Protein 6Z68 (pdb70)

Nearest PDB structures (foldseek):
  6z69-assembly1_A  TM=1.001E+00  e=7.267E-72  Pseudonocardia thermophila
  4j7a-assembly2_C  TM=9.744E-01  e=7.526E-49  uncultured bacterium
  5iq3-assembly1_A  TM=9.756E-01  e=4.734E-48  uncultured bacterium
  5iq0-assembly1_A  TM=9.740E-01  e=5.916E-48  uncultured bacterium
  1jkm-assembly1_B  TM=9.510E-01  e=7.833E-45  Bacillus subtilis

Solvent-accessible surface area: 25251 Å² total; per-residue (Å²): 139,120,26,0,52,24,31,59,82,122,64,11,2,102,82,4,116,36,7,23,98,95,1,8,103,19,0,36,105,66,38,26,17,74,39,25,90,111,23,113,32,23,63,138,17,89,79,144,82,4,40,125,39,0,88,41,13,3,65,64,28,63,42,15,19,48,47,13,16,104,74,34,122,111,18,117,51,33,75,140,85,75,43,76,13,93,14,64,72,80,30,142,1,107,0,27,2,2,35,25,63,69,43,158,37,102,41,20,0,0,0,2,0,0,0,13,8,3,0,3,10,48,1,52,19,64,7,8,32,26,1,3,7,24,1,0,51,36,16,0,1,0,0,0,0,18,4,48,0,0,1,5,98,48,18,68,65,55,18,49,11,4,2,64,0,0,7,45,0,0,58,45,0,42,77,76,4,98,127,1,20,4,35,11,0,0,0,0,0,8,11,0,0,0,0,0,0,0,0,2,0,0,33,0,71,134,87,72,44,45,73,3,1,1,0,0,0,0,2,3,0,6,0,1,7,15,4,58,101,49,94,128,92,28,51,91,86,4,44,0,1,4,5,0,29,3,1,9,17,11,6,55,28,7,10,0,7,8,35,0,3,7,54,64,39,94,66,67,97,35,19,28,0,1,0,24,51,3,45,82,134,18,0,54,57,11,7,22,0,2,0,0,1,0,9,0,0,4,2,7,2,0,0,8,18,0,3,84,62,0,0,50,4,19,3,104,1,66,1,29,4,8,48,7,0,0,9,12,1,2,6,4,2,67,98,33,1,58,84,15,2,113,49,0,5,78,28,0,42,82,14,1,67,74,24,142,87,61,72,141,129,176,134,146,124,24,0,54,23,40,57,82,120,63,11,2,102,83,4,116,33,7,21,97,95,1,7,103,19,1,34,106,63,38,25,16,73,40,27,88,110,22,110,48,24,62,136,20,87,79,123,68,3,41,108,39,0,90,42,13,3,63,65,29,62,42,14,20,46,46,10,18,104,76,37,125,110,13,115,47,19,92,125,148,78,33,78,9,94,14,63,72,83,31,142,1,108,0,28,2,3,53,22,53,68,49,136,53,98,32,21,0,0,0,2,0,0,0,14,8,4,0,3,10,50,2,51,20,65,7,8,49,25,1,2,8,16,0,0,54,35,17,0,1,0,1,0,0,19,3,47,0,0,0,4,97,48,19,67,66,54,20,48,11,4,1,66,0,0,5,43,0,0,54,51,0,50,76,86,11,88,140,13,22,8,39,9,0,0,0,1,0,7,11,0,0,0,0,0,0,0,0,1,0,0,32,0,72,132,88,72,43,43,117,2,6,16,0,0,0,0,2,2,0,6,0,0,7,15,4,59,100,48,95,128,91,29,51,90,85,5,43,0,1,4,6,0,28,3,1,9,17,10,7,56,28,6,9,0,7,8,37,0,3,8,54,65,38,93,66,67,96,36,20,27,0,1,0,24,50,3,45,75,132,21,0,55,57,11,18,31,0,0,0,0,0,0,7,0,1,3,2,5,1,1,0,8,19,0,3,82,60,0,0,52,5,20,3,102,2,40,1,22,4,8,47,6,0,0,8,13,1,3,5,3,2,66,96,37,0,58,87,16,1,79,50,0,1,66,12,0,41,81,9,1,68,84,23,156,171

Secondary structure (DSSP, 8-state):
--SHHHH-TT--GGG-TTS-HHHHHHHGGGTTTSPPPPPSS-TTS-HHHHHHHHHHHHHHHHHHHHHHHTTPPPPTTEEEEEEEEE-TTS-EEEEEEEEETT--S-EEEEEEE--STTTS--TTSHHHHHHHHHHHHTT-EEEEEEPPPSSSTT----TTHHHHHHHHHHHHHHHTHHHHTEEEEEEEEETHHHHHHHHHHHHHHHHT-GGG-SEEEEES------TTS-HHHHHHH-THHHHTTTSSS-HHHHHHHHHHHSTT-TTTT-TTT-GGG--HHHHTTPPPEEEEEETT-TTHHHHHHHHHHHHHTT--EEEEEETTPPTTHHHH-TTT-HHHHHHHHHHHHHHHHH---GGGS--/--SHHHH-TT--TTT-TTS-HHHHHHHGGGTTTSPPPPPSS-TTS-HHHHHHHHHHHHHHHHHHHHHHHTTPPPPTTEEEEEEEEE-TTS-EEEEEEEEETT--S-EEEEEEE--STTTS--TTSHHHHHHHHHHHHTT-EEEEEEPPPSSSTT----TTHHHHHHHHHHHHHHHTHHHHTEEEEEEEEETHHHHHHHHHHHHHHHHT-GGG-SEEEEES------TTS-HHHHHHH-THHHHTTTSSS-HHHHHHHHHHHSTT-TTTT-TTT-GGG--HHHHTTPPPEEEEEETT-TTHHHHHHHHHHHHHTT--EEEEEETTPPTTHHHH-TTT-HHHHHHHHHHHHHHHHH---

Organism: Pseudonocardia thermophila (NCBI:txid1848)

Structure (mmCIF, N/CA/C/O backbone):
data_6Z68
#
_entry.id   6Z68
#
_cell.length_a   58.710
_cell.length_b   77.190
_cell.length_c   162.510
_cell.angle_alpha   90.000
_cell.angle_beta   90.000
_cell.angle_gamma   90.000
#
_symmetry.space_group_name_H-M   'P 21 2 21'
#
loop_
_entity.id
_entity.type
_entity.pdbx_description
1 polymer 'Acetyl esterase/lipase'
2 non-polymer DI(HYDROXYETHYL)ETHER
3 non-polymer 'TETRAETHYLENE GLYCOL'
4 non-polymer 'MAGNESIUM ION'
5 water water
#
loop_
_atom_site.group_PDB
_atom_site.id
_atom_site.type_symbol
_atom_site.label_atom_id
_atom_site.label_alt_id
_atom_site.label_comp_id
_atom_site.label_asym_id
_atom_site.label_entity_id
_atom_site.label_seq_id
_atom_site.pdbx_PDB_ins_code
_atom_site.Cartn_x
_atom_site.Cartn_y
_atom_site.Cartn_z
_atom_site.occupancy
_atom_site.B_iso_or_equiv
_atom_site.auth_seq_id
_atom_site.auth_comp_id
_atom_site.auth_asym_id
_atom_site.auth_atom_id
_atom_site.pdbx_PDB_model_num
ATOM 1 N N . ARG A 1 12 ? 7.228 12.249 -3.327 1.00 64.72 12 ARG A N 1
ATOM 2 C CA . ARG A 1 12 ? 8.113 11.265 -2.665 1.00 64.28 12 ARG A CA 1
ATOM 3 C C . ARG A 1 12 ? 9.052 10.650 -3.714 1.00 40.57 12 ARG A C 1
ATOM 4 O O . ARG A 1 12 ? 8.956 10.914 -4.932 1.00 42.97 12 ARG A O 1
ATOM 6 N N . ARG A 1 13 ? 9.985 9.882 -3.184 1.00 27.72 13 ARG A N 1
ATOM 7 C CA . ARG A 1 13 ? 11.013 9.224 -3.993 1.00 26.18 13 ARG A CA 1
ATOM 8 C C . ARG A 1 13 ? 10.307 8.276 -4.911 1.00 22.60 13 ARG A C 1
ATOM 9 O O . ARG A 1 13 ? 9.255 7.690 -4.680 1.00 23.74 13 ARG A O 1
ATOM 17 N N . PRO A 1 14 ? 10.800 7.978 -6.256 1.00 21.93 14 PRO A N 1
ATOM 18 C CA . PRO A 1 14 ? 10.162 7.109 -7.231 1.00 22.33 14 PRO A CA 1
ATOM 19 C C . PRO A 1 14 ? 10.117 5.630 -6.805 1.00 23.14 14 PRO A C 1
ATOM 20 O O . PRO A 1 14 ? 10.897 5.159 -6.008 1.00 20.59 14 PRO A O 1
ATOM 24 N N . GLY A 1 15 ? 9.204 4.911 -7.443 1.00 20.06 15 GLY A N 1
ATOM 25 C CA . GLY A 1 15 ? 9.166 3.433 -7.321 1.00 19.60 15 GLY A CA 1
ATOM 26 C C . GLY A 1 15 ? 9.030 2.968 -5.892 1.00 20.13 15 GLY A C 1
ATOM 27 O O . GLY A 1 15 ? 8.276 3.578 -5.079 1.00 23.68 15 GLY A O 1
ATOM 28 N N . ARG A 1 16 ? 9.753 1.886 -5.580 1.00 18.70 16 ARG A N 1
ATOM 29 C CA . ARG A 1 16 ? 9.610 1.198 -4.282 1.00 18.80 16 ARG A CA 1
ATOM 30 C C . ARG A 1 16 ? 10.407 1.926 -3.203 1.00 19.54 16 ARG A C 1
ATOM 31 O O . ARG A 1 16 ? 10.254 1.553 -2.019 1.00 21.34 16 ARG A O 1
ATOM 39 N N . LEU A 1 17 ? 11.147 2.980 -3.561 1.00 19.26 17 LEU A N 1
ATOM 40 C CA . LEU A 1 17 ? 11.743 3.857 -2.525 1.00 22.87 17 LEU A CA 1
ATOM 41 C C . LEU A 1 17 ? 10.647 4.700 -1.867 1.00 25.23 17 LEU A C 1
ATOM 42 O O . LEU A 1 17 ? 10.689 4.861 -0.670 1.00 28.48 17 LEU A O 1
ATOM 47 N N . GLY A 1 18 ? 9.678 5.185 -2.637 1.00 22.05 18 GLY A N 1
ATOM 48 C CA . GLY A 1 18 ? 8.643 6.103 -2.129 1.00 25.95 18 GLY A CA 1
ATOM 49 C C . GLY A 1 18 ? 7.473 5.314 -1.574 1.00 25.34 18 GLY A C 1
ATOM 50 O O . GLY A 1 18 ? 6.878 5.751 -0.586 1.00 28.06 18 GLY A O 1
ATOM 51 N N . ASP A 1 19 ? 7.158 4.183 -2.211 1.00 22.00 19 ASP A N 1
ATOM 52 C CA . ASP A 1 19 ? 6.048 3.295 -1.790 1.00 22.02 19 ASP A CA 1
ATOM 53 C C . ASP A 1 19 ? 6.546 1.868 -1.899 1.00 21.83 19 ASP A C 1
ATOM 54 O O . ASP A 1 19 ? 6.708 1.424 -3.028 1.00 20.81 19 ASP A O 1
ATOM 59 N N . PRO A 1 20 ? 6.897 1.177 -0.784 1.00 21.85 20 PRO A N 1
ATOM 60 C CA . PRO A 1 20 ? 7.474 -0.172 -0.870 1.00 25.81 20 PRO A CA 1
ATOM 61 C C . PRO A 1 20 ? 6.618 -1.175 -1.657 1.00 23.45 20 PRO A C 1
ATOM 62 O O . PRO A 1 20 ? 7.183 -2.156 -2.110 1.00 25.00 20 PRO A O 1
ATOM 66 N N . ASP A 1 21 ? 5.309 -0.930 -1.790 1.00 21.36 21 ASP A N 1
ATOM 67 C CA . ASP A 1 21 ? 4.367 -1.864 -2.473 1.00 24.11 21 ASP A CA 1
ATOM 68 C C . ASP A 1 21 ? 4.207 -1.519 -3.954 1.00 21.94 21 ASP A C 1
ATOM 69 O O . ASP A 1 21 ? 3.422 -2.147 -4.636 1.00 23.00 21 ASP A O 1
ATOM 74 N N . ARG A 1 22 ? 4.842 -0.458 -4.440 1.00 19.59 22 ARG A N 1
ATOM 75 C CA . ARG A 1 22 ? 4.707 -0.083 -5.861 1.00 20.33 22 ARG A CA 1
ATOM 76 C C . ARG A 1 22 ? 5.209 -1.244 -6.732 1.00 18.69 22 ARG A C 1
ATOM 77 O O . ARG A 1 22 ? 6.148 -1.962 -6.339 1.00 18.85 22 ARG A O 1
ATOM 85 N N . CYS A 1 23 ? 4.579 -1.390 -7.883 1.00 19.10 23 CYS A N 1
ATOM 86 C CA . CYS A 1 23 ? 4.972 -2.351 -8.926 1.00 17.21 23 CYS A CA 1
ATOM 87 C C . CYS A 1 23 ? 4.924 -1.695 -10.303 1.00 16.17 23 CYS A C 1
ATOM 88 O O . CYS A 1 23 ? 4.530 -0.523 -10.417 1.00 18.91 23 CYS A O 1
ATOM 91 N N . LEU A 1 24 ? 5.299 -2.405 -11.368 1.00 16.88 24 LEU A N 1
ATOM 92 C CA . LEU A 1 24 ? 5.289 -1.787 -12.719 1.00 18.33 24 LEU A CA 1
ATOM 93 C C . LEU A 1 24 ? 3.915 -1.192 -13.004 1.00 16.98 24 LEU A C 1
ATOM 94 O O . LEU A 1 24 ? 3.853 -0.026 -13.531 1.00 18.46 24 LEU A O 1
ATOM 99 N N . ARG A 1 25 ? 2.836 -1.884 -12.657 1.00 17.71 25 ARG A N 1
ATOM 100 C CA . ARG A 1 25 ? 1.477 -1.395 -12.967 1.00 19.76 25 ARG A CA 1
ATOM 101 C C . ARG A 1 25 ? 1.202 -0.065 -12.248 1.00 21.41 25 ARG A C 1
ATOM 102 O O . ARG A 1 25 ? 0.523 0.755 -12.839 1.00 22.76 25 ARG A O 1
ATOM 110 N N . THR A 1 26 ? 1.613 0.076 -10.989 1.00 21.37 26 THR A N 1
ATOM 111 C CA . THR A 1 26 ? 1.225 1.223 -10.131 1.00 21.50 26 THR A CA 1
ATOM 112 C C . THR A 1 26 ? 2.296 2.311 -10.216 1.00 21.64 26 THR A C 1
ATOM 113 O O . THR A 1 26 ? 2.100 3.315 -9.650 1.00 26.98 26 THR A O 1
ATOM 117 N N . ASP A 1 27 ? 3.406 2.076 -10.891 1.00 18.45 27 ASP A N 1
ATOM 118 C CA . ASP A 1 27 ? 4.471 3.090 -11.110 1.00 19.33 27 ASP A CA 1
ATOM 119 C C . ASP A 1 27 ? 4.045 3.940 -12.315 1.00 19.04 27 ASP A C 1
ATOM 120 O O . ASP A 1 27 ? 3.991 3.423 -13.429 1.00 18.59 27 ASP A O 1
ATOM 125 N N . PRO A 1 28 ? 3.735 5.261 -12.174 1.00 19.16 28 PRO A N 1
ATOM 126 C CA . PRO A 1 28 ? 3.259 6.065 -13.309 1.00 23.23 28 PRO A CA 1
ATOM 127 C C . PRO A 1 28 ? 4.292 6.194 -14.429 1.00 22.61 28 PRO A C 1
ATOM 128 O O . PRO A 1 28 ? 3.920 6.573 -15.541 1.00 24.50 28 PRO A O 1
ATOM 132 N N . ARG A 1 29 ? 5.534 5.830 -14.126 1.00 17.11 29 ARG A N 1
ATOM 133 C CA . ARG A 1 29 ? 6.650 5.966 -15.096 1.00 18.07 29 ARG A CA 1
ATOM 134 C C . ARG A 1 29 ? 6.636 4.840 -16.144 1.00 20.96 29 ARG A C 1
ATOM 135 O O . ARG A 1 29 ? 7.210 5.031 -17.251 1.00 22.38 29 ARG A O 1
ATOM 143 N N . THR A 1 30 ? 6.024 3.705 -15.836 1.00 18.95 30 THR A N 1
ATOM 144 C CA . THR A 1 30 ? 6.058 2.559 -16.748 1.00 16.56 30 THR A CA 1
ATOM 145 C C . THR A 1 30 ? 5.256 2.863 -18.013 1.00 19.78 30 THR A C 1
ATOM 146 O O . THR A 1 30 ? 4.135 3.334 -17.922 1.00 19.70 30 THR A O 1
ATOM 150 N N . ASP A 1 31 ? 5.814 2.527 -19.179 1.00 18.61 31 ASP A N 1
ATOM 151 C CA . ASP A 1 31 ? 5.019 2.555 -20.426 1.00 18.40 31 ASP A CA 1
ATOM 152 C C . ASP A 1 31 ? 3.812 1.627 -20.248 1.00 17.46 31 ASP A C 1
ATOM 153 O O . ASP A 1 31 ? 3.995 0.424 -20.092 1.00 18.96 31 ASP A O 1
ATOM 158 N N . PRO A 1 32 ? 2.566 2.129 -20.255 1.00 19.56 32 PRO A N 1
ATOM 159 C CA . PRO A 1 32 ? 1.387 1.305 -20.002 1.00 20.55 32 PRO A CA 1
ATOM 160 C C . PRO A 1 32 ? 1.198 0.153 -20.999 1.00 22.96 32 PRO A C 1
ATOM 161 O O . PRO A 1 32 ? 0.599 -0.838 -20.609 1.00 24.91 32 PRO A O 1
ATOM 165 N N . ARG A 1 33 ? 1.706 0.280 -22.230 1.00 20.61 33 ARG A N 1
ATOM 166 C CA . ARG A 1 33 ? 1.584 -0.814 -23.228 1.00 22.71 33 ARG A CA 1
ATOM 167 C C . ARG A 1 33 ? 2.299 -2.043 -22.650 1.00 18.70 33 ARG A C 1
ATOM 168 O O . ARG A 1 33 ? 1.859 -3.161 -22.892 1.00 20.45 33 ARG A O 1
ATOM 176 N N . THR A 1 34 ? 3.408 -1.841 -21.952 1.00 19.02 34 THR A N 1
ATOM 177 C CA . THR A 1 34 ? 4.258 -2.957 -21.501 1.00 19.61 34 THR A CA 1
ATOM 178 C C . THR A 1 34 ? 3.600 -3.577 -20.279 1.00 17.30 34 THR A C 1
ATOM 179 O O . THR A 1 34 ? 3.757 -4.796 -20.085 1.00 19.06 34 THR A O 1
ATOM 183 N N . VAL A 1 35 ? 2.906 -2.787 -19.472 1.00 17.64 35 VAL A N 1
ATOM 184 C CA . VAL A 1 35 ? 2.155 -3.322 -18.308 1.00 19.53 35 VAL A CA 1
ATOM 185 C C . VAL A 1 35 ? 1.123 -4.328 -18.823 1.00 20.94 35 VAL A C 1
ATOM 186 O O . VAL A 1 35 ? 1.007 -5.435 -18.255 1.00 19.88 35 VAL A O 1
ATOM 190 N N . GLU A 1 36 ? 0.388 -3.944 -19.857 1.00 20.51 36 GLU A N 1
ATOM 191 C CA . GLU A 1 36 ? -0.714 -4.748 -20.393 1.00 23.57 36 GLU A CA 1
ATOM 192 C C . GLU A 1 36 ? -0.078 -5.949 -21.084 1.00 19.29 36 GLU A C 1
ATOM 193 O O . GLU A 1 36 ? -0.651 -7.037 -20.950 1.00 22.69 36 GLU A O 1
ATOM 199 N N . ALA A 1 37 ? 1.100 -5.799 -21.693 1.00 19.44 37 ALA A N 1
ATOM 200 C CA . ALA A 1 37 ? 1.759 -6.952 -22.365 1.00 20.82 37 ALA A CA 1
ATOM 201 C C . ALA A 1 37 ? 2.245 -7.976 -21.339 1.00 21.07 37 ALA A C 1
ATOM 202 O O . ALA A 1 37 ? 2.342 -9.171 -21.715 1.00 21.05 37 ALA A O 1
ATOM 204 N N . LEU A 1 38 ? 2.549 -7.558 -20.116 1.00 19.08 38 LEU A N 1
ATOM 205 C CA . LEU A 1 38 ? 3.074 -8.457 -19.061 1.00 20.03 38 LEU A CA 1
ATOM 206 C C . LEU A 1 38 ? 1.935 -9.072 -18.240 1.00 22.02 38 LEU A C 1
ATOM 207 O O . LEU A 1 38 ? 2.200 -10.085 -17.580 1.00 21.21 38 LEU A O 1
ATOM 212 N N . ALA A 1 39 ? 0.723 -8.540 -18.319 1.00 21.04 39 ALA A N 1
ATOM 213 C CA . ALA A 1 39 ? -0.389 -8.967 -17.452 1.00 23.12 39 ALA A CA 1
ATOM 214 C C . ALA A 1 39 ? -0.700 -10.449 -17.645 1.00 23.30 39 ALA A C 1
ATOM 215 O O . ALA A 1 39 ? -1.016 -11.133 -16.676 1.00 27.18 39 ALA A O 1
ATOM 217 N N . PRO A 1 40 ? -0.689 -11.017 -18.875 1.00 25.41 40 PRO A N 1
ATOM 218 C CA . PRO A 1 40 ? -1.005 -12.441 -19.071 1.00 27.32 40 PRO A CA 1
ATOM 219 C C . PRO A 1 40 ? -0.115 -13.380 -18.231 1.00 25.22 40 PRO A C 1
ATOM 220 O O . PRO A 1 40 ? -0.535 -14.492 -17.961 1.00 25.54 40 PRO A O 1
ATOM 224 N N . PHE A 1 41 ? 1.089 -12.934 -17.858 1.00 24.04 41 PHE A N 1
ATOM 225 C CA . PHE A 1 41 ? 2.147 -13.721 -17.178 1.00 22.50 41 PHE A CA 1
ATOM 226 C C . PHE A 1 41 ? 2.177 -13.395 -15.683 1.00 23.59 41 PHE A C 1
ATOM 227 O O . PHE A 1 41 ? 3.027 -13.959 -14.912 1.00 28.48 41 PHE A O 1
ATOM 235 N N . GLY A 1 42 ? 1.333 -12.441 -15.290 1.00 23.22 42 GLY A N 1
ATOM 236 C CA . GLY A 1 42 ? 1.295 -11.934 -13.917 1.00 22.84 42 GLY A CA 1
ATOM 237 C C . GLY A 1 42 ? 2.447 -10.975 -13.638 1.00 24.27 42 GLY A C 1
ATOM 238 O O . GLY A 1 42 ? 2.701 -10.692 -12.477 1.00 28.05 42 GLY A O 1
ATOM 239 N N . LEU A 1 43 ? 3.176 -10.519 -14.659 1.00 22.73 43 LEU A N 1
ATOM 240 C CA . LEU A 1 43 ? 4.419 -9.729 -14.406 1.00 21.00 43 LEU A CA 1
ATOM 241 C C . LEU A 1 43 ? 4.160 -8.225 -14.524 1.00 20.41 43 LEU A C 1
ATOM 242 O O . LEU A 1 43 ? 5.163 -7.457 -14.539 1.00 21.56 43 LEU A O 1
ATOM 247 N N . ASP A 1 44 ? 2.885 -7.848 -14.587 1.00 21.40 44 ASP A N 1
ATOM 248 C CA . ASP A 1 44 ? 2.437 -6.455 -14.338 1.00 20.22 44 ASP A CA 1
ATOM 249 C C . ASP A 1 44 ? 2.622 -6.100 -12.854 1.00 20.89 44 ASP A C 1
ATOM 250 O O . ASP A 1 44 ? 2.723 -4.893 -12.571 1.00 24.12 44 ASP A O 1
ATOM 255 N N . VAL A 1 45 ? 2.656 -7.100 -11.975 1.00 23.67 45 VAL A N 1
ATOM 256 C CA . VAL A 1 45 ? 2.852 -6.904 -10.516 1.00 24.02 45 VAL A CA 1
ATOM 257 C C . VAL A 1 45 ? 4.201 -7.470 -10.114 1.00 25.24 45 VAL A C 1
ATOM 258 O O . VAL A 1 45 ? 4.851 -8.151 -10.972 1.00 26.78 45 VAL A O 1
ATOM 262 N N . ASN A 1 46 ? 4.603 -7.232 -8.856 1.00 24.77 46 ASN A N 1
ATOM 263 C CA . ASN A 1 46 ? 5.987 -7.578 -8.448 1.00 26.04 46 ASN A CA 1
ATOM 264 C C . ASN A 1 46 ? 6.141 -9.089 -8.549 1.00 26.12 46 ASN A C 1
ATOM 265 O O . ASN A 1 46 ? 5.221 -9.861 -8.183 1.00 27.10 46 ASN A O 1
ATOM 270 N N . ALA A 1 47 ? 7.285 -9.461 -9.105 1.00 26.26 47 ALA A N 1
ATOM 271 C CA . ALA A 1 47 ? 7.615 -10.876 -9.283 1.00 24.58 47 ALA A CA 1
ATOM 272 C C . ALA A 1 47 ? 7.444 -11.596 -7.949 1.00 30.10 47 ALA A C 1
ATOM 273 O O . ALA A 1 47 ? 7.807 -11.079 -6.881 1.00 31.35 47 ALA A O 1
ATOM 275 N N . ALA A 1 48 ? 6.936 -12.830 -7.995 1.00 25.66 48 ALA A N 1
ATOM 276 C CA . ALA A 1 48 ? 6.897 -13.669 -6.773 1.00 29.34 48 ALA A CA 1
ATOM 277 C C . ALA A 1 48 ? 8.335 -13.841 -6.243 1.00 25.12 48 ALA A C 1
ATOM 278 O O . ALA A 1 48 ? 9.305 -13.944 -7.033 1.00 26.81 48 ALA A O 1
ATOM 280 N N . PRO A 1 49 ? 8.531 -13.870 -4.897 1.00 25.96 49 PRO A N 1
ATOM 281 C CA . PRO A 1 49 ? 9.845 -14.099 -4.293 1.00 27.45 49 PRO A CA 1
ATOM 282 C C . PRO A 1 49 ? 10.420 -15.494 -4.603 1.00 25.87 49 PRO A C 1
ATOM 283 O O . PRO A 1 49 ? 9.656 -16.414 -4.911 1.00 31.85 49 PRO A O 1
ATOM 287 N N . ALA A 1 50 ? 11.742 -15.623 -4.523 1.00 25.91 50 ALA A N 1
ATOM 288 C CA . ALA A 1 50 ? 12.445 -16.903 -4.732 1.00 27.91 50 ALA A CA 1
ATOM 289 C C . ALA A 1 50 ? 12.114 -17.842 -3.562 1.00 30.51 50 ALA A C 1
ATOM 290 O O . ALA A 1 50 ? 12.057 -17.406 -2.419 1.00 29.12 50 ALA A O 1
ATOM 292 N N . PRO A 1 51 ? 11.856 -19.147 -3.802 1.00 25.70 51 PRO A N 1
ATOM 293 C CA . PRO A 1 51 ? 11.545 -20.090 -2.692 1.00 32.10 51 PRO A CA 1
ATOM 294 C C . PRO A 1 51 ? 12.795 -20.578 -1.926 1.00 36.06 51 PRO A C 1
ATOM 295 O O . PRO A 1 51 ? 12.675 -21.296 -0.994 1.00 37.54 51 PRO A O 1
ATOM 299 N N . ILE A 1 52 ? 13.987 -20.285 -2.471 1.00 29.62 52 ILE A N 1
ATOM 300 C CA . ILE A 1 52 ? 15.335 -20.596 -1.913 1.00 27.59 52 ILE A CA 1
ATOM 301 C C . ILE A 1 52 ? 16.227 -19.356 -1.997 1.00 24.99 52 ILE A C 1
ATOM 302 O O . ILE A 1 52 ? 15.857 -18.413 -2.797 1.00 32.26 52 ILE A O 1
ATOM 307 N N . GLY A 1 53 ? 17.405 -19.438 -1.334 1.00 22.36 53 GLY A N 1
ATOM 308 C CA . GLY A 1 53 ? 18.465 -18.423 -1.444 1.00 25.58 53 GLY A CA 1
ATOM 309 C C . GLY A 1 53 ? 19.785 -19.086 -1.784 1.00 24.90 53 GLY A C 1
ATOM 310 O O . GLY A 1 53 ? 19.832 -20.294 -2.074 1.00 27.16 53 GLY A O 1
ATOM 311 N N . PRO A 1 54 ? 20.881 -18.287 -1.875 1.00 23.63 54 PRO A N 1
ATOM 312 C CA . PRO A 1 54 ? 22.198 -18.673 -2.365 1.00 27.83 54 PRO A CA 1
ATOM 313 C C . PRO A 1 54 ? 22.956 -19.636 -1.437 1.00 30.05 54 PRO A C 1
ATOM 314 O O . PRO A 1 54 ? 24.063 -20.092 -1.798 1.00 32.14 54 PRO A O 1
ATOM 318 N N . ASP A 1 55 ? 22.293 -19.884 -0.224 1.00 27.64 55 ASP A N 1
ATOM 319 C CA . ASP A 1 55 ? 22.882 -20.906 0.713 1.00 27.30 55 ASP A CA 1
ATOM 320 C C . ASP A 1 55 ? 22.253 -22.294 0.429 1.00 26.67 55 ASP A C 1
ATOM 321 O O . ASP A 1 55 ? 22.702 -23.276 1.072 1.00 35.02 55 ASP A O 1
ATOM 326 N N . ALA A 1 56 ? 21.215 -22.383 -0.424 1.00 22.64 56 ALA A N 1
ATOM 327 C CA . ALA A 1 56 ? 20.610 -23.721 -0.729 1.00 21.95 56 ALA A CA 1
ATOM 328 C C . ALA A 1 56 ? 21.665 -24.591 -1.380 1.00 28.52 56 ALA A C 1
ATOM 329 O O . ALA A 1 56 ? 22.673 -24.157 -1.942 1.00 25.32 56 ALA A O 1
ATOM 331 N N . PRO A 1 57 ? 21.557 -25.915 -1.191 1.00 25.62 57 PRO A N 1
ATOM 332 C CA . PRO A 1 57 ? 22.491 -26.816 -1.825 1.00 25.67 57 PRO A CA 1
ATOM 333 C C . PRO A 1 57 ? 22.496 -26.591 -3.364 1.00 29.46 57 PRO A C 1
ATOM 334 O O . PRO A 1 57 ? 21.434 -26.349 -3.948 1.00 22.11 57 PRO A O 1
ATOM 338 N N . ARG A 1 58 ? 23.661 -26.800 -3.956 1.00 21.15 58 ARG A N 1
ATOM 339 C CA . ARG A 1 58 ? 23.806 -26.542 -5.429 1.00 18.11 58 ARG A CA 1
ATOM 340 C C . ARG A 1 58 ? 22.743 -27.317 -6.224 1.00 18.49 58 ARG A C 1
ATOM 341 O O . ARG A 1 58 ? 22.178 -26.744 -7.232 1.00 19.13 58 ARG A O 1
ATOM 349 N N . GLU A 1 59 ? 22.499 -28.610 -5.897 1.00 18.85 59 GLU A N 1
ATOM 350 C CA . GLU A 1 59 ? 21.492 -29.428 -6.636 1.00 21.11 59 GLU A CA 1
ATOM 351 C C . GLU A 1 59 ? 20.125 -28.662 -6.742 1.00 25.10 59 GLU A C 1
ATOM 352 O O . GLU A 1 59 ? 19.416 -28.765 -7.807 1.00 26.16 59 GLU A O 1
ATOM 358 N N . GLN A 1 60 ? 19.712 -27.976 -5.580 1.00 21.12 60 GLN A N 1
ATOM 359 C CA . GLN A 1 60 ? 18.354 -27.312 -5.531 1.00 25.02 60 GLN A CA 1
ATOM 360 C C . GLN A 1 60 ? 18.396 -25.979 -6.318 1.00 23.30 60 GLN A C 1
ATOM 361 O O . GLN A 1 60 ? 17.382 -25.693 -6.945 1.00 24.13 60 GLN A O 1
ATOM 367 N N . GLN A 1 61 ? 19.575 -25.373 -6.249 1.00 20.49 61 GLN A N 1
ATOM 368 C CA . GLN A 1 61 ? 19.811 -24.099 -7.047 1.00 19.20 61 GLN A CA 1
ATOM 369 C C . GLN A 1 61 ? 19.710 -24.408 -8.538 1.00 21.71 61 GLN A C 1
ATOM 370 O O . GLN A 1 61 ? 19.001 -23.699 -9.270 1.00 17.66 61 GLN A O 1
ATOM 376 N N . LEU A 1 62 ? 20.326 -25.527 -8.957 1.00 20.12 62 LEU A N 1
ATOM 377 C CA . LEU A 1 62 ? 20.246 -25.916 -10.402 1.00 18.12 62 LEU A CA 1
ATOM 378 C C . LEU A 1 62 ? 18.797 -26.276 -10.728 1.00 17.61 62 LEU A C 1
ATOM 379 O O . LEU A 1 62 ? 18.331 -25.919 -11.833 1.00 16.54 62 LEU A O 1
ATOM 384 N N . GLU A 1 63 ? 18.085 -27.013 -9.860 1.00 19.00 63 GLU A N 1
ATOM 385 C CA . GLU A 1 63 ? 16.655 -27.280 -10.178 1.00 21.54 63 GLU A CA 1
ATOM 386 C C . GLU A 1 63 ? 15.877 -25.973 -10.313 1.00 19.05 63 GLU A C 1
ATOM 387 O O . GLU A 1 63 ? 15.022 -25.867 -11.211 1.00 18.31 63 GLU A O 1
ATOM 393 N N . TYR A 1 64 ? 16.093 -25.039 -9.393 1.00 19.06 64 TYR A N 1
ATOM 394 C CA . TYR A 1 64 ? 15.379 -23.733 -9.443 1.00 19.19 64 TYR A CA 1
ATOM 395 C C . TYR A 1 64 ? 15.705 -22.979 -10.747 1.00 21.22 64 TYR A C 1
ATOM 396 O O . TYR A 1 64 ? 14.751 -22.496 -11.433 1.00 21.10 64 TYR A O 1
ATOM 405 N N . ALA A 1 65 ? 16.981 -22.937 -11.122 1.00 18.04 65 ALA A N 1
ATOM 406 C CA . ALA A 1 65 ? 17.384 -22.234 -12.364 1.00 15.82 65 ALA A CA 1
ATOM 407 C C . ALA A 1 65 ? 16.747 -22.912 -13.580 1.00 16.65 65 ALA A C 1
ATOM 408 O O . ALA A 1 65 ? 16.338 -22.240 -14.518 1.00 16.79 65 ALA A O 1
ATOM 410 N N . MET A 1 66 ? 16.675 -24.247 -13.611 1.00 16.83 66 MET A N 1
ATOM 411 C CA . MET A 1 66 ? 16.055 -24.950 -14.740 1.00 16.92 66 MET A CA 1
ATOM 412 C C . MET A 1 66 ? 14.592 -24.543 -14.859 1.00 20.43 66 MET A C 1
ATOM 413 O O . MET A 1 66 ? 14.104 -24.317 -15.985 1.00 18.69 66 MET A O 1
ATOM 418 N N . GLY A 1 67 ? 13.887 -24.445 -13.698 1.00 17.29 67 GLY A N 1
ATOM 419 C CA . GLY A 1 67 ? 12.477 -24.032 -13.754 1.00 19.32 67 GLY A CA 1
ATOM 420 C C . GLY A 1 67 ? 12.343 -22.584 -14.165 1.00 16.70 67 GLY A C 1
ATOM 421 O O . GLY A 1 67 ? 11.376 -22.225 -14.853 1.00 19.19 67 GLY A O 1
ATOM 422 N N . ALA A 1 68 ? 13.239 -21.734 -13.710 1.00 17.32 68 ALA A N 1
ATOM 423 C CA . ALA A 1 68 ? 13.182 -20.291 -14.061 1.00 18.05 68 ALA A CA 1
ATOM 424 C C . ALA A 1 68 ? 13.415 -20.134 -15.569 1.00 18.14 68 ALA A C 1
ATOM 425 O O . ALA A 1 68 ? 12.777 -19.296 -16.224 1.00 16.39 68 ALA A O 1
ATOM 427 N N . GLU A 1 69 ? 14.359 -20.925 -16.114 1.00 16.26 69 GLU A N 1
ATOM 428 C CA . GLU A 1 69 ? 14.642 -20.907 -17.565 1.00 15.65 69 GLU A CA 1
ATOM 429 C C . GLU A 1 69 ? 13.334 -21.214 -18.296 1.00 15.77 69 GLU A C 1
ATOM 430 O O . GLU A 1 69 ? 12.957 -20.539 -19.247 1.00 16.17 69 GLU A O 1
ATOM 436 N N . ALA A 1 70 ? 12.684 -22.316 -17.934 1.00 16.88 70 ALA A N 1
ATOM 437 C CA . ALA A 1 70 ? 11.457 -22.702 -18.643 1.00 18.26 70 ALA A CA 1
ATOM 438 C C . ALA A 1 70 ? 10.403 -21.600 -18.542 1.00 20.24 70 ALA A C 1
ATOM 439 O O . ALA A 1 70 ? 9.624 -21.449 -19.490 1.00 18.98 70 ALA A O 1
ATOM 441 N N . ALA A 1 71 ? 10.254 -21.050 -17.343 1.00 18.77 71 ALA A N 1
ATOM 442 C CA . ALA A 1 71 ? 9.243 -19.991 -17.110 1.00 20.16 71 ALA A CA 1
ATOM 443 C C . ALA A 1 71 ? 9.540 -18.755 -17.978 1.00 17.45 71 ALA A C 1
ATOM 444 O O . ALA A 1 71 ? 8.595 -18.302 -18.662 1.00 19.57 71 ALA A O 1
ATOM 446 N N . PHE A 1 72 ? 10.766 -18.256 -17.972 1.00 16.62 72 PHE A N 1
ATOM 447 C CA . PHE A 1 72 ? 11.109 -17.091 -18.839 1.00 14.81 72 PHE A CA 1
ATOM 448 C C . PHE A 1 72 ? 10.931 -17.467 -20.322 1.00 16.37 72 PHE A C 1
ATOM 449 O O . PHE A 1 72 ? 10.365 -16.685 -21.090 1.00 17.02 72 PHE A O 1
ATOM 457 N N . GLU A 1 73 ? 11.319 -18.697 -20.732 1.00 15.82 73 GLU A N 1
ATOM 458 C CA A GLU A 1 73 ? 11.183 -19.101 -22.156 0.49 18.65 73 GLU A CA 1
ATOM 459 C CA B GLU A 1 73 ? 11.175 -19.077 -22.158 0.51 16.47 73 GLU A CA 1
ATOM 460 C C . GLU A 1 73 ? 9.700 -19.067 -22.556 1.00 17.32 73 GLU A C 1
ATOM 461 O O . GLU A 1 73 ? 9.406 -18.672 -23.693 1.00 19.67 73 GLU A O 1
ATOM 472 N N . GLY A 1 74 ? 8.812 -19.506 -21.665 1.00 18.27 74 GLY A N 1
ATOM 473 C CA . GLY A 1 74 ? 7.360 -19.468 -21.961 1.00 21.09 74 GLY A CA 1
ATOM 474 C C . GLY A 1 74 ? 6.875 -18.045 -22.220 1.00 18.46 74 GLY A C 1
ATOM 475 O O . GLY A 1 74 ? 6.059 -17.835 -23.152 1.00 21.09 74 GLY A O 1
ATOM 476 N N . VAL A 1 75 ? 7.315 -17.112 -21.375 1.00 19.81 75 VAL A N 1
ATOM 477 C CA . VAL A 1 75 ? 6.981 -15.672 -21.527 1.00 19.73 75 VAL A CA 1
ATOM 478 C C . VAL A 1 75 ? 7.476 -15.207 -22.911 1.00 18.01 75 VAL A C 1
ATOM 479 O O . VAL A 1 75 ? 6.658 -14.633 -23.695 1.00 19.36 75 VAL A O 1
ATOM 483 N N . PHE A 1 76 ? 8.749 -15.421 -23.209 1.00 15.76 76 PHE A N 1
ATOM 484 C CA . PHE A 1 76 ? 9.348 -14.946 -24.468 1.00 15.67 76 PHE A CA 1
ATOM 485 C C . PHE A 1 76 ? 8.691 -15.591 -25.675 1.00 16.66 76 PHE A C 1
ATOM 486 O O . PHE A 1 76 ? 8.484 -14.892 -26.688 1.00 17.39 76 PHE A O 1
ATOM 494 N N . ALA A 1 77 ? 8.384 -16.896 -25.605 1.00 16.67 77 ALA A N 1
ATOM 495 C CA . ALA A 1 77 ? 7.738 -17.569 -26.757 1.00 17.70 77 ALA A CA 1
ATOM 496 C C . ALA A 1 77 ? 6.397 -16.885 -27.041 1.00 18.10 77 ALA A C 1
ATOM 497 O O . ALA A 1 77 ? 6.062 -16.653 -28.215 1.00 21.00 77 ALA A O 1
ATOM 499 N N . ALA A 1 78 ? 5.629 -16.560 -25.986 1.00 18.64 78 ALA A N 1
ATOM 500 C CA . ALA A 1 78 ? 4.299 -15.959 -26.161 1.00 18.91 78 ALA A CA 1
ATOM 501 C C . ALA A 1 78 ? 4.486 -14.536 -26.721 1.00 18.38 78 ALA A C 1
ATOM 502 O O . ALA A 1 78 ? 3.690 -14.122 -27.578 1.00 18.24 78 ALA A O 1
ATOM 504 N N . LEU A 1 79 ? 5.486 -13.793 -26.244 1.00 17.48 79 LEU A N 1
ATOM 505 C CA . LEU A 1 79 ? 5.670 -12.395 -26.720 1.00 15.91 79 LEU A CA 1
ATOM 506 C C . LEU A 1 79 ? 6.104 -12.366 -28.179 1.00 16.06 79 LEU A C 1
ATOM 507 O O . LEU A 1 79 ? 5.814 -11.371 -28.889 1.00 19.81 79 LEU A O 1
ATOM 512 N N . MET A 1 80 ? 6.764 -13.414 -28.662 1.00 15.84 80 MET A N 1
ATOM 513 C CA . MET A 1 80 ? 7.278 -13.435 -30.057 1.00 17.47 80 MET A CA 1
ATOM 514 C C . MET A 1 80 ? 6.257 -14.104 -30.978 1.00 19.26 80 MET A C 1
ATOM 515 O O . MET A 1 80 ? 6.339 -13.944 -32.193 1.00 22.70 80 MET A O 1
ATOM 520 N N . ASP A 1 81 ? 5.287 -14.817 -30.410 1.00 19.61 81 ASP A N 1
ATOM 521 C CA . ASP A 1 81 ? 4.347 -15.642 -31.225 1.00 26.99 81 ASP A CA 1
ATOM 522 C C . ASP A 1 81 ? 3.507 -14.717 -32.118 1.00 27.70 81 ASP A C 1
ATOM 523 O O . ASP A 1 81 ? 2.953 -13.737 -31.607 1.00 27.77 81 ASP A O 1
ATOM 528 N N . GLY A 1 82 ? 3.359 -15.070 -33.404 1.00 29.07 82 GLY A N 1
ATOM 529 C CA . GLY A 1 82 ? 2.404 -14.398 -34.304 1.00 31.55 82 GLY A CA 1
ATOM 530 C C . GLY A 1 82 ? 3.005 -13.168 -34.980 1.00 31.16 82 GLY A C 1
ATOM 531 O O . GLY A 1 82 ? 2.324 -12.579 -35.831 1.00 35.21 82 GLY A O 1
ATOM 532 N N . LEU A 1 83 ? 4.242 -12.794 -34.671 1.00 24.19 83 LEU A N 1
ATOM 533 C CA . LEU A 1 83 ? 4.907 -11.667 -35.360 1.00 19.91 83 LEU A CA 1
ATOM 534 C C . LEU A 1 83 ? 5.059 -12.006 -36.835 1.00 21.82 83 LEU A C 1
ATOM 535 O O . LEU A 1 83 ? 5.490 -13.127 -37.143 1.00 22.93 83 LEU A O 1
ATOM 540 N N . ASP A 1 84 ? 4.794 -11.054 -37.725 1.00 22.56 84 ASP A N 1
ATOM 541 C CA . ASP A 1 84 ? 5.152 -11.213 -39.161 1.00 19.54 84 ASP A CA 1
ATOM 542 C C . ASP A 1 84 ? 6.658 -11.391 -39.279 1.00 16.56 84 ASP A C 1
ATOM 543 O O . ASP A 1 84 ? 7.407 -10.634 -38.677 1.00 18.04 84 ASP A O 1
ATOM 548 N N . PRO A 1 85 ? 7.179 -12.381 -40.056 1.00 16.46 85 PRO A N 1
ATOM 549 C CA . PRO A 1 85 ? 8.619 -12.528 -40.266 1.00 15.70 85 PRO A CA 1
ATOM 550 C C . PRO A 1 85 ? 9.278 -11.223 -40.700 1.00 14.55 85 PRO A C 1
ATOM 551 O O . PRO A 1 85 ? 8.666 -10.426 -41.483 1.00 15.83 85 PRO A O 1
ATOM 555 N N . VAL A 1 86 ? 10.511 -11.066 -40.277 1.00 14.24 86 VAL A N 1
ATOM 556 C CA . VAL A 1 86 ? 11.396 -9.999 -40.815 1.00 13.63 86 VAL A CA 1
ATOM 557 C C . VAL A 1 86 ? 11.705 -10.385 -42.252 1.00 14.56 86 VAL A C 1
ATOM 558 O O . VAL A 1 86 ? 12.199 -11.483 -42.499 1.00 14.83 86 VAL A O 1
ATOM 562 N N . PRO A 1 87 ? 11.393 -9.551 -43.269 1.00 14.89 87 PRO A N 1
ATOM 563 C CA . PRO A 1 87 ? 11.615 -9.944 -44.659 1.00 15.33 87 PRO A CA 1
ATOM 564 C C . PRO A 1 87 ? 13.100 -10.029 -45.016 1.00 17.94 87 PRO A C 1
ATOM 565 O O . PRO A 1 87 ? 13.930 -9.263 -44.561 1.00 16.30 87 PRO A O 1
ATOM 569 N N . GLY A 1 88 ? 13.423 -11.030 -45.852 1.00 13.73 88 GLY A N 1
ATOM 570 C CA . GLY A 1 88 ? 14.699 -11.059 -46.553 1.00 14.31 88 GLY A CA 1
ATOM 571 C C . GLY A 1 88 ? 15.940 -11.320 -45.759 1.00 15.02 88 GLY A C 1
ATOM 572 O O . GLY A 1 88 ? 17.020 -10.857 -46.190 1.00 16.06 88 GLY A O 1
ATOM 573 N N . ILE A 1 89 ? 15.839 -12.205 -44.761 1.00 12.63 89 ILE A N 1
ATOM 574 C CA . ILE A 1 89 ? 17.027 -12.533 -43.929 1.00 12.98 89 ILE A CA 1
ATOM 575 C C . ILE A 1 89 ? 17.508 -13.927 -44.286 1.00 12.24 89 ILE A C 1
ATOM 576 O O . ILE A 1 89 ? 16.666 -14.881 -44.331 1.00 14.25 89 ILE A O 1
ATOM 581 N N . GLU A 1 90 ? 18.796 -14.002 -44.568 1.00 12.39 90 GLU A N 1
ATOM 582 C CA . GLU A 1 90 ? 19.470 -15.315 -44.763 1.00 13.84 90 GLU A CA 1
ATOM 583 C C . GLU A 1 90 ? 20.033 -15.731 -43.416 1.00 14.40 90 GLU A C 1
ATOM 584 O O . GLU A 1 90 ? 20.736 -14.957 -42.766 1.00 14.94 90 GLU A O 1
ATOM 590 N N . ARG A 1 91 ? 19.719 -16.945 -42.967 1.00 12.56 91 ARG A N 1
ATOM 591 C CA . ARG A 1 91 ? 20.223 -17.563 -41.718 1.00 13.21 91 ARG A CA 1
ATOM 592 C C . ARG A 1 91 ? 21.090 -18.776 -42.060 1.00 14.73 91 ARG A C 1
ATOM 593 O O . ARG A 1 91 ? 20.751 -19.508 -43.017 1.00 15.66 91 ARG A O 1
ATOM 601 N N . ARG A 1 92 ? 22.162 -18.975 -41.300 1.00 14.20 92 ARG A N 1
ATOM 602 C CA . ARG A 1 92 ? 23.004 -20.211 -41.432 1.00 15.32 92 ARG A CA 1
ATOM 603 C C . ARG A 1 92 ? 23.542 -20.489 -40.045 1.00 14.03 92 ARG A C 1
ATOM 604 O O . ARG A 1 92 ? 23.848 -19.505 -39.310 1.00 15.04 92 ARG A O 1
ATOM 612 N N . THR A 1 93 ? 23.725 -21.734 -39.693 1.00 13.27 93 THR A N 1
ATOM 613 C CA . THR A 1 93 ? 24.400 -22.127 -38.463 1.00 13.41 93 THR A CA 1
ATOM 614 C C . THR A 1 93 ? 25.797 -22.651 -38.805 1.00 14.21 93 THR A C 1
ATOM 615 O O . THR A 1 93 ? 25.947 -23.530 -39.662 1.00 17.73 93 THR A O 1
ATOM 619 N N . GLU A 1 94 ? 26.806 -22.184 -38.104 1.00 12.67 94 GLU A N 1
ATOM 620 C CA . GLU A 1 94 ? 28.183 -22.706 -38.153 1.00 15.21 94 GLU A CA 1
ATOM 621 C C . GLU A 1 94 ? 28.401 -23.423 -36.825 1.00 15.05 94 GLU A C 1
ATOM 622 O O . GLU A 1 94 ? 27.923 -22.972 -35.783 1.00 17.75 94 GLU A O 1
ATOM 628 N N . THR A 1 95 ? 29.213 -24.423 -36.822 1.00 14.93 95 THR A N 1
ATOM 629 C CA . THR A 1 95 ? 29.595 -25.141 -35.603 1.00 13.34 95 THR A CA 1
ATOM 630 C C . THR A 1 95 ? 31.114 -25.124 -35.534 1.00 13.58 95 THR A C 1
ATOM 631 O O . THR A 1 95 ? 31.757 -25.516 -36.543 1.00 17.25 95 THR A O 1
ATOM 635 N N . ILE A 1 96 ? 31.668 -24.614 -34.433 1.00 11.47 96 ILE A N 1
ATOM 636 C CA . ILE A 1 96 ? 33.125 -24.527 -34.231 1.00 12.49 96 ILE A CA 1
ATOM 637 C C . ILE A 1 96 ? 33.536 -25.318 -32.987 1.00 12.16 96 ILE A C 1
ATOM 638 O O . ILE A 1 96 ? 32.635 -25.650 -32.192 1.00 13.98 96 ILE A O 1
ATOM 643 N N . SER A 1 97 ? 34.840 -25.527 -32.875 1.00 15.97 97 SER A N 1
ATOM 644 C CA . SER A 1 97 ? 35.513 -26.214 -31.742 1.00 19.41 97 SER A CA 1
ATOM 645 C C . SER A 1 97 ? 35.813 -25.196 -30.673 1.00 18.83 97 SER A C 1
ATOM 646 O O . SER A 1 97 ? 36.505 -24.248 -30.943 1.00 19.51 97 SER A O 1
ATOM 649 N N . GLY A 1 98 ? 35.259 -25.438 -29.510 1.00 17.43 98 GLY A N 1
ATOM 650 C CA . GLY A 1 98 ? 35.526 -24.685 -28.304 1.00 18.15 98 GLY A CA 1
ATOM 651 C C . GLY A 1 98 ? 36.847 -25.033 -27.660 1.00 20.53 98 GLY A C 1
ATOM 652 O O . GLY A 1 98 ? 37.620 -25.937 -28.071 1.00 25.39 98 GLY A O 1
ATOM 653 N N . PRO A 1 99 ? 37.053 -24.299 -26.546 1.00 23.12 99 PRO A N 1
ATOM 654 C CA . PRO A 1 99 ? 38.309 -24.349 -25.811 1.00 30.56 99 PRO A CA 1
ATOM 655 C C . PRO A 1 99 ? 38.507 -25.667 -25.045 1.00 28.68 99 PRO A C 1
ATOM 656 O O . PRO A 1 99 ? 39.605 -26.040 -24.791 1.00 33.88 99 PRO A O 1
ATOM 660 N N . ALA A 1 100 ? 37.431 -26.403 -24.797 1.00 26.30 100 ALA A N 1
ATOM 661 C CA . ALA A 1 100 ? 37.477 -27.545 -23.871 1.00 28.20 100 ALA A CA 1
ATOM 662 C C . ALA A 1 100 ? 36.874 -28.778 -24.554 1.00 24.57 100 ALA A C 1
ATOM 663 O O . ALA A 1 100 ? 36.257 -29.594 -23.854 1.00 27.40 100 ALA A O 1
ATOM 665 N N . GLY A 1 101 ? 37.044 -28.923 -25.873 1.00 19.42 101 GLY A N 1
ATOM 666 C CA . GLY A 1 101 ? 36.540 -30.093 -26.613 1.00 24.56 101 GLY A CA 1
ATOM 667 C C . GLY A 1 101 ? 35.043 -30.013 -26.917 1.00 19.09 101 GLY A C 1
ATOM 668 O O . GLY A 1 101 ? 34.449 -30.960 -27.424 1.00 26.18 101 GLY A O 1
ATOM 669 N N . ASN A 1 102 ? 34.405 -28.897 -26.638 1.00 15.63 102 ASN A N 1
ATOM 670 C CA . ASN A 1 102 ? 32.955 -28.665 -26.774 1.00 13.42 102 ASN A CA 1
ATOM 671 C C . ASN A 1 102 ? 32.688 -28.023 -28.132 1.00 14.45 102 ASN A C 1
ATOM 672 O O . ASN A 1 102 ? 33.480 -27.171 -28.551 1.00 22.69 102 ASN A O 1
ATOM 677 N N . GLU A 1 103 ? 31.545 -28.315 -28.734 1.00 14.57 103 GLU A N 1
ATOM 678 C CA . GLU A 1 103 ? 31.133 -27.639 -29.970 1.00 14.62 103 GLU A CA 1
ATOM 679 C C . GLU A 1 103 ? 30.353 -26.400 -29.570 1.00 13.20 103 GLU A C 1
ATOM 680 O O . GLU A 1 103 ? 29.532 -26.418 -28.654 1.00 15.00 103 GLU A O 1
ATOM 686 N N . ILE A 1 104 ? 30.560 -25.335 -30.341 1.00 12.36 104 ILE A N 1
ATOM 687 C CA . ILE A 1 104 ? 29.885 -24.028 -30.147 1.00 12.49 104 ILE A CA 1
ATOM 688 C C . ILE A 1 104 ? 29.156 -23.715 -31.443 1.00 10.71 104 ILE A C 1
ATOM 689 O O . ILE A 1 104 ? 29.813 -23.609 -32.509 1.00 13.93 104 ILE A O 1
ATOM 694 N N . LYS A 1 105 ? 27.863 -23.567 -31.360 1.00 11.69 105 LYS A N 1
ATOM 695 C CA . LYS A 1 105 ? 27.031 -23.123 -32.510 1.00 11.98 105 LYS A CA 1
ATOM 696 C C . LYS A 1 105 ? 27.085 -21.586 -32.644 1.00 11.23 105 LYS A C 1
ATOM 697 O O . LYS A 1 105 ? 27.036 -20.853 -31.637 1.00 12.22 105 LYS A O 1
ATOM 703 N N . LEU A 1 106 ? 27.192 -21.125 -33.879 1.00 11.87 106 LEU A N 1
ATOM 704 C CA . LEU A 1 106 ? 27.088 -19.685 -34.228 1.00 10.97 106 LEU A CA 1
ATOM 705 C C . LEU A 1 106 ? 25.923 -19.512 -35.167 1.00 10.60 106 LEU A C 1
ATOM 706 O O . LEU A 1 106 ? 25.903 -20.159 -36.242 1.00 13.72 106 LEU A O 1
ATOM 711 N N . TYR A 1 107 ? 25.000 -18.652 -34.833 1.00 10.98 107 TYR A N 1
ATOM 712 C CA . TYR A 1 107 ? 23.819 -18.383 -35.655 1.00 10.87 107 TYR A CA 1
ATOM 713 C C . TYR A 1 107 ? 24.062 -17.105 -36.447 1.00 10.29 107 TYR A C 1
ATOM 714 O O . TYR A 1 107 ? 24.126 -16.014 -35.862 1.00 10.80 107 TYR A O 1
ATOM 723 N N . VAL A 1 108 ? 24.187 -17.244 -37.745 1.00 10.47 108 VAL A N 1
ATOM 724 C CA . VAL A 1 108 ? 24.528 -16.109 -38.645 1.00 10.39 108 VAL A CA 1
ATOM 725 C C . VAL A 1 108 ? 23.263 -15.606 -39.310 1.00 11.64 108 VAL A C 1
ATOM 726 O O . VAL A 1 108 ? 22.461 -16.371 -39.832 1.00 13.49 108 VAL A O 1
ATOM 730 N N . HIS A 1 109 ? 23.110 -14.274 -39.336 1.00 11.58 109 HIS A N 1
ATOM 731 C CA . HIS A 1 109 ? 21.969 -13.590 -39.976 1.00 11.15 109 HIS A CA 1
ATOM 732 C C . HIS A 1 109 ? 22.516 -12.454 -40.855 1.00 11.34 109 HIS A C 1
ATOM 733 O O . HIS A 1 109 ? 23.385 -11.719 -40.382 1.00 12.14 109 HIS A O 1
ATOM 740 N N . ARG A 1 110 ? 21.990 -12.314 -42.051 1.00 12.09 110 ARG A N 1
ATOM 741 C CA . ARG A 1 110 ? 22.418 -11.243 -42.985 1.00 11.90 110 ARG A CA 1
ATOM 742 C C . ARG A 1 110 ? 21.256 -10.927 -43.893 1.00 13.07 110 ARG A C 1
ATOM 743 O O . ARG A 1 110 ? 20.412 -11.779 -44.140 1.00 15.89 110 ARG A O 1
ATOM 751 N N . PRO A 1 111 ? 21.192 -9.703 -44.454 1.00 15.03 111 PRO A N 1
ATOM 752 C CA . PRO A 1 111 ? 20.201 -9.427 -45.479 1.00 15.02 111 PRO A CA 1
ATOM 753 C C . PRO A 1 111 ? 20.547 -10.267 -46.728 1.00 14.52 111 PRO A C 1
ATOM 754 O O . PRO A 1 111 ? 21.714 -10.256 -47.154 1.00 19.29 111 PRO A O 1
ATOM 758 N N . ALA A 1 112 ? 19.577 -10.991 -47.247 1.00 14.95 112 ALA A N 1
ATOM 759 C CA . ALA A 1 112 ? 19.783 -11.932 -48.391 1.00 18.66 112 ALA A CA 1
ATOM 760 C C . ALA A 1 112 ? 20.332 -11.157 -49.603 1.00 23.42 112 ALA A C 1
ATOM 761 O O . ALA A 1 112 ? 21.229 -11.688 -50.291 1.00 32.54 112 ALA A O 1
ATOM 763 N N . GLY A 1 113 ? 19.868 -9.937 -49.844 1.00 24.68 113 GLY A N 1
ATOM 764 C CA . GLY A 1 113 ? 20.298 -9.176 -51.055 1.00 35.45 113 GLY A CA 1
ATOM 765 C C . GLY A 1 113 ? 21.666 -8.505 -50.931 1.00 43.41 113 GLY A C 1
ATOM 766 O O . GLY A 1 113 ? 22.109 -7.898 -51.910 1.00 57.18 113 GLY A O 1
ATOM 767 N N . ALA A 1 114 ? 22.332 -8.544 -49.781 1.00 36.24 114 ALA A N 1
ATOM 768 C CA . ALA A 1 114 ? 23.466 -7.632 -49.484 1.00 34.83 114 ALA A CA 1
ATOM 769 C C . ALA A 1 114 ? 24.636 -7.883 -50.423 1.00 29.46 114 ALA A C 1
ATOM 770 O O . ALA A 1 114 ? 25.072 -9.012 -50.468 1.00 38.89 114 ALA A O 1
ATOM 772 N N . VAL A 1 115 ? 25.225 -6.850 -51.012 1.00 34.12 115 VAL A N 1
ATOM 773 C CA . VAL A 1 115 ? 26.274 -7.064 -52.047 1.00 43.66 115 VAL A CA 1
ATOM 774 C C . VAL A 1 115 ? 27.654 -7.144 -51.404 1.00 47.70 115 VAL A C 1
ATOM 775 O O . VAL A 1 115 ? 28.380 -8.110 -51.690 1.00 72.45 115 VAL A O 1
ATOM 779 N N . GLY A 1 116 ? 28.013 -6.138 -50.618 1.00 37.78 116 GLY A N 1
ATOM 780 C CA . GLY A 1 116 ? 29.394 -5.989 -50.102 1.00 38.79 116 GLY A CA 1
ATOM 781 C C . GLY A 1 116 ? 29.449 -6.091 -48.600 1.00 23.46 116 GLY A C 1
ATOM 782 O O . GLY A 1 116 ? 28.517 -6.628 -47.985 1.00 26.85 116 GLY A O 1
ATOM 783 N N . PRO A 1 117 ? 30.618 -5.749 -48.033 1.00 22.58 117 PRO A N 1
ATOM 784 C CA . PRO A 1 117 ? 30.812 -5.894 -46.596 1.00 17.52 117 PRO A CA 1
ATOM 785 C C . PRO A 1 117 ? 29.814 -4.977 -45.836 1.00 16.37 117 PRO A C 1
ATOM 786 O O . PRO A 1 117 ? 29.465 -3.908 -46.288 1.00 16.76 117 PRO A O 1
ATOM 790 N N . LEU A 1 118 ? 29.355 -5.448 -44.695 1.00 14.19 118 LEU A N 1
ATOM 791 C CA . LEU A 1 118 ? 28.472 -4.737 -43.745 1.00 12.49 118 LEU A CA 1
ATOM 792 C C . LEU A 1 118 ? 29.065 -4.803 -42.360 1.00 12.14 118 LEU A C 1
ATOM 793 O O . LEU A 1 118 ? 29.825 -5.715 -42.036 1.00 12.99 118 LEU A O 1
ATOM 798 N N . PRO A 1 119 ? 28.741 -3.841 -41.463 1.00 11.69 119 PRO A N 1
ATOM 799 C CA . PRO A 1 119 ? 29.149 -3.965 -40.068 1.00 11.83 119 PRO A CA 1
ATOM 800 C C . PRO A 1 119 ? 28.695 -5.323 -39.483 1.00 11.24 119 PRO A C 1
ATOM 801 O O . PRO A 1 119 ? 27.559 -5.714 -39.674 1.00 11.82 119 PRO A O 1
ATOM 805 N N . GLY A 1 120 ? 29.587 -5.883 -38.711 1.00 10.29 120 GLY A N 1
ATOM 806 C CA . GLY A 1 120 ? 29.319 -7.144 -37.999 1.00 10.28 120 GLY A CA 1
ATOM 807 C C . GLY A 1 120 ? 28.966 -6.892 -36.559 1.00 10.34 120 GLY A C 1
ATOM 808 O O . GLY A 1 120 ? 29.574 -6.038 -35.886 1.00 10.39 120 GLY A O 1
ATOM 809 N N . ILE A 1 121 ? 28.070 -7.706 -36.028 1.00 9.93 121 ILE A N 1
ATOM 810 C CA . ILE A 1 121 ? 27.668 -7.721 -34.604 1.00 9.86 121 ILE A CA 1
ATOM 811 C C . ILE A 1 121 ? 27.801 -9.163 -34.094 1.00 10.29 121 ILE A C 1
ATOM 812 O O . ILE A 1 121 ? 27.106 -10.080 -34.591 1.00 11.27 121 ILE A O 1
ATOM 817 N N . PHE A 1 122 ? 28.712 -9.320 -33.145 1.00 9.42 122 PHE A N 1
ATOM 818 C CA . PHE A 1 122 ? 28.904 -10.549 -32.373 1.00 10.19 122 PHE A CA 1
ATOM 819 C C . PHE A 1 122 ? 27.949 -10.470 -31.191 1.00 9.05 122 PHE A C 1
ATOM 820 O O . PHE A 1 122 ? 28.240 -9.647 -30.269 1.00 10.31 122 PHE A O 1
ATOM 828 N N . HIS A 1 123 ? 26.826 -11.174 -31.190 1.00 9.11 123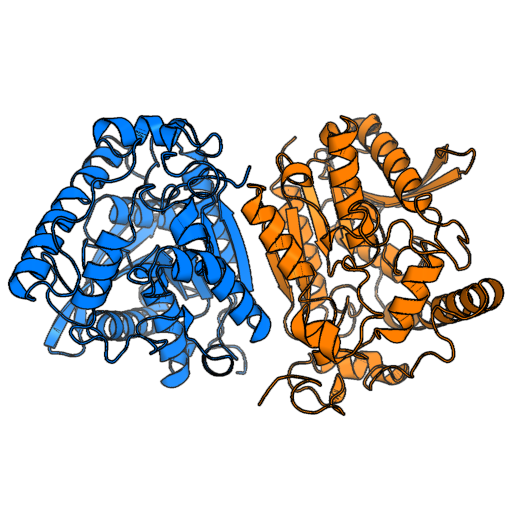 HIS A N 1
ATOM 829 C CA . HIS A 1 123 ? 25.724 -10.984 -30.249 1.00 9.96 123 HIS A CA 1
ATOM 830 C C . HIS A 1 123 ? 25.803 -12.040 -29.173 1.00 9.39 123 HIS A C 1
ATOM 831 O O . HIS A 1 123 ? 25.766 -13.223 -29.456 1.00 10.24 123 HIS A O 1
ATOM 838 N N . ILE A 1 124 ? 25.790 -11.593 -27.935 1.00 9.92 124 ILE A N 1
ATOM 839 C CA . ILE A 1 124 ? 25.856 -12.405 -26.711 1.00 9.04 124 ILE A CA 1
ATOM 840 C C . ILE A 1 124 ? 24.522 -12.268 -25.993 1.00 9.13 124 ILE A C 1
ATOM 841 O O . ILE A 1 124 ? 24.267 -11.202 -25.393 1.00 10.24 124 ILE A O 1
ATOM 846 N N . HIS A 1 125 ? 23.709 -13.312 -25.966 1.00 10.79 125 HIS A N 1
ATOM 847 C CA . HIS A 1 125 ? 22.380 -13.299 -25.339 1.00 11.71 125 HIS A CA 1
ATOM 848 C C . HIS A 1 125 ? 22.485 -13.210 -23.806 1.00 11.40 125 HIS A C 1
ATOM 849 O O . HIS A 1 125 ? 23.522 -13.595 -23.211 1.00 11.06 125 HIS A O 1
ATOM 856 N N . GLY A 1 126 ? 21.387 -12.771 -23.226 1.00 11.73 126 GLY A N 1
ATOM 857 C CA . GLY A 1 126 ? 21.256 -12.666 -21.782 1.00 11.91 126 GLY A CA 1
ATOM 858 C C . GLY A 1 126 ? 20.620 -13.864 -21.111 1.00 13.16 126 GLY A C 1
ATOM 859 O O . GLY A 1 126 ? 20.565 -14.978 -21.685 1.00 13.68 126 GLY A O 1
ATOM 860 N N . GLY A 1 127 ? 20.246 -13.713 -19.858 1.00 14.42 127 GLY A N 1
ATOM 861 C CA . GLY A 1 127 ? 19.905 -14.866 -18.992 1.00 14.41 127 GLY A CA 1
ATOM 862 C C . GLY A 1 127 ? 20.905 -14.990 -17.853 1.00 12.01 127 GLY A C 1
ATOM 863 O O . GLY A 1 127 ? 21.072 -16.075 -17.302 1.00 12.77 127 GLY A O 1
ATOM 864 N N . GLY A 1 128 ? 21.494 -13.913 -17.349 1.00 12.08 128 GLY A N 1
ATOM 865 C CA . GLY A 1 128 ? 22.299 -13.997 -16.126 1.00 12.13 128 GLY A CA 1
ATOM 866 C C . GLY A 1 128 ? 23.532 -14.889 -16.211 1.00 12.04 128 GLY A C 1
ATOM 867 O O . GLY A 1 128 ? 24.084 -15.291 -15.189 1.00 13.07 128 GLY A O 1
ATOM 868 N N . MET A 1 129 ? 23.963 -15.166 -17.423 1.00 10.77 129 MET A N 1
ATOM 869 C CA . MET A 1 129 ? 25.084 -16.083 -17.731 1.00 10.44 129 MET A CA 1
ATOM 870 C C . MET A 1 129 ? 24.730 -17.529 -17.284 1.00 10.95 129 MET A C 1
ATOM 871 O O . MET A 1 129 ? 25.613 -18.417 -17.406 1.00 11.82 129 MET A O 1
ATOM 876 N N . VAL A 1 130 ? 23.471 -17.762 -16.919 1.00 11.10 130 VAL A N 1
ATOM 877 C CA . VAL A 1 130 ? 23.131 -19.091 -16.374 1.00 12.48 130 VAL A CA 1
ATOM 878 C C . VAL A 1 130 ? 21.973 -19.703 -17.131 1.00 11.03 130 VAL A C 1
ATOM 879 O O . VAL A 1 130 ? 21.914 -20.955 -17.055 1.00 12.36 130 VAL A O 1
ATOM 883 N N . ILE A 1 131 ? 21.073 -19.026 -17.794 1.00 11.72 131 ILE A N 1
ATOM 884 C CA . ILE A 1 131 ? 19.879 -19.608 -18.449 1.00 12.74 131 ILE A CA 1
ATOM 885 C C . ILE A 1 131 ? 19.690 -18.991 -19.827 1.00 12.74 131 ILE A C 1
ATOM 886 O O . ILE A 1 131 ? 20.271 -17.892 -20.113 1.00 12.70 131 ILE A O 1
ATOM 891 N N . LEU A 1 132 ? 18.786 -19.604 -20.591 1.00 13.10 132 LEU A N 1
ATOM 892 C CA . LEU A 1 132 ? 18.265 -19.198 -21.917 1.00 12.66 132 LEU A CA 1
ATOM 893 C C . LEU A 1 132 ? 19.253 -19.614 -23.028 1.00 15.53 132 LEU A C 1
ATOM 894 O O . LEU A 1 132 ? 20.465 -19.634 -22.868 1.00 13.93 132 LEU A O 1
ATOM 899 N N . GLN A 1 133 ? 18.610 -19.826 -24.213 1.00 13.79 133 GLN A N 1
ATOM 900 C CA . GLN A 1 133 ? 19.391 -20.183 -25.409 1.00 13.29 133 GLN A CA 1
ATOM 901 C C . GLN A 1 133 ? 19.351 -19.058 -26.450 1.00 11.42 133 GLN A C 1
ATOM 902 O O . GLN A 1 133 ? 18.245 -18.525 -26.689 1.00 12.45 133 GLN A O 1
ATOM 908 N N . ALA A 1 134 ? 20.474 -18.917 -27.124 1.00 12.17 134 ALA A N 1
ATOM 909 C CA . ALA A 1 134 ? 20.518 -18.051 -28.327 1.00 11.14 134 ALA A CA 1
ATOM 910 C C . ALA A 1 134 ? 19.552 -18.562 -29.403 1.00 11.96 134 ALA A C 1
ATOM 911 O O . ALA A 1 134 ? 19.053 -17.816 -30.218 1.00 12.11 134 ALA A O 1
ATOM 913 N N . ALA A 1 135 ? 19.252 -19.866 -29.389 1.00 11.71 135 ALA A N 1
ATOM 914 C CA . ALA A 1 135 ? 18.305 -20.464 -30.345 1.00 12.08 135 ALA A CA 1
ATOM 915 C C . ALA A 1 135 ? 16.862 -20.094 -30.053 1.00 14.14 135 ALA A C 1
ATOM 916 O O . ALA A 1 135 ? 15.977 -20.321 -30.894 1.00 14.41 135 ALA A O 1
ATOM 918 N N . GLY A 1 136 ? 16.595 -19.457 -28.897 1.00 13.05 136 GLY A N 1
ATOM 919 C CA . GLY A 1 136 ? 15.207 -19.139 -28.550 1.00 13.97 136 GLY A CA 1
ATOM 920 C C . GLY A 1 136 ? 14.666 -17.941 -29.352 1.00 12.01 136 GLY A C 1
ATOM 921 O O . GLY A 1 136 ? 15.422 -17.126 -29.881 1.00 12.98 136 GLY A O 1
ATOM 922 N N . PRO A 1 137 ? 13.333 -17.876 -29.430 1.00 12.97 137 PRO A N 1
ATOM 923 C CA . PRO A 1 137 ? 12.620 -16.968 -30.319 1.00 14.46 137 PRO A CA 1
ATOM 924 C C . PRO A 1 137 ? 12.952 -15.500 -30.060 1.00 16.02 137 PRO A C 1
ATOM 925 O O . PRO A 1 137 ? 12.975 -14.761 -31.039 1.00 14.79 137 PRO A O 1
ATOM 929 N N . VAL A 1 138 ? 13.178 -15.078 -28.812 1.00 13.21 138 VAL A N 1
ATOM 930 C CA . VAL A 1 138 ? 13.408 -13.626 -28.575 1.00 13.33 138 VAL A CA 1
ATOM 931 C C . VAL A 1 138 ? 14.747 -13.256 -29.184 1.00 12.12 138 VAL A C 1
ATOM 932 O O . VAL A 1 138 ? 14.895 -12.120 -29.694 1.00 12.18 138 VAL A O 1
ATOM 936 N N . TYR A 1 139 ? 15.752 -14.109 -29.150 1.00 12.10 139 TYR A N 1
ATOM 937 C CA . TYR A 1 139 ? 17.090 -13.847 -29.711 1.00 11.36 139 TYR A CA 1
ATOM 938 C C . TYR A 1 139 ? 17.114 -14.021 -31.239 1.00 11.37 139 TYR A C 1
ATOM 939 O O . TYR A 1 139 ? 17.747 -13.193 -31.930 1.00 12.34 139 TYR A O 1
ATOM 948 N N . VAL A 1 140 ? 16.416 -15.005 -31.753 1.00 11.52 140 VAL A N 1
ATOM 949 C CA . VAL A 1 140 ? 16.297 -15.178 -33.216 1.00 12.53 140 VAL A CA 1
ATOM 950 C C . VAL A 1 140 ? 15.711 -13.866 -33.756 1.00 11.58 140 VAL A C 1
ATOM 951 O O . VAL A 1 140 ? 16.216 -13.369 -34.755 1.00 12.30 140 VAL A O 1
ATOM 955 N N . ARG A 1 141 ? 14.653 -13.415 -33.138 1.00 11.64 141 ARG A N 1
ATOM 956 C CA . ARG A 1 141 ? 13.966 -12.200 -33.610 1.00 11.61 141 ARG A CA 1
ATOM 957 C C . ARG A 1 141 ? 14.927 -11.005 -33.550 1.00 10.88 141 ARG A C 1
ATOM 958 O O . ARG A 1 141 ? 15.010 -10.261 -34.558 1.00 12.25 141 ARG A O 1
ATOM 966 N N . PHE A 1 142 ? 15.635 -10.815 -32.464 1.00 10.18 142 PHE A N 1
ATOM 967 C CA . PHE A 1 142 ? 16.509 -9.628 -32.284 1.00 12.17 142 PHE A CA 1
ATOM 968 C C . PHE A 1 142 ? 17.618 -9.686 -33.334 1.00 11.35 142 PHE A C 1
ATOM 969 O O . PHE A 1 142 ? 17.939 -8.667 -33.960 1.00 11.30 142 PHE A O 1
ATOM 977 N N . ARG A 1 143 ? 18.162 -10.874 -33.622 1.00 11.26 143 ARG A N 1
ATOM 978 C CA . ARG A 1 143 ? 19.256 -10.990 -34.616 1.00 11.04 143 ARG A CA 1
ATOM 979 C C . ARG A 1 143 ? 18.734 -10.770 -36.045 1.00 11.30 143 ARG A C 1
ATOM 980 O O . ARG A 1 143 ? 19.441 -10.079 -36.796 1.00 11.81 143 ARG A O 1
ATOM 988 N N . ASP A 1 144 ? 17.519 -11.207 -36.354 1.00 10.48 144 ASP A N 1
ATOM 989 C CA . ASP A 1 144 ? 16.902 -10.892 -37.660 1.00 12.12 144 ASP A CA 1
ATOM 990 C C . ASP A 1 144 ? 16.695 -9.379 -37.784 1.00 11.84 144 ASP A C 1
ATOM 991 O O . ASP A 1 144 ? 16.989 -8.777 -38.841 1.00 13.07 144 ASP A O 1
ATOM 996 N N . GLU A 1 145 ? 16.242 -8.769 -36.702 1.00 11.52 145 GLU A N 1
ATOM 997 C CA . GLU A 1 145 ? 15.908 -7.337 -36.687 1.00 12.28 145 GLU A CA 1
ATOM 998 C C . GLU A 1 145 ? 17.208 -6.581 -36.921 1.00 10.71 145 GLU A C 1
ATOM 999 O O . GLU A 1 145 ? 17.201 -5.549 -37.656 1.00 12.27 145 GLU A O 1
ATOM 1005 N N . LEU A 1 146 ? 18.273 -6.880 -36.201 1.00 11.51 146 LEU A N 1
ATOM 1006 C CA . LEU A 1 146 ? 19.574 -6.199 -36.408 1.00 12.76 146 LEU A CA 1
ATOM 1007 C C . LEU A 1 146 ? 20.082 -6.426 -37.828 1.00 11.81 146 LEU A C 1
ATOM 1008 O O . LEU A 1 146 ? 20.516 -5.462 -38.484 1.00 12.07 146 LEU A O 1
ATOM 1013 N N . ALA A 1 147 ? 19.988 -7.628 -38.350 1.00 11.38 147 ALA A N 1
ATOM 1014 C CA . ALA A 1 147 ? 20.511 -7.945 -39.681 1.00 10.68 147 ALA A CA 1
ATOM 1015 C C . ALA A 1 147 ? 19.760 -7.096 -40.708 1.00 11.27 147 ALA A C 1
ATOM 1016 O O . ALA A 1 147 ? 20.392 -6.592 -41.670 1.00 13.41 147 ALA A O 1
ATOM 1018 N N . ALA A 1 148 ? 18.453 -6.958 -40.512 1.00 11.65 148 ALA A N 1
ATOM 1019 C CA . ALA A 1 148 ? 17.563 -6.268 -41.469 1.00 12.81 148 ALA A CA 1
ATOM 1020 C C . ALA A 1 148 ? 18.048 -4.841 -41.718 1.00 14.38 148 ALA A C 1
ATOM 1021 O O . ALA A 1 148 ? 17.821 -4.338 -42.834 1.00 15.17 148 ALA A O 1
ATOM 1023 N N . THR A 1 149 ? 18.669 -4.217 -40.720 1.00 12.71 149 THR A N 1
ATOM 1024 C CA . THR A 1 149 ? 19.126 -2.818 -40.880 1.00 13.63 149 THR A CA 1
ATOM 1025 C C . THR A 1 149 ? 20.354 -2.707 -41.786 1.00 14.18 149 THR A C 1
ATOM 1026 O O . THR A 1 149 ? 20.740 -1.575 -42.149 1.00 15.99 149 THR A O 1
ATOM 1030 N N . GLY A 1 150 ? 20.952 -3.844 -42.148 1.00 13.33 150 GLY A N 1
ATOM 1031 C CA . GLY A 1 150 ? 22.205 -3.862 -42.913 1.00 12.60 150 GLY A CA 1
ATOM 1032 C C . GLY A 1 150 ? 23.395 -4.160 -42.071 1.00 12.06 150 GLY A C 1
ATOM 1033 O O . GLY A 1 150 ? 24.413 -3.453 -42.087 1.00 13.62 150 GLY A O 1
ATOM 1034 N N . THR A 1 151 ? 23.314 -5.301 -41.381 1.00 12.00 151 THR A N 1
ATOM 1035 C CA . THR A 1 151 ? 24.431 -5.832 -40.580 1.00 11.11 151 THR A CA 1
ATOM 1036 C C . THR A 1 151 ? 24.520 -7.365 -40.804 1.00 11.10 151 THR A C 1
ATOM 1037 O O . THR A 1 151 ? 23.502 -7.986 -41.177 1.00 12.64 151 THR A O 1
ATOM 1041 N N . VAL A 1 152 ? 25.687 -7.882 -40.481 1.00 10.93 152 VAL A N 1
ATOM 1042 C CA . VAL A 1 152 ? 25.896 -9.344 -40.333 1.00 10.92 152 VAL A CA 1
ATOM 1043 C C . VAL A 1 152 ? 25.931 -9.607 -38.833 1.00 10.91 152 VAL A C 1
ATOM 1044 O O . VAL A 1 152 ? 26.801 -9.079 -38.164 1.00 11.66 152 VAL A O 1
ATOM 1048 N N . VAL A 1 153 ? 25.026 -10.442 -38.371 1.00 9.58 153 VAL A N 1
ATOM 1049 C CA . VAL A 1 153 ? 24.901 -10.740 -36.936 1.00 9.84 153 VAL A CA 1
ATOM 1050 C C . VAL A 1 153 ? 25.300 -12.200 -36.698 1.00 10.54 153 VAL A C 1
ATOM 1051 O O . VAL A 1 153 ? 24.873 -13.066 -37.470 1.00 12.10 153 VAL A O 1
ATOM 1055 N N . VAL A 1 154 ? 26.150 -12.449 -35.726 1.00 10.42 154 VAL A N 1
ATOM 1056 C CA . VAL A 1 154 ? 26.605 -13.807 -35.334 1.00 11.12 154 VAL A CA 1
ATOM 1057 C C . VAL A 1 154 ? 26.221 -13.971 -33.881 1.00 11.94 154 VAL A C 1
ATOM 1058 O O . VAL A 1 154 ? 26.848 -13.320 -33.033 1.00 11.05 154 VAL A O 1
ATOM 1062 N N . GLY A 1 155 ? 25.229 -14.822 -33.616 1.00 10.48 155 GLY A N 1
ATOM 1063 C CA . GLY A 1 155 ? 24.812 -15.112 -32.240 1.00 11.05 155 GLY A CA 1
ATOM 1064 C C . GLY A 1 155 ? 25.532 -16.323 -31.700 1.00 10.63 155 GLY A C 1
ATOM 1065 O O . GLY A 1 155 ? 25.465 -17.426 -32.321 1.00 11.76 155 GLY A O 1
ATOM 1066 N N . VAL A 1 156 ? 26.304 -16.172 -30.637 1.00 10.79 156 VAL A N 1
ATOM 1067 C CA . VAL A 1 156 ? 27.067 -17.288 -30.031 1.00 10.02 156 VAL A CA 1
ATOM 1068 C C . VAL A 1 156 ? 26.217 -18.065 -29.029 1.00 9.57 156 VAL A C 1
ATOM 1069 O O . VAL A 1 156 ? 25.584 -17.548 -28.163 1.00 10.26 156 VAL A O 1
ATOM 1073 N N . GLU A 1 157 ? 26.243 -19.389 -29.197 1.00 10.62 157 GLU A N 1
ATOM 1074 C CA . GLU A 1 157 ? 25.637 -20.353 -28.240 1.00 9.99 157 GLU A CA 1
ATOM 1075 C C . GLU A 1 157 ? 26.753 -20.893 -27.365 1.00 12.08 157 GLU A C 1
ATOM 1076 O O . GLU A 1 157 ? 27.442 -21.830 -27.748 1.00 16.36 157 GLU A O 1
ATOM 1082 N N . TYR A 1 158 ? 26.958 -20.274 -26.240 1.00 10.62 158 TYR A N 1
ATOM 1083 C CA . TYR A 1 158 ? 28.032 -20.590 -25.287 1.00 10.77 158 TYR A CA 1
ATOM 1084 C C . TYR A 1 158 ? 27.451 -21.477 -24.157 1.00 11.65 158 TYR A C 1
ATOM 1085 O O . TYR A 1 158 ? 26.248 -21.560 -23.946 1.00 11.47 158 TYR A O 1
ATOM 1094 N N . ARG A 1 159 ? 28.359 -22.060 -23.403 1.00 10.82 159 ARG A N 1
ATOM 1095 C CA . ARG A 1 159 ? 27.961 -22.872 -22.215 1.00 11.65 159 ARG A CA 1
ATOM 1096 C C . ARG A 1 159 ? 27.382 -21.973 -21.133 1.00 10.47 159 ARG A C 1
ATOM 1097 O O . ARG A 1 159 ? 27.993 -20.886 -20.793 1.00 11.26 159 ARG A O 1
ATOM 1105 N N . ASN A 1 160 ? 26.231 -22.366 -20.604 1.00 12.37 160 ASN A N 1
ATOM 1106 C CA . ASN A 1 160 ? 25.543 -21.647 -19.512 1.00 12.11 160 ASN A CA 1
ATOM 1107 C C . ASN A 1 160 ? 25.947 -22.186 -18.142 1.00 13.01 160 ASN A C 1
ATOM 1108 O O . ASN A 1 160 ? 26.258 -23.350 -17.976 1.00 12.72 160 ASN A O 1
ATOM 1113 N N . GLY A 1 161 ? 25.780 -21.368 -17.118 1.00 13.62 161 GLY A N 1
ATOM 1114 C CA . GLY A 1 161 ? 25.964 -21.790 -15.724 1.00 12.87 161 GLY A CA 1
ATOM 1115 C C . GLY A 1 161 ? 24.958 -22.835 -15.321 1.00 12.78 161 GLY A C 1
ATOM 1116 O O . GLY A 1 161 ? 25.237 -23.552 -14.320 1.00 14.34 161 GLY A O 1
ATOM 1117 N N . ALA A 1 162 ? 23.769 -22.831 -15.910 1.00 12.71 162 ALA A N 1
ATOM 1118 C CA . ALA A 1 162 ? 22.683 -23.764 -15.505 1.00 12.62 162 ALA A CA 1
ATOM 1119 C C . ALA A 1 162 ? 21.742 -24.014 -16.690 1.00 13.10 162 ALA A C 1
ATOM 1120 O O . ALA A 1 162 ? 22.129 -23.758 -17.827 1.00 13.87 162 ALA A O 1
ATOM 1122 N N . GLY A 1 163 ? 20.575 -24.551 -16.416 1.00 13.69 163 GLY A N 1
ATOM 1123 C CA . GLY A 1 163 ? 19.571 -24.884 -17.425 1.00 13.22 163 GLY A CA 1
ATOM 1124 C C . GLY A 1 163 ? 20.057 -25.907 -18.423 1.00 15.64 163 GLY A C 1
ATOM 1125 O O . GLY A 1 163 ? 21.053 -26.621 -18.179 1.00 14.87 163 GLY A O 1
ATOM 1126 N N . VAL A 1 164 ? 19.336 -25.944 -19.516 1.00 13.64 164 VAL A N 1
ATOM 1127 C CA . VAL A 1 164 ? 19.542 -26.990 -20.567 1.00 13.28 164 VAL A CA 1
ATOM 1128 C C . VAL A 1 164 ? 20.967 -26.943 -21.109 1.00 14.33 164 VAL A C 1
ATOM 1129 O O . VAL A 1 164 ? 21.522 -28.025 -21.526 1.00 15.57 164 VAL A O 1
ATOM 1133 N N . LEU A 1 165 ? 21.576 -25.752 -21.277 1.00 13.16 165 LEU A N 1
ATOM 1134 C CA . LEU A 1 165 ? 22.954 -25.645 -21.794 1.00 12.74 165 LEU A CA 1
ATOM 1135 C C . LEU A 1 165 ? 24.004 -25.534 -20.697 1.00 12.68 165 LEU A C 1
ATOM 1136 O O . LEU A 1 165 ? 25.158 -25.246 -20.967 1.00 12.52 165 LEU A O 1
ATOM 1141 N N . GLY A 1 166 ? 23.615 -25.936 -19.458 1.00 12.16 166 GLY A N 1
ATOM 1142 C CA . GLY A 1 166 ? 24.532 -25.956 -18.316 1.00 12.86 166 GLY A CA 1
ATOM 1143 C C . GLY A 1 166 ? 24.544 -27.335 -17.689 1.00 13.25 166 GLY A C 1
ATOM 1144 O O . GLY A 1 166 ? 24.049 -28.289 -18.307 1.00 15.96 166 GLY A O 1
ATOM 1145 N N . PRO A 1 167 ? 25.134 -27.502 -16.509 1.00 13.53 167 PRO A N 1
ATOM 1146 C CA . PRO A 1 167 ? 25.756 -26.442 -15.736 1.00 14.27 167 PRO A CA 1
ATOM 1147 C C . PRO A 1 167 ? 27.268 -26.338 -15.958 1.00 12.38 167 PRO A C 1
ATOM 1148 O O . PRO A 1 167 ? 27.994 -27.332 -15.831 1.00 15.52 167 PRO A O 1
ATOM 1152 N N . HIS A 1 168 ? 27.760 -25.124 -16.271 1.00 12.40 168 HIS A N 1
ATOM 1153 C CA . HIS A 1 168 ? 29.185 -24.887 -16.531 1.00 13.50 168 HIS A CA 1
ATOM 1154 C C . HIS A 1 168 ? 29.526 -23.579 -15.855 1.00 12.76 168 HIS A C 1
ATOM 1155 O O . HIS A 1 168 ? 29.217 -22.504 -16.398 1.00 12.79 168 HIS A O 1
ATOM 1162 N N . PRO A 1 169 ? 30.199 -23.633 -14.705 1.00 13.40 169 PRO A N 1
ATOM 1163 C CA . PRO A 1 169 ? 30.498 -22.407 -13.964 1.00 12.45 169 PRO A CA 1
ATOM 1164 C C . PRO A 1 169 ? 31.448 -21.479 -14.721 1.00 12.38 169 PRO A C 1
ATOM 1165 O O . PRO A 1 169 ? 32.231 -21.885 -15.552 1.00 13.44 169 PRO A O 1
ATOM 1169 N N . PHE A 1 170 ? 31.437 -20.213 -14.287 1.00 11.90 170 PHE A N 1
ATOM 1170 C CA . PHE A 1 170 ? 32.446 -19.217 -14.659 1.00 11.30 170 PHE A CA 1
ATOM 1171 C C . PHE A 1 170 ? 33.814 -19.870 -14.563 1.00 11.65 170 PHE A C 1
ATOM 1172 O O . PHE A 1 170 ? 34.097 -20.530 -13.541 1.00 13.16 170 PHE A O 1
ATOM 1180 N N . PRO A 1 171 ? 34.749 -19.741 -15.524 1.00 12.36 171 PRO A N 1
ATOM 1181 C CA . PRO A 1 171 ? 34.634 -18.883 -16.731 1.00 12.93 171 PRO A CA 1
ATOM 1182 C C . PRO A 1 171 ? 34.266 -19.589 -18.055 1.00 12.85 171 PRO A C 1
ATOM 1183 O O . PRO A 1 171 ? 34.650 -19.151 -19.110 1.00 12.00 171 PRO A O 1
ATOM 1187 N N . ALA A 1 172 ? 33.546 -20.724 -17.964 1.00 11.61 172 ALA A N 1
ATOM 1188 C CA . ALA A 1 172 ? 33.259 -21.486 -19.200 1.00 11.32 172 ALA A CA 1
ATOM 1189 C C . ALA A 1 172 ? 32.608 -20.626 -20.309 1.00 11.23 172 ALA A C 1
ATOM 1190 O O . ALA A 1 172 ? 33.122 -20.660 -21.481 1.00 12.26 172 ALA A O 1
ATOM 1192 N N . GLY A 1 173 ? 31.481 -19.994 -20.021 1.00 10.98 173 GLY A N 1
ATOM 1193 C CA . GLY A 1 173 ? 30.796 -19.190 -21.047 1.00 11.37 173 GLY A CA 1
ATOM 1194 C C . GLY A 1 173 ? 31.700 -18.068 -21.578 1.00 10.50 173 GLY A C 1
ATOM 1195 O O . GLY A 1 173 ? 31.731 -17.807 -22.786 1.00 11.06 173 GLY A O 1
ATOM 1196 N N . LEU A 1 174 ? 32.445 -17.405 -20.707 1.00 10.65 174 LEU A N 1
ATOM 1197 C CA . LEU A 1 174 ? 33.393 -16.337 -21.108 1.00 10.40 174 LEU A CA 1
ATOM 1198 C C . LEU A 1 174 ? 34.464 -16.904 -22.038 1.00 10.99 174 LEU A C 1
ATOM 1199 O O . LEU A 1 174 ? 34.811 -16.259 -23.061 1.00 11.79 174 LEU A O 1
ATOM 1204 N N . HIS A 1 175 ? 35.007 -18.084 -21.740 1.00 11.70 175 HIS A N 1
ATOM 1205 C CA . HIS A 1 175 ? 35.992 -18.743 -22.633 1.00 11.03 175 HIS A CA 1
ATOM 1206 C C . HIS A 1 175 ? 35.358 -19.080 -23.997 1.00 10.23 175 HIS A C 1
ATOM 1207 O O . HIS A 1 175 ? 36.050 -18.860 -25.008 1.00 11.47 175 HIS A O 1
ATOM 1214 N N . ASP A 1 176 ? 34.134 -19.574 -24.002 1.00 9.72 176 ASP A N 1
ATOM 1215 C CA . ASP A 1 176 ? 33.435 -19.881 -25.268 1.00 10.65 176 ASP A CA 1
ATOM 1216 C C . ASP A 1 176 ? 33.254 -18.604 -26.091 1.00 11.33 176 ASP A C 1
ATOM 1217 O O . ASP A 1 176 ? 33.463 -18.602 -27.334 1.00 11.75 176 ASP A O 1
ATOM 1222 N N . CYS A 1 177 ? 32.879 -17.516 -25.424 1.00 9.79 177 CYS A N 1
ATOM 1223 C CA . CYS A 1 177 ? 32.705 -16.244 -26.137 1.00 9.26 177 CYS A CA 1
ATOM 1224 C C . CYS A 1 177 ? 34.044 -15.814 -26.744 1.00 9.77 177 CYS A C 1
ATOM 1225 O O . CYS A 1 177 ? 34.059 -15.248 -27.844 1.00 11.35 177 CYS A O 1
ATOM 1228 N N . ALA A 1 178 ? 35.152 -15.933 -26.023 1.00 10.62 178 ALA A N 1
ATOM 1229 C CA . ALA A 1 178 ? 36.493 -15.575 -26.512 1.00 11.26 178 ALA A CA 1
ATOM 1230 C C . ALA A 1 178 ? 36.838 -16.324 -27.793 1.00 10.89 178 ALA A C 1
ATOM 1231 O O . ALA A 1 178 ? 37.315 -15.721 -28.765 1.00 12.20 178 ALA A O 1
ATOM 1233 N N . VAL A 1 179 ? 36.655 -17.643 -27.778 1.00 11.92 179 VAL A N 1
ATOM 1234 C CA . VAL A 1 179 ? 37.034 -18.507 -28.920 1.00 12.13 179 VAL A CA 1
ATOM 1235 C C . VAL A 1 179 ? 36.126 -18.152 -30.095 1.00 10.82 179 VAL A C 1
ATOM 1236 O O . VAL A 1 179 ? 36.636 -18.096 -31.215 1.00 11.14 179 VAL A O 1
ATOM 1240 N N . ALA A 1 180 ? 34.841 -18.007 -29.873 1.00 10.56 180 ALA A N 1
ATOM 1241 C CA . ALA A 1 180 ? 33.864 -17.655 -30.925 1.00 10.92 180 ALA A CA 1
ATOM 1242 C C . ALA A 1 180 ? 34.190 -16.267 -31.490 1.00 11.13 180 ALA A C 1
ATOM 1243 O O . ALA A 1 180 ? 34.134 -16.126 -32.712 1.00 12.18 180 ALA A O 1
ATOM 1245 N N . LEU A 1 181 ? 34.523 -15.282 -30.640 1.00 9.93 181 LEU A N 1
ATOM 1246 C CA . LEU A 1 181 ? 34.889 -13.962 -31.173 1.00 10.56 181 LEU A CA 1
ATOM 1247 C C . LEU A 1 181 ? 36.122 -14.092 -32.045 1.00 11.14 181 LEU A C 1
ATOM 1248 O O . LEU A 1 181 ? 36.173 -13.496 -33.167 1.00 11.89 181 LEU A O 1
ATOM 1253 N N . ASP A 1 182 ? 37.121 -14.844 -31.612 1.00 11.70 182 ASP A N 1
ATOM 1254 C CA . ASP A 1 182 ? 38.340 -15.014 -32.422 1.00 11.47 182 ASP A CA 1
ATOM 1255 C C . ASP A 1 182 ? 37.988 -15.631 -33.782 1.00 11.80 182 ASP A C 1
ATOM 1256 O O . ASP A 1 182 ? 38.607 -15.256 -34.796 1.00 12.97 182 ASP A O 1
ATOM 1261 N N . TRP A 1 183 ? 37.055 -16.573 -33.774 1.00 10.57 183 TRP A N 1
ATOM 1262 C CA . TRP A 1 183 ? 36.687 -17.257 -35.039 1.00 11.23 183 TRP A CA 1
ATOM 1263 C C . TRP A 1 183 ? 36.014 -16.290 -35.998 1.00 10.90 183 TRP A C 1
ATOM 1264 O O . TRP A 1 183 ? 36.383 -16.234 -37.168 1.00 12.12 183 TRP A O 1
ATOM 1275 N N . VAL A 1 184 ? 35.118 -15.473 -35.474 1.00 10.62 184 VAL A N 1
ATOM 1276 C CA . VAL A 1 184 ? 34.406 -14.500 -36.339 1.00 10.71 184 VAL A CA 1
ATOM 1277 C C . VAL A 1 184 ? 35.398 -13.447 -36.850 1.00 11.51 184 VAL A C 1
ATOM 1278 O O . VAL A 1 184 ? 35.379 -13.109 -38.056 1.00 12.54 184 VAL A O 1
ATOM 1282 N N . HIS A 1 185 ? 36.278 -12.979 -35.978 1.00 11.12 185 HIS A N 1
ATOM 1283 C CA . HIS A 1 185 ? 37.302 -11.969 -36.384 1.00 12.09 185 HIS A CA 1
ATOM 1284 C C . HIS A 1 185 ? 38.221 -12.535 -37.479 1.00 12.53 185 HIS A C 1
ATOM 1285 O O . HIS A 1 185 ? 38.514 -11.835 -38.493 1.00 13.73 185 HIS A O 1
ATOM 1292 N N . ALA A 1 186 ? 38.623 -13.792 -37.359 1.00 12.78 186 ALA A N 1
ATOM 1293 C CA . ALA A 1 186 ? 39.506 -14.432 -38.360 1.00 13.32 186 ALA A CA 1
ATOM 1294 C C . ALA A 1 186 ? 38.766 -14.636 -39.688 1.00 12.11 186 ALA A C 1
ATOM 1295 O O . ALA A 1 186 ? 39.483 -14.764 -40.672 1.00 16.47 186 ALA A O 1
ATOM 1297 N N . ARG A 1 187 ? 37.442 -14.586 -39.701 1.00 12.18 187 ARG A N 1
ATOM 1298 C CA . ARG A 1 187 ? 36.617 -14.855 -40.905 1.00 14.81 187 ARG A CA 1
ATOM 1299 C C . ARG A 1 187 ? 35.818 -13.637 -41.398 1.00 12.97 187 ARG A C 1
ATOM 1300 O O . ARG A 1 187 ? 34.749 -13.788 -42.004 1.00 12.86 187 ARG A O 1
ATOM 1308 N N . ARG A 1 188 ? 36.232 -12.410 -41.035 1.00 12.91 188 ARG A N 1
ATOM 1309 C CA . ARG A 1 188 ? 35.414 -11.230 -41.373 1.00 14.44 188 ARG A CA 1
ATOM 1310 C C . ARG A 1 188 ? 35.100 -11.212 -42.873 1.00 13.38 188 ARG A C 1
ATOM 1311 O O . ARG A 1 188 ? 33.956 -11.071 -43.234 1.00 15.97 188 ARG A O 1
ATOM 1319 N N . ALA A 1 189 ? 36.150 -11.384 -43.694 1.00 14.68 189 ALA A N 1
ATOM 1320 C CA . ALA A 1 189 ? 35.964 -11.305 -45.148 1.00 15.56 189 ALA A CA 1
ATOM 1321 C C . ALA A 1 189 ? 35.024 -12.405 -45.643 1.00 16.12 189 ALA A C 1
ATOM 1322 O O . ALA A 1 189 ? 34.052 -12.124 -46.401 1.00 17.86 189 ALA A O 1
ATOM 1324 N N . GLU A 1 190 ? 35.235 -13.636 -45.165 1.00 14.96 190 GLU A N 1
ATOM 1325 C CA . GLU A 1 190 ? 34.367 -14.770 -45.552 1.00 16.86 190 GLU A CA 1
ATOM 1326 C C . GLU A 1 190 ? 32.921 -14.443 -45.169 1.00 14.94 190 GLU A C 1
ATOM 1327 O O . GLU A 1 190 ? 31.985 -14.763 -45.916 1.00 18.78 190 GLU A O 1
ATOM 1333 N N . LEU A 1 191 ? 32.718 -13.855 -43.975 1.00 13.69 191 LEU A N 1
ATOM 1334 C CA . LEU A 1 191 ? 31.351 -13.599 -43.460 1.00 13.92 191 LEU A CA 1
ATOM 1335 C C . LEU A 1 191 ? 30.760 -12.265 -43.967 1.00 14.74 191 LEU A C 1
ATOM 1336 O O . LEU A 1 191 ? 29.598 -12.016 -43.719 1.00 15.73 191 LEU A O 1
ATOM 1341 N N . GLY A 1 192 ? 31.501 -11.486 -44.753 1.00 15.48 192 GLY A N 1
ATOM 1342 C CA . GLY A 1 192 ? 30.970 -10.230 -45.298 1.00 15.94 192 GLY A CA 1
ATOM 1343 C C . GLY A 1 192 ? 30.884 -9.115 -44.258 1.00 15.99 192 GLY A C 1
ATOM 1344 O O . GLY A 1 192 ? 29.994 -8.252 -44.386 1.00 13.86 192 GLY A O 1
ATOM 1345 N N . ILE A 1 193 ? 31.862 -9.107 -43.345 1.00 13.00 193 I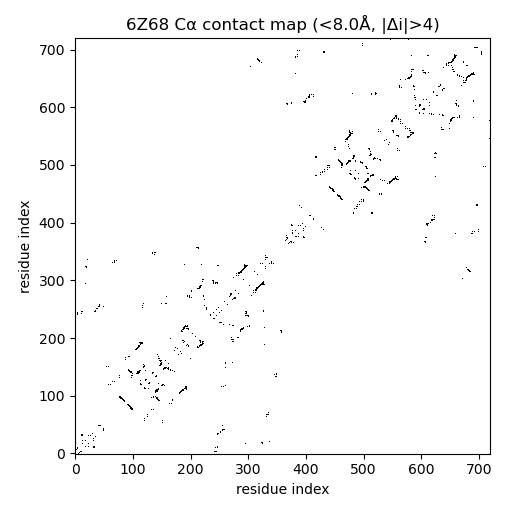LE A N 1
ATOM 1346 C CA . ILE A 1 193 ? 31.900 -8.174 -42.219 1.00 12.15 193 ILE A CA 1
ATOM 1347 C C . ILE A 1 193 ? 33.013 -7.185 -42.486 1.00 12.15 193 ILE A C 1
ATOM 1348 O O . ILE A 1 193 ? 34.148 -7.550 -42.823 1.00 14.23 193 ILE A O 1
ATOM 1353 N N . SER A 1 194 ? 32.683 -5.925 -42.192 1.00 13.66 194 SER A N 1
ATOM 1354 C CA . SER A 1 194 ? 33.657 -4.798 -42.170 1.00 13.14 194 SER A CA 1
ATOM 1355 C C . SER A 1 194 ? 34.192 -4.655 -40.749 1.00 13.80 194 SER A C 1
ATOM 1356 O O . SER A 1 194 ? 35.159 -5.336 -40.378 1.00 14.11 194 SER A O 1
ATOM 1359 N N . THR A 1 195 ? 33.573 -3.794 -39.961 1.00 12.10 195 THR A N 1
ATOM 1360 C CA . THR A 1 195 ? 33.879 -3.622 -38.521 1.00 12.56 195 THR A CA 1
ATOM 1361 C C . THR A 1 195 ? 33.190 -4.719 -37.716 1.00 11.95 195 THR A C 1
ATOM 1362 O O . THR A 1 195 ? 32.207 -5.302 -38.194 1.00 11.35 195 THR A O 1
ATOM 1366 N N . LEU A 1 196 ? 33.647 -4.898 -36.494 1.00 11.27 196 LEU A N 1
ATOM 1367 C CA . LEU A 1 196 ? 33.051 -5.955 -35.644 1.00 10.88 196 LEU A CA 1
ATOM 1368 C C . LEU A 1 196 ? 32.756 -5.361 -34.254 1.00 10.35 196 LEU A C 1
ATOM 1369 O O . LEU A 1 196 ? 33.705 -4.870 -33.585 1.00 10.39 196 LEU A O 1
ATOM 1374 N N . THR A 1 197 ? 31.493 -5.456 -33.853 1.00 10.36 197 THR A N 1
ATOM 1375 C CA . THR A 1 197 ? 31.027 -4.940 -32.553 1.00 10.13 197 THR A CA 1
ATOM 1376 C C . THR A 1 197 ? 30.612 -6.149 -31.699 1.00 11.11 197 THR A C 1
ATOM 1377 O O . THR A 1 197 ? 29.906 -7.014 -32.192 1.00 11.12 197 THR A O 1
ATOM 1381 N N . VAL A 1 198 ? 30.969 -6.157 -30.430 1.00 11.26 198 VAL A N 1
ATOM 1382 C CA . VAL A 1 198 ? 30.421 -7.150 -29.465 1.00 10.52 198 VAL A CA 1
ATOM 1383 C C . VAL A 1 198 ? 29.231 -6.493 -28.800 1.00 9.55 198 VAL A C 1
ATOM 1384 O O . VAL A 1 198 ? 29.374 -5.340 -28.298 1.00 10.00 198 VAL A O 1
ATOM 1388 N N . ALA A 1 199 ? 28.082 -7.123 -28.770 1.00 9.75 199 ALA A N 1
ATOM 1389 C CA . ALA A 1 199 ? 26.865 -6.582 -28.205 1.00 9.52 199 ALA A CA 1
ATOM 1390 C C . ALA A 1 199 ? 26.122 -7.612 -27.417 1.00 8.99 199 ALA A C 1
ATOM 1391 O O . ALA A 1 199 ? 26.082 -8.821 -27.837 1.00 10.70 199 ALA A O 1
ATOM 1393 N N . GLY A 1 200 ? 25.377 -7.194 -26.420 1.00 10.37 200 GLY A N 1
ATOM 1394 C CA . GLY A 1 200 ? 24.479 -8.088 -25.679 1.00 10.54 200 GLY A CA 1
ATOM 1395 C C . GLY A 1 200 ? 23.755 -7.434 -24.580 1.00 9.83 200 GLY A C 1
ATOM 1396 O O . GLY A 1 200 ? 24.192 -6.313 -24.185 1.00 10.74 200 GLY A O 1
ATOM 1397 N N . GLU A 1 201 ? 22.698 -8.041 -24.067 1.00 10.65 201 GLU A N 1
ATOM 1398 C CA . GLU A 1 201 ? 21.883 -7.426 -23.004 1.00 10.36 201 GLU A CA 1
ATOM 1399 C C . GLU A 1 201 ? 22.005 -8.238 -21.717 1.00 9.93 201 GLU A C 1
ATOM 1400 O O . GLU A 1 201 ? 22.034 -9.453 -21.768 1.00 11.42 201 GLU A O 1
ATOM 1406 N N . SER A 1 202 ? 21.942 -7.555 -20.596 1.00 10.78 202 SER A N 1
ATOM 1407 C CA . SER A 1 202 ? 21.779 -8.153 -19.273 1.00 10.24 202 SER A CA 1
ATOM 1408 C C . SER A 1 202 ? 22.989 -9.029 -19.013 1.00 10.76 202 SER A C 1
ATOM 1409 O O . SER A 1 202 ? 24.145 -8.543 -18.999 1.00 11.48 202 SER A O 1
ATOM 1412 N N . GLY A 1 203 ? 22.773 -10.345 -18.804 1.00 10.19 203 GLY A N 1
ATOM 1413 C CA . GLY A 1 203 ? 23.935 -11.233 -18.656 1.00 11.55 203 GLY A CA 1
ATOM 1414 C C . GLY A 1 203 ? 24.810 -11.301 -19.915 1.00 11.14 203 GLY A C 1
ATOM 1415 O O . GLY A 1 203 ? 26.016 -11.515 -19.794 1.00 10.96 203 GLY A O 1
ATOM 1416 N N . GLY A 1 204 ? 24.237 -11.027 -21.091 1.00 10.83 204 GLY A N 1
ATOM 1417 C CA . GLY A 1 204 ? 25.051 -10.889 -22.307 1.00 10.64 204 GLY A CA 1
ATOM 1418 C C . GLY A 1 204 ? 25.783 -9.556 -22.382 1.00 10.98 204 GLY A C 1
ATOM 1419 O O . GLY A 1 204 ? 26.852 -9.494 -22.988 1.00 11.26 204 GLY A O 1
ATOM 1420 N N . GLY A 1 205 ? 25.266 -8.550 -21.682 1.00 10.61 205 GLY A N 1
ATOM 1421 C CA . GLY A 1 205 ? 25.968 -7.262 -21.485 1.00 10.47 205 GLY A CA 1
ATOM 1422 C C . GLY A 1 205 ? 27.176 -7.415 -20.583 1.00 9.81 205 GLY A C 1
ATOM 1423 O O . GLY A 1 205 ? 28.241 -6.929 -20.824 1.00 10.66 205 GLY A O 1
ATOM 1424 N N . ASN A 1 206 ? 27.010 -8.275 -19.557 1.00 10.33 206 ASN A N 1
ATOM 1425 C CA . ASN A 1 206 ? 28.130 -8.667 -18.678 1.00 10.60 206 ASN A CA 1
ATOM 1426 C C . ASN A 1 206 ? 29.226 -9.331 -19.515 1.00 9.58 206 ASN A C 1
ATOM 1427 O O . ASN A 1 206 ? 30.408 -8.951 -19.499 1.00 10.60 206 ASN A O 1
ATOM 1432 N N . LEU A 1 207 ? 28.824 -10.405 -20.240 1.00 10.40 207 LEU A N 1
ATOM 1433 C CA . LEU A 1 207 ? 29.831 -11.161 -21.025 1.00 10.47 207 LEU A CA 1
ATOM 1434 C C . LEU A 1 207 ? 30.468 -10.299 -22.129 1.00 9.77 207 LEU A C 1
ATOM 1435 O O . LEU A 1 207 ? 31.680 -10.440 -22.402 1.00 10.64 207 LEU A O 1
ATOM 1440 N N . THR A 1 208 ? 29.696 -9.346 -22.679 1.00 9.96 208 THR A N 1
ATOM 1441 C CA . THR A 1 208 ? 30.185 -8.374 -23.684 1.00 9.90 208 THR A CA 1
ATOM 1442 C C . THR A 1 208 ? 31.286 -7.488 -23.085 1.00 8.68 208 THR A C 1
ATOM 1443 O O . THR A 1 208 ? 32.395 -7.385 -23.631 1.00 10.59 208 THR A O 1
ATOM 1447 N N . LEU A 1 209 ? 31.019 -6.937 -21.910 1.00 9.89 209 LEU A N 1
ATOM 1448 C CA . LEU A 1 209 ? 31.977 -6.003 -21.278 1.00 10.18 209 LEU A CA 1
ATOM 1449 C C . LEU A 1 209 ? 33.213 -6.763 -20.816 1.00 9.78 209 LEU A C 1
ATOM 1450 O O . LEU A 1 209 ? 34.353 -6.303 -21.024 1.00 10.40 209 LEU A O 1
ATOM 1455 N N . ALA A 1 210 ? 33.011 -7.988 -20.222 1.00 11.22 210 ALA A N 1
ATOM 1456 C CA . ALA A 1 210 ? 34.133 -8.825 -19.762 1.00 11.85 210 ALA A CA 1
ATOM 1457 C C . ALA A 1 210 ? 34.956 -9.322 -20.962 1.00 10.48 210 ALA A C 1
ATOM 1458 O O . ALA A 1 210 ? 36.171 -9.444 -20.850 1.00 11.05 210 ALA A O 1
ATOM 1460 N N . THR A 1 211 ? 34.280 -9.591 -22.079 1.00 10.43 211 THR A N 1
ATOM 1461 C CA . THR A 1 211 ? 34.970 -10.025 -23.329 1.00 10.62 211 THR A CA 1
ATOM 1462 C C . THR A 1 211 ? 35.972 -8.978 -23.802 1.00 9.25 211 THR A C 1
ATOM 1463 O O . THR A 1 211 ? 37.101 -9.293 -24.122 1.00 11.09 211 THR A O 1
ATOM 1467 N N . ALA A 1 212 ? 35.617 -7.691 -23.671 1.00 10.81 212 ALA A N 1
ATOM 1468 C CA . ALA A 1 212 ? 36.513 -6.593 -24.071 1.00 11.81 212 ALA A CA 1
ATOM 1469 C C . ALA A 1 212 ? 37.658 -6.443 -23.065 1.00 12.41 212 ALA A C 1
ATOM 1470 O O . ALA A 1 212 ? 38.804 -6.289 -23.459 1.00 11.41 212 ALA A O 1
ATOM 1472 N N . ILE A 1 213 ? 37.328 -6.511 -21.757 1.00 12.48 213 ILE A N 1
ATOM 1473 C CA . ILE A 1 213 ? 38.403 -6.455 -20.725 1.00 11.91 213 ILE A CA 1
ATOM 1474 C C . ILE A 1 213 ? 39.422 -7.577 -20.970 1.00 11.28 213 ILE A C 1
ATOM 1475 O O . ILE A 1 213 ? 40.642 -7.338 -20.962 1.00 13.16 213 ILE A O 1
ATOM 1480 N N . ARG A 1 214 ? 38.917 -8.803 -21.182 1.00 13.24 214 ARG A N 1
ATOM 1481 C CA . ARG A 1 214 ? 39.814 -9.968 -21.371 1.00 14.90 214 ARG A CA 1
ATOM 1482 C C . ARG A 1 214 ? 40.612 -9.827 -22.668 1.00 12.49 214 ARG A C 1
ATOM 1483 O O . ARG A 1 214 ? 41.830 -10.109 -22.692 1.00 14.10 214 ARG A O 1
ATOM 1491 N N . ALA A 1 215 ? 39.948 -9.295 -23.715 1.00 11.77 215 ALA A N 1
ATOM 1492 C CA . ALA A 1 215 ? 40.669 -9.160 -24.990 1.00 13.64 215 ALA A CA 1
ATOM 1493 C C . ALA A 1 215 ? 41.860 -8.219 -24.846 1.00 13.21 215 ALA A C 1
ATOM 1494 O O . ALA A 1 215 ? 42.962 -8.489 -25.379 1.00 14.94 215 ALA A O 1
ATOM 1496 N N . LYS A 1 216 ? 41.683 -7.141 -24.074 1.00 14.51 216 LYS A N 1
ATOM 1497 C CA . LYS A 1 216 ? 42.849 -6.254 -23.839 1.00 17.19 216 LYS A CA 1
ATOM 1498 C C . LYS A 1 216 ? 43.970 -7.006 -23.124 1.00 17.37 216 LYS A C 1
ATOM 1499 O O . LYS A 1 216 ? 45.133 -6.925 -23.551 1.00 18.45 216 LYS A O 1
ATOM 1505 N N . ARG A 1 217 ? 43.625 -7.746 -22.068 1.00 18.65 217 ARG A N 1
ATOM 1506 C CA . ARG A 1 217 ? 44.641 -8.493 -21.287 1.00 18.30 217 ARG A CA 1
ATOM 1507 C C . ARG A 1 217 ? 45.386 -9.493 -22.163 1.00 17.80 217 ARG A C 1
ATOM 1508 O O . ARG A 1 217 ? 46.567 -9.720 -21.891 1.00 23.76 217 ARG A O 1
ATOM 1516 N N . GLU A 1 218 ? 44.696 -10.076 -23.140 1.00 17.23 218 GLU A N 1
ATOM 1517 C CA . GLU A 1 218 ? 45.250 -11.210 -23.925 1.00 17.87 218 GLU A CA 1
ATOM 1518 C C . GLU A 1 218 ? 45.834 -10.743 -25.267 1.00 18.82 218 GLU A C 1
ATOM 1519 O O . GLU A 1 218 ? 46.246 -11.630 -26.060 1.00 22.30 218 GLU A O 1
ATOM 1525 N N . GLY A 1 219 ? 45.840 -9.434 -25.554 1.00 18.39 219 GLY A N 1
ATOM 1526 C CA . GLY A 1 219 ? 46.399 -8.946 -26.826 1.00 19.20 219 GLY A CA 1
ATOM 1527 C C . GLY A 1 219 ? 45.495 -9.238 -28.013 1.00 16.95 219 GLY A C 1
ATOM 1528 O O . GLY A 1 219 ? 46.013 -9.372 -29.143 1.00 19.14 219 GLY A O 1
ATOM 1529 N N . ARG A 1 220 ? 44.196 -9.280 -27.791 1.00 16.08 220 ARG A N 1
ATOM 1530 C CA . ARG A 1 220 ? 43.188 -9.720 -28.776 1.00 15.81 220 ARG A CA 1
ATOM 1531 C C . ARG A 1 220 ? 42.256 -8.571 -29.189 1.00 14.72 220 ARG A C 1
ATOM 1532 O O . ARG A 1 220 ? 41.203 -8.826 -29.789 1.00 17.05 220 ARG A O 1
ATOM 1540 N N . LEU A 1 221 ? 42.595 -7.337 -28.852 1.00 16.17 221 LEU A N 1
ATOM 1541 C CA . LEU A 1 221 ? 41.688 -6.205 -29.125 1.00 16.30 221 LEU A CA 1
ATOM 1542 C C . LEU A 1 221 ? 41.487 -5.903 -30.615 1.00 16.07 221 LEU A C 1
ATOM 1543 O O . LEU A 1 221 ? 40.481 -5.257 -30.888 1.00 17.19 221 LEU A O 1
ATOM 1548 N N . ASP A 1 222 ? 42.327 -6.405 -31.537 1.00 16.25 222 ASP A N 1
ATOM 1549 C CA . ASP A 1 222 ? 42.062 -6.257 -32.991 1.00 17.42 222 ASP A CA 1
ATOM 1550 C C . ASP A 1 222 ? 40.671 -6.809 -33.315 1.00 12.85 222 ASP A C 1
ATOM 1551 O O . ASP A 1 222 ? 40.148 -6.421 -34.372 1.00 15.84 222 ASP A O 1
ATOM 1556 N N . ALA A 1 223 ? 40.162 -7.784 -32.527 1.00 13.13 223 ALA A N 1
ATOM 1557 C CA . ALA A 1 223 ? 38.859 -8.397 -32.807 1.00 12.69 223 ALA A CA 1
ATOM 1558 C C . ALA A 1 223 ? 37.683 -7.462 -32.537 1.00 12.35 223 ALA A C 1
ATOM 1559 O O . ALA A 1 223 ? 36.555 -7.849 -32.856 1.00 15.21 223 ALA A O 1
ATOM 1561 N N . ILE A 1 224 ? 37.906 -6.331 -31.834 1.00 11.10 224 ILE A N 1
ATOM 1562 C CA . ILE A 1 224 ? 36.774 -5.520 -31.298 1.00 10.48 224 ILE A CA 1
ATOM 1563 C C . ILE A 1 224 ? 36.907 -4.058 -31.751 1.00 11.53 224 ILE A C 1
ATOM 1564 O O . ILE A 1 224 ? 37.802 -3.361 -31.233 1.00 12.40 224 ILE A O 1
ATOM 1569 N N . ASP A 1 225 ? 36.008 -3.670 -32.653 1.00 10.23 225 ASP A N 1
ATOM 1570 C CA . ASP A 1 225 ? 36.005 -2.251 -33.096 1.00 9.52 225 ASP A CA 1
ATOM 1571 C C . ASP A 1 225 ? 35.040 -1.467 -32.229 1.00 9.12 225 ASP A C 1
ATOM 1572 O O . ASP A 1 225 ? 35.138 -0.224 -32.201 1.00 11.25 225 ASP A O 1
ATOM 1577 N N . GLY A 1 226 ? 34.099 -2.121 -31.554 1.00 9.09 226 GLY A N 1
ATOM 1578 C CA . GLY A 1 226 ? 33.103 -1.428 -30.739 1.00 9.71 226 GLY A CA 1
ATOM 1579 C C . GLY A 1 226 ? 32.432 -2.333 -29.767 1.00 9.41 226 GLY A C 1
ATOM 1580 O O . GLY A 1 226 ? 32.444 -3.572 -30.021 1.00 9.88 226 GLY A O 1
ATOM 1581 N N . VAL A 1 227 ? 31.757 -1.814 -28.762 1.00 8.87 227 VAL A N 1
ATOM 1582 C CA . VAL A 1 227 ? 31.098 -2.608 -27.698 1.00 9.63 227 VAL A CA 1
ATOM 1583 C C . VAL A 1 227 ? 29.777 -1.980 -27.396 1.00 9.44 227 VAL A C 1
ATOM 1584 O O . VAL A 1 227 ? 29.786 -0.727 -27.111 1.00 10.98 227 VAL A O 1
ATOM 1588 N N . TYR A 1 228 ? 28.680 -2.655 -27.449 1.00 9.89 228 TYR A N 1
ATOM 1589 C CA . TYR A 1 228 ? 27.337 -2.144 -27.168 1.00 8.97 228 TYR A CA 1
ATOM 1590 C C . TYR A 1 228 ? 26.682 -3.004 -26.110 1.00 9.93 228 TYR A C 1
ATOM 1591 O O . TYR A 1 228 ? 26.305 -4.152 -26.415 1.00 10.55 228 TYR A O 1
ATOM 1600 N N . ALA A 1 229 ? 26.587 -2.500 -24.898 1.00 10.33 229 ALA A N 1
ATOM 1601 C CA . ALA A 1 229 ? 26.055 -3.239 -23.747 1.00 9.94 229 ALA A CA 1
ATOM 1602 C C . ALA A 1 229 ? 24.699 -2.700 -23.373 1.00 10.30 229 ALA A C 1
ATOM 1603 O O . ALA A 1 229 ? 24.604 -1.475 -23.057 1.00 10.15 229 ALA A O 1
ATOM 1605 N N . LEU A 1 230 ? 23.660 -3.473 -23.428 1.00 10.02 230 LEU A N 1
ATOM 1606 C CA . LEU A 1 230 ? 22.294 -3.127 -23.023 1.00 10.57 230 LEU A CA 1
ATOM 1607 C C . LEU A 1 230 ? 21.986 -3.654 -21.652 1.00 9.92 230 LEU A C 1
ATOM 1608 O O . LEU A 1 230 ? 22.316 -4.810 -21.375 1.00 10.67 230 LEU A O 1
ATOM 1613 N N . VAL A 1 231 ? 21.359 -2.859 -20.836 1.00 9.93 231 VAL A N 1
ATOM 1614 C CA . VAL A 1 231 ? 20.898 -3.186 -19.487 1.00 10.68 231 VAL A CA 1
ATOM 1615 C C . VAL A 1 231 ? 21.872 -4.157 -18.802 1.00 9.24 231 VAL A C 1
ATOM 1616 O O . VAL A 1 231 ? 21.438 -5.206 -18.327 1.00 10.70 231 VAL A O 1
ATOM 1620 N N . PRO A 1 232 ? 23.186 -3.861 -18.714 1.00 10.12 232 PRO A N 1
ATOM 1621 C CA . PRO A 1 232 ? 24.178 -4.817 -18.247 1.00 10.83 232 PRO A CA 1
ATOM 1622 C C . PRO A 1 232 ? 23.902 -5.209 -16.803 1.00 10.04 232 PRO A C 1
ATOM 1623 O O . PRO A 1 232 ? 23.592 -4.387 -15.938 1.00 11.34 232 PRO A O 1
ATOM 1627 N N . TYR A 1 233 ? 24.094 -6.531 -16.548 1.00 10.73 233 TYR A N 1
ATOM 1628 C CA . TYR A 1 233 ? 23.940 -7.264 -15.252 1.00 11.32 233 TYR A CA 1
ATOM 1629 C C . TYR A 1 233 ? 25.352 -7.499 -14.754 1.00 11.36 233 TYR A C 1
ATOM 1630 O O . TYR A 1 233 ? 25.928 -8.510 -15.118 1.00 11.29 233 TYR A O 1
ATOM 1639 N N . ILE A 1 234 ? 25.934 -6.581 -13.976 1.00 10.85 234 ILE A N 1
ATOM 1640 C CA . ILE A 1 234 ? 27.405 -6.537 -13.825 1.00 10.85 234 ILE A CA 1
ATOM 1641 C C . ILE A 1 234 ? 27.850 -6.327 -12.353 1.00 10.94 234 ILE A C 1
ATOM 1642 O O . ILE A 1 234 ? 29.066 -6.404 -12.146 1.00 12.48 234 ILE A O 1
ATOM 1647 N N . SER A 1 235 ? 26.959 -5.961 -11.420 1.00 11.95 235 SER A N 1
ATOM 1648 C CA . SER A 1 235 ? 27.407 -5.689 -10.035 1.00 12.80 235 SER A CA 1
ATOM 1649 C C . SER A 1 235 ? 27.626 -6.949 -9.203 1.00 12.96 235 SER A C 1
ATOM 1650 O O . SER A 1 235 ? 28.553 -6.950 -8.370 1.00 14.72 235 SER A O 1
ATOM 1653 N N . GLY A 1 236 ? 26.772 -7.953 -9.414 1.00 12.05 236 GLY A N 1
ATOM 1654 C CA . GLY A 1 236 ? 26.807 -9.121 -8.551 1.00 15.00 236 GLY A CA 1
ATOM 1655 C C . GLY A 1 236 ? 26.302 -8.890 -7.135 1.00 15.75 236 GLY A C 1
ATOM 1656 O O . GLY A 1 236 ? 26.420 -9.796 -6.298 1.00 18.75 236 GLY A O 1
ATOM 1657 N N . MET A 1 237 ? 25.705 -7.708 -6.848 1.00 15.26 237 MET A N 1
ATOM 1658 C CA A MET A 1 237 ? 25.466 -7.307 -5.432 0.56 15.02 237 MET A CA 1
ATOM 1659 C CA B MET A 1 237 ? 25.449 -7.207 -5.464 0.44 18.78 237 MET A CA 1
ATOM 1660 C C . MET A 1 237 ? 24.007 -7.512 -5.022 1.00 17.40 237 MET A C 1
ATOM 1661 O O . MET A 1 237 ? 23.588 -6.939 -4.001 1.00 18.72 237 MET A O 1
ATOM 1670 N N . TYR A 1 238 ? 23.258 -8.356 -5.743 1.00 17.00 238 TYR A N 1
ATOM 1671 C CA . TYR A 1 238 ? 21.784 -8.5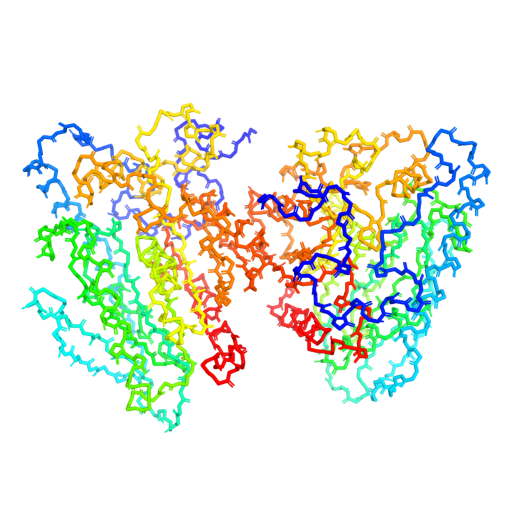19 -5.547 1.00 18.00 238 TYR A CA 1
ATOM 1672 C C . TYR A 1 238 ? 21.481 -9.111 -4.161 1.00 21.12 238 TYR A C 1
ATOM 1673 O O . TYR A 1 238 ? 20.354 -8.887 -3.693 1.00 21.85 238 TYR A O 1
ATOM 1682 N N . GLY A 1 239 ? 22.423 -9.876 -3.619 1.00 21.01 239 GLY A N 1
ATOM 1683 C CA . GLY A 1 239 ? 22.153 -10.507 -2.321 1.00 24.15 239 GLY A CA 1
ATOM 1684 C C . GLY A 1 239 ? 22.444 -9.645 -1.101 1.00 26.18 239 GLY A C 1
ATOM 1685 O O . GLY A 1 239 ? 22.186 -10.093 0.051 1.00 27.51 239 GLY A O 1
ATOM 1686 N N . ARG A 1 240 ? 22.971 -8.436 -1.328 1.00 22.86 240 ARG A N 1
ATOM 1687 C CA . ARG A 1 240 ? 23.209 -7.471 -0.239 1.00 20.90 240 ARG A CA 1
ATOM 1688 C C . ARG A 1 240 ? 21.869 -7.034 0.345 1.00 22.59 240 ARG A C 1
ATOM 1689 O O . ARG A 1 240 ? 20.775 -7.213 -0.231 1.00 22.71 240 ARG A O 1
ATOM 1697 N N . SER A 1 241 ? 22.001 -6.479 1.655 1.00 24.04 241 SER A N 1
ATOM 1698 C CA . SER A 1 241 ? 20.721 -6.068 2.295 1.00 25.70 241 SER A CA 1
ATOM 1699 C C . SER A 1 241 ? 20.075 -4.925 1.512 1.00 22.66 241 SER A C 1
ATOM 1700 O O . SER A 1 241 ? 20.745 -4.192 0.698 1.00 23.77 241 SER A O 1
ATOM 1703 N N . ARG A 1 242 ? 18.777 -4.760 1.788 1.00 19.58 242 ARG A N 1
ATOM 1704 C CA . ARG A 1 242 ? 18.017 -3.616 1.239 1.00 22.39 242 ARG A CA 1
ATOM 1705 C C . ARG A 1 242 ? 18.811 -2.343 1.557 1.00 23.92 242 ARG A C 1
ATOM 1706 O O . ARG A 1 242 ? 18.934 -1.500 0.662 1.00 21.44 242 ARG A O 1
ATOM 1714 N N . GLU A 1 243 ? 19.325 -2.130 2.761 1.00 25.98 243 GLU A N 1
ATOM 1715 C CA . GLU A 1 243 ? 20.030 -0.880 3.111 1.00 27.10 243 GLU A CA 1
ATOM 1716 C C . GLU A 1 243 ? 21.327 -0.719 2.290 1.00 25.40 243 GLU A C 1
ATOM 1717 O O . GLU A 1 243 ? 21.620 0.417 1.831 1.00 24.56 243 GLU A O 1
ATOM 1723 N N . GLU A 1 244 ? 22.107 -1.796 2.162 1.00 22.84 244 GLU A N 1
ATOM 1724 C CA . GLU A 1 244 ? 23.367 -1.833 1.377 1.00 30.87 244 GLU A CA 1
ATOM 1725 C C . GLU A 1 244 ? 23.059 -1.475 -0.093 1.00 21.94 244 GLU A C 1
ATOM 1726 O O . GLU A 1 244 ? 23.792 -0.641 -0.658 1.00 26.83 244 GLU A O 1
ATOM 1732 N N . ARG A 1 245 ? 22.041 -2.136 -0.653 1.00 17.85 245 ARG A N 1
ATOM 1733 C CA . ARG A 1 245 ? 21.657 -1.934 -2.061 1.00 17.84 245 ARG A CA 1
ATOM 1734 C C . ARG A 1 245 ? 21.174 -0.488 -2.220 1.00 17.42 245 ARG A C 1
ATOM 1735 O O . ARG A 1 245 ? 21.600 0.194 -3.171 1.00 17.46 245 ARG A O 1
ATOM 1743 N N . GLU A 1 246 ? 20.415 0.043 -1.270 1.00 18.02 246 GLU A N 1
ATOM 1744 C CA . GLU A 1 246 ? 19.930 1.424 -1.383 1.00 19.47 246 GLU A CA 1
ATOM 1745 C C . GLU A 1 246 ? 21.100 2.432 -1.351 1.00 19.63 246 GLU A C 1
ATOM 1746 O O . GLU A 1 246 ? 21.109 3.435 -2.135 1.00 21.58 246 GLU A O 1
ATOM 1752 N N . ALA A 1 247 ? 22.146 2.161 -0.566 1.00 22.01 247 ALA A N 1
ATOM 1753 C CA . ALA A 1 247 ? 23.279 3.101 -0.380 1.00 24.77 247 ALA A CA 1
ATOM 1754 C C . ALA A 1 247 ? 24.134 3.143 -1.653 1.00 23.18 247 ALA A C 1
ATOM 1755 O O . ALA A 1 247 ? 24.587 4.238 -1.999 1.00 28.61 247 ALA A O 1
ATOM 1757 N N . GLU A 1 248 ? 24.334 1.998 -2.317 1.00 21.38 248 GLU A N 1
ATOM 1758 C CA . GLU A 1 248 ? 25.333 1.850 -3.397 1.00 24.77 248 GLU A CA 1
ATOM 1759 C C . GLU A 1 248 ? 24.640 1.987 -4.764 1.00 16.85 248 GLU A C 1
ATOM 1760 O O . GLU A 1 248 ? 25.208 2.667 -5.624 1.00 17.59 248 GLU A O 1
ATOM 1766 N N . LEU A 1 249 ? 23.486 1.333 -4.970 1.00 15.71 249 LEU A N 1
ATOM 1767 C CA . LEU A 1 249 ? 22.822 1.150 -6.291 1.00 13.54 249 LEU A CA 1
ATOM 1768 C C . LEU A 1 249 ? 21.320 1.225 -6.072 1.00 15.04 249 LEU A C 1
ATOM 1769 O O . LEU A 1 249 ? 20.609 0.243 -6.068 1.00 15.14 249 LEU A O 1
ATOM 1774 N N . PRO A 1 250 ? 20.789 2.431 -5.743 1.00 14.64 250 PRO A N 1
ATOM 1775 C CA . PRO A 1 250 ? 19.408 2.555 -5.291 1.00 16.24 250 PRO A CA 1
ATOM 1776 C C . PRO A 1 250 ? 18.344 1.986 -6.227 1.00 14.56 250 PRO A C 1
ATOM 1777 O O . PRO A 1 250 ? 17.284 1.620 -5.761 1.00 15.70 250 PRO A O 1
ATOM 1781 N N . SER A 1 251 ? 18.628 1.931 -7.527 1.00 11.84 251 SER A N 1
ATOM 1782 C CA . SER A 1 251 ? 17.671 1.306 -8.471 1.00 12.55 251 SER A CA 1
ATOM 1783 C C . SER A 1 251 ? 17.388 -0.155 -8.117 1.00 13.28 251 SER A C 1
ATOM 1784 O O . SER A 1 251 ? 16.260 -0.595 -8.381 1.00 14.07 251 SER A O 1
ATOM 1787 N N . LEU A 1 252 ? 18.334 -0.817 -7.459 1.00 12.97 252 LEU A N 1
ATOM 1788 C CA . LEU A 1 252 ? 18.137 -2.236 -7.051 1.00 13.57 252 LEU A CA 1
ATOM 1789 C C . LEU A 1 252 ? 17.012 -2.364 -6.025 1.00 14.85 252 LEU A C 1
ATOM 1790 O O . LEU A 1 252 ? 16.470 -3.458 -5.837 1.00 19.31 252 LEU A O 1
ATOM 1795 N N . VAL A 1 253 ? 16.709 -1.310 -5.273 1.00 15.83 253 VAL A N 1
ATOM 1796 C CA . VAL A 1 253 ? 15.542 -1.271 -4.358 1.00 16.78 253 VAL A CA 1
ATOM 1797 C C . VAL A 1 253 ? 14.356 -0.652 -5.076 1.00 17.56 253 VAL A C 1
ATOM 1798 O O . VAL A 1 253 ? 13.278 -1.156 -4.964 1.00 16.39 253 VAL A O 1
ATOM 1802 N N . GLU A 1 254 ? 14.587 0.507 -5.729 1.00 15.31 254 GLU A N 1
ATOM 1803 C CA . GLU A 1 254 ? 13.513 1.299 -6.364 1.00 16.77 254 GLU A CA 1
ATOM 1804 C C . GLU A 1 254 ? 12.667 0.431 -7.299 1.00 14.82 254 GLU A C 1
ATOM 1805 O O . GLU A 1 254 ? 11.424 0.579 -7.345 1.00 15.58 254 GLU A O 1
ATOM 1811 N N . CYS A 1 255 ? 13.350 -0.426 -8.066 1.00 14.13 255 CYS A N 1
ATOM 1812 C CA . CYS A 1 255 ? 12.677 -1.239 -9.107 1.00 15.58 255 CYS A CA 1
ATOM 1813 C C . CYS A 1 255 ? 12.843 -2.737 -8.844 1.00 15.69 255 CYS A C 1
ATOM 1814 O O . CYS A 1 255 ? 12.680 -3.541 -9.775 1.00 15.94 255 CYS A O 1
ATOM 1817 N N . ASP A 1 256 ? 13.124 -3.147 -7.618 1.00 15.12 256 ASP A N 1
ATOM 1818 C CA . ASP A 1 256 ? 13.184 -4.592 -7.311 1.00 16.33 256 ASP A CA 1
ATOM 1819 C C . ASP A 1 256 ? 11.826 -5.200 -7.644 1.00 16.40 256 ASP A C 1
ATOM 1820 O O . ASP A 1 256 ? 10.781 -4.629 -7.232 1.00 17.53 256 ASP A O 1
ATOM 1825 N N . GLY A 1 257 ? 11.827 -6.416 -8.242 1.00 15.72 257 GLY A N 1
ATOM 1826 C CA . GLY A 1 257 ? 10.566 -7.108 -8.520 1.00 17.91 257 GLY A CA 1
ATOM 1827 C C . GLY A 1 257 ? 9.897 -6.637 -9.781 1.00 17.00 257 GLY A C 1
ATOM 1828 O O . GLY A 1 257 ? 8.880 -7.207 -10.138 1.00 17.90 257 GLY A O 1
ATOM 1829 N N . TYR A 1 258 ? 10.394 -5.548 -10.405 1.00 16.23 258 TYR A N 1
ATOM 1830 C CA . TYR A 1 258 ? 9.919 -5.066 -11.716 1.00 16.01 258 TYR A CA 1
ATOM 1831 C C . TYR A 1 258 ? 10.539 -5.965 -12.786 1.00 14.98 258 TYR A C 1
ATOM 1832 O O . TYR A 1 258 ? 11.722 -5.812 -13.121 1.00 14.34 258 TYR A O 1
ATOM 1841 N N . PHE A 1 259 ? 9.790 -7.022 -13.102 1.00 16.73 259 PHE A N 1
ATOM 1842 C CA . PHE A 1 259 ? 10.141 -8.092 -14.071 1.00 17.69 259 PHE A CA 1
ATOM 1843 C C . PHE A 1 259 ? 11.166 -9.056 -13.456 1.00 16.33 259 PHE A C 1
ATOM 1844 O O . PHE A 1 259 ? 10.892 -10.287 -13.491 1.00 19.11 259 PHE A O 1
ATOM 1852 N N . ILE A 1 260 ? 12.289 -8.589 -12.929 1.00 15.94 260 ILE A N 1
ATOM 1853 C CA . ILE A 1 260 ? 13.329 -9.396 -12.267 1.00 15.46 260 ILE A CA 1
ATOM 1854 C C . ILE A 1 260 ? 13.475 -8.923 -10.834 1.00 16.31 260 ILE A C 1
ATOM 1855 O O . ILE A 1 260 ? 13.149 -7.730 -10.503 1.00 16.06 260 ILE A O 1
ATOM 1860 N N . SER A 1 261 ? 14.016 -9.767 -9.989 1.00 17.31 261 SER A N 1
ATOM 1861 C CA . SER A 1 261 ? 14.135 -9.489 -8.551 1.00 18.42 261 SER A CA 1
ATOM 1862 C C . SER A 1 261 ? 15.559 -9.801 -8.099 1.00 18.75 261 SER A C 1
ATOM 1863 O O . SER A 1 261 ? 16.192 -10.797 -8.606 1.00 18.70 261 SER A O 1
ATOM 1866 N N . CYS A 1 262 ? 16.008 -9.072 -7.053 1.00 16.79 262 CYS A N 1
ATOM 1867 C CA . CYS A 1 262 ? 17.345 -9.281 -6.411 1.00 18.12 262 CYS A CA 1
ATOM 1868 C C . CYS A 1 262 ? 17.444 -10.714 -5.825 1.00 19.35 262 CYS A C 1
ATOM 1869 O O . CYS A 1 262 ? 18.544 -11.241 -5.911 1.00 19.72 262 CYS A O 1
ATOM 1872 N N . ASP A 1 263 ? 16.359 -11.274 -5.298 1.00 19.52 263 ASP A N 1
ATOM 1873 C CA . ASP A 1 263 ? 16.475 -12.634 -4.685 1.00 22.61 263 ASP A CA 1
ATOM 1874 C C . ASP A 1 263 ? 16.809 -13.716 -5.730 1.00 22.28 263 ASP A C 1
ATOM 1875 O O . ASP A 1 263 ? 17.784 -14.489 -5.507 1.00 21.50 263 ASP A O 1
ATOM 1880 N N . LEU A 1 264 ? 16.096 -13.638 -6.906 1.00 17.65 264 LEU A N 1
ATOM 1881 C CA . LEU A 1 264 ? 16.408 -14.587 -8.005 1.00 16.26 264 LEU A CA 1
ATOM 1882 C C . LEU A 1 264 ? 17.865 -14.342 -8.426 1.00 17.60 264 LEU A C 1
ATOM 1883 O O . LEU A 1 264 ? 18.635 -15.283 -8.691 1.00 17.97 264 LEU A O 1
ATOM 1888 N N . CYS A 1 265 ? 18.220 -13.047 -8.694 1.00 18.28 265 CYS A N 1
ATOM 1889 C CA . CYS A 1 265 ? 19.580 -12.761 -9.159 1.00 16.08 265 CYS A CA 1
ATOM 1890 C C . CYS A 1 265 ? 20.646 -13.207 -8.161 1.00 19.02 265 CYS A C 1
ATOM 1891 O O . CYS A 1 265 ? 21.706 -13.666 -8.598 1.00 17.22 265 CYS A O 1
ATOM 1894 N N . ALA A 1 266 ? 20.391 -13.101 -6.840 1.00 18.24 266 ALA A N 1
ATOM 1895 C CA . ALA A 1 266 ? 21.435 -13.538 -5.873 1.00 17.27 266 ALA A CA 1
ATOM 1896 C C . ALA A 1 266 ? 21.688 -15.120 -5.998 1.00 21.29 266 ALA A C 1
ATOM 1897 O O . ALA A 1 266 ? 22.806 -15.484 -5.838 1.00 18.29 266 ALA A O 1
ATOM 1899 N N . VAL A 1 267 ? 20.600 -15.795 -6.242 1.00 18.04 267 VAL A N 1
ATOM 1900 C CA . VAL A 1 267 ? 20.767 -17.316 -6.474 1.00 17.82 267 VAL A CA 1
ATOM 1901 C C . VAL A 1 267 ? 21.529 -17.501 -7.780 1.00 17.09 267 VAL A C 1
ATOM 1902 O O . VAL A 1 267 ? 22.579 -18.253 -7.777 1.00 18.54 267 VAL A O 1
ATOM 1906 N N . PHE A 1 268 ? 21.239 -16.686 -8.809 1.00 15.80 268 PHE A N 1
ATOM 1907 C CA . PHE A 1 268 ? 21.958 -16.860 -10.093 1.00 14.91 268 PHE A CA 1
ATOM 1908 C C . PHE A 1 268 ? 23.443 -16.544 -9.904 1.00 15.22 268 PHE A C 1
ATOM 1909 O O . PHE A 1 268 ? 24.306 -17.166 -10.603 1.00 15.61 268 PHE A O 1
ATOM 1917 N N . VAL A 1 269 ? 23.788 -15.548 -9.067 1.00 13.90 269 VAL A N 1
ATOM 1918 C CA . VAL A 1 269 ? 25.228 -15.218 -8.834 1.00 13.99 269 VAL A CA 1
ATOM 1919 C C . VAL A 1 269 ? 25.972 -16.470 -8.347 1.00 16.54 269 VAL A C 1
ATOM 1920 O O . VAL A 1 269 ? 27.108 -16.751 -8.810 1.00 17.04 269 VAL A O 1
ATOM 1924 N N . GLU A 1 270 ? 25.404 -17.097 -7.279 1.00 15.82 270 GLU A N 1
ATOM 1925 C CA . GLU A 1 270 ? 26.002 -18.334 -6.706 1.00 16.76 270 GLU A CA 1
ATOM 1926 C C . GLU A 1 270 ? 26.071 -19.504 -7.697 1.00 17.13 270 GLU A C 1
ATOM 1927 O O . GLU A 1 270 ? 27.135 -20.080 -7.792 1.00 16.05 270 GLU A O 1
ATOM 1933 N N . VAL A 1 271 ? 25.010 -19.618 -8.526 1.00 14.87 271 VAL A N 1
ATOM 1934 C CA . VAL A 1 271 ? 24.965 -20.686 -9.547 1.00 13.77 271 VAL A CA 1
ATOM 1935 C C . VAL A 1 271 ? 26.125 -20.473 -10.522 1.00 15.44 271 VAL A C 1
ATOM 1936 O O . VAL A 1 271 ? 26.829 -21.393 -10.910 1.00 15.55 271 VAL A O 1
ATOM 1940 N N . TYR A 1 272 ? 26.324 -19.202 -10.953 1.00 13.33 272 TYR A N 1
ATOM 1941 C CA . TYR A 1 272 ? 27.357 -18.877 -11.978 1.00 13.95 272 TYR A CA 1
ATOM 1942 C C . TYR A 1 272 ? 28.764 -19.134 -11.439 1.00 14.69 272 TYR A C 1
ATOM 1943 O O . TYR A 1 272 ? 29.643 -19.655 -12.145 1.00 13.97 272 TYR A O 1
ATOM 1952 N N . ASP A 1 273 ? 28.984 -18.753 -10.182 1.00 13.78 273 ASP A N 1
ATOM 1953 C CA . ASP A 1 273 ? 30.344 -18.841 -9.640 1.00 13.67 273 ASP A CA 1
ATOM 1954 C C . ASP A 1 273 ? 30.296 -19.422 -8.216 1.00 15.04 273 ASP A C 1
ATOM 1955 O O . ASP A 1 273 ? 30.375 -18.684 -7.252 1.00 16.81 273 ASP A O 1
ATOM 1960 N N . PRO A 1 274 ? 30.010 -20.774 -7.970 1.00 30.00 274 PRO A N 1
ATOM 1961 C CA . PRO A 1 274 ? 29.758 -21.584 -6.543 1.00 30.00 274 PRO A CA 1
ATOM 1962 C C . PRO A 1 274 ? 30.980 -21.146 -5.752 1.00 30.00 274 PRO A C 1
ATOM 1963 O O . PRO A 1 274 ? 32.042 -21.195 -6.174 1.00 30.00 274 PRO A O 1
ATOM 1967 N N . GLY A 1 275 ? 30.690 -20.664 -4.535 1.00 30.00 275 GLY A N 1
ATOM 1968 C CA . GLY A 1 275 ? 31.759 -20.256 -3.611 1.00 30.00 275 GLY A CA 1
ATOM 1969 C C . GLY A 1 275 ? 32.076 -18.767 -3.699 1.00 30.00 275 GLY A C 1
ATOM 1970 O O . GLY A 1 275 ? 32.754 -18.282 -2.867 1.00 30.00 275 GLY A O 1
ATOM 1971 N N . THR A 1 276 ? 31.690 -18.155 -4.819 1.00 18.98 276 THR A N 1
ATOM 1972 C CA . THR A 1 276 ? 31.856 -16.669 -5.166 1.00 18.16 276 THR A CA 1
ATOM 1973 C C . THR A 1 276 ? 33.275 -16.135 -4.881 1.00 25.18 276 THR A C 1
ATOM 1974 O O . THR A 1 276 ? 33.482 -14.965 -4.489 1.00 24.78 276 THR A O 1
ATOM 1978 N N . ALA A 1 277 ? 34.309 -17.040 -5.291 1.00 19.91 277 ALA A N 1
ATOM 1979 C CA . ALA A 1 277 ? 35.722 -16.619 -5.276 1.00 17.57 277 ALA A CA 1
ATOM 1980 C C . ALA A 1 277 ? 35.959 -15.450 -6.258 1.00 15.72 277 ALA A C 1
ATOM 1981 O O . ALA A 1 277 ? 37.023 -14.768 -6.119 1.00 21.38 277 ALA A O 1
ATOM 1983 N N . HIS A 1 278 ? 35.085 -15.364 -7.268 1.00 15.16 278 HIS A N 1
ATOM 1984 C CA . HIS A 1 278 ? 35.241 -14.305 -8.305 1.00 13.88 278 HIS A CA 1
ATOM 1985 C C . HIS A 1 278 ? 34.199 -13.209 -8.141 1.00 13.42 278 HIS A C 1
ATOM 1986 O O . HIS A 1 278 ? 34.018 -12.406 -9.078 1.00 15.81 278 HIS A O 1
ATOM 1993 N N . LEU A 1 279 ? 33.696 -12.998 -6.935 1.00 15.74 279 LEU A N 1
ATOM 1994 C CA . LEU A 1 279 ? 32.642 -11.973 -6.695 1.00 14.99 279 LEU A CA 1
ATOM 1995 C C . LEU A 1 279 ? 33.167 -10.564 -7.025 1.00 14.58 279 LEU A C 1
ATOM 1996 O O . LEU A 1 279 ? 32.322 -9.775 -7.433 1.00 14.78 279 LEU A O 1
ATOM 2001 N N . THR A 1 280 ? 34.472 -10.305 -6.887 1.00 14.29 280 THR A N 1
ATOM 2002 C CA . THR A 1 280 ? 35.036 -8.954 -7.173 1.00 18.33 280 THR A CA 1
ATOM 2003 C C . THR A 1 280 ? 35.993 -9.000 -8.355 1.00 18.03 280 THR A C 1
ATOM 2004 O O . THR A 1 280 ? 36.764 -8.065 -8.589 1.00 16.55 280 THR A O 1
ATOM 2008 N N . ASP A 1 281 ? 35.909 -10.062 -9.136 1.00 14.62 281 ASP A N 1
ATOM 2009 C CA . ASP A 1 281 ? 36.720 -10.234 -10.361 1.00 13.36 281 ASP A CA 1
ATOM 2010 C C . ASP A 1 281 ? 36.004 -9.574 -11.524 1.00 14.54 281 ASP A C 1
ATOM 2011 O O . ASP A 1 281 ? 34.846 -9.879 -11.781 1.00 13.73 281 ASP A O 1
ATOM 2016 N N . PRO A 1 282 ? 36.591 -8.504 -12.153 1.00 14.75 282 PRO A N 1
ATOM 2017 C CA . PRO A 1 282 ? 35.923 -7.802 -13.243 1.00 12.97 282 PRO A CA 1
ATOM 2018 C C . PRO A 1 282 ? 35.552 -8.674 -14.438 1.00 11.69 282 PRO A C 1
ATOM 2019 O O . PRO A 1 282 ? 34.634 -8.335 -15.151 1.00 13.39 282 PRO A O 1
ATOM 2023 N N . LEU A 1 283 ? 36.162 -9.863 -14.566 1.00 12.50 283 LEU A N 1
ATOM 2024 C CA . LEU A 1 283 ? 35.778 -10.773 -15.672 1.00 13.64 283 LEU A CA 1
ATOM 2025 C C . LEU A 1 283 ? 34.467 -11.485 -15.362 1.00 11.06 283 LEU A C 1
ATOM 2026 O O . LEU A 1 283 ? 33.869 -12.008 -16.319 1.00 12.67 283 LEU A O 1
ATOM 2031 N N . ALA A 1 284 ? 34.119 -11.665 -14.083 1.00 11.53 284 ALA A N 1
ATOM 2032 C CA . ALA A 1 284 ? 32.820 -12.214 -13.667 1.00 13.39 284 ALA A CA 1
ATOM 2033 C C . ALA A 1 284 ? 31.788 -11.095 -13.503 1.00 11.71 284 ALA A C 1
ATOM 2034 O O . ALA A 1 284 ? 30.627 -11.291 -13.814 1.00 11.30 284 ALA A O 1
ATOM 2036 N N . TRP A 1 285 ? 32.223 -9.964 -12.916 1.00 11.93 285 TRP A N 1
ATOM 2037 C CA . TRP A 1 285 ? 31.358 -8.836 -12.515 1.00 12.31 285 TRP A CA 1
ATOM 2038 C C . TRP A 1 285 ? 32.015 -7.505 -12.886 1.00 12.19 285 TRP A C 1
ATOM 2039 O O . TRP A 1 285 ? 32.746 -6.939 -12.076 1.00 12.68 285 TRP A O 1
ATOM 2050 N N . PRO A 1 286 ? 31.832 -7.062 -14.156 1.00 12.04 286 PRO A N 1
ATOM 2051 C CA . PRO A 1 286 ? 32.542 -5.874 -14.683 1.00 12.09 286 PRO A CA 1
ATOM 2052 C C . PRO A 1 286 ? 32.388 -4.562 -13.895 1.00 13.36 286 PRO A C 1
ATOM 2053 O O . PRO A 1 286 ? 33.249 -3.704 -14.041 1.00 13.20 286 PRO A O 1
ATOM 2057 N N . TYR A 1 287 ? 31.369 -4.480 -13.045 1.00 12.34 287 TYR A N 1
ATOM 2058 C CA . TYR A 1 287 ? 31.199 -3.331 -12.127 1.00 12.96 287 TYR A CA 1
ATOM 2059 C C . TYR A 1 287 ? 32.516 -3.122 -11.411 1.00 13.60 287 TYR A C 1
ATOM 2060 O O . TYR A 1 287 ? 32.796 -1.971 -11.036 1.00 15.11 287 TYR A O 1
ATOM 2069 N N . HIS A 1 288 ? 33.270 -4.158 -11.084 1.00 13.50 288 HIS A N 1
ATOM 2070 C CA . HIS A 1 288 ? 34.532 -4.052 -10.324 1.00 13.39 288 HIS A CA 1
ATOM 2071 C C . HIS A 1 288 ? 35.745 -3.599 -11.132 1.00 13.54 288 HIS A C 1
ATOM 2072 O O . HIS A 1 288 ? 36.861 -3.551 -10.573 1.00 16.20 288 HIS A O 1
ATOM 2079 N N . ALA A 1 289 ? 35.595 -3.382 -12.434 1.00 12.61 289 ALA A N 1
ATOM 2080 C CA . ALA A 1 289 ? 36.770 -3.031 -13.269 1.00 14.28 289 ALA A CA 1
ATOM 2081 C C . ALA A 1 289 ? 37.518 -1.825 -12.678 1.00 14.27 289 ALA A C 1
ATOM 2082 O O . ALA A 1 289 ? 36.864 -0.782 -12.319 1.00 17.76 289 ALA A O 1
ATOM 2084 N N . ALA A 1 290 ? 38.846 -1.924 -12.654 1.00 16.41 290 ALA A N 1
ATOM 2085 C CA . ALA A 1 290 ? 39.720 -0.788 -12.285 1.00 18.24 290 ALA A CA 1
ATOM 2086 C C . ALA A 1 290 ? 39.915 0.067 -13.528 1.00 15.25 290 ALA A C 1
ATOM 2087 O O . ALA A 1 290 ? 39.702 -0.391 -14.679 1.00 15.28 290 ALA A O 1
ATOM 2089 N N . ARG A 1 291 ? 40.373 1.301 -13.350 1.00 16.36 291 ARG A N 1
ATOM 2090 C CA . ARG A 1 291 ? 40.636 2.184 -14.489 1.00 17.42 291 ARG A CA 1
ATOM 2091 C C . ARG A 1 291 ? 41.585 1.475 -15.467 1.00 17.35 291 ARG A C 1
ATOM 2092 O O . ARG A 1 291 ? 41.340 1.546 -16.703 1.00 17.64 291 ARG A O 1
ATOM 2100 N N . GLU A 1 292 ? 42.628 0.813 -14.973 1.00 18.47 292 GLU A N 1
ATOM 2101 C CA . GLU A 1 292 ? 43.645 0.195 -15.851 1.00 21.25 292 GLU A CA 1
ATOM 2102 C C . GLU A 1 292 ? 42.996 -0.945 -16.681 1.00 18.41 292 GLU A C 1
ATOM 2103 O O . GLU A 1 292 ? 43.548 -1.305 -17.703 1.00 20.36 292 GLU A O 1
ATOM 2109 N N . ASP A 1 293 ? 41.866 -1.501 -16.267 1.00 15.43 293 ASP A N 1
ATOM 2110 C CA . ASP A 1 293 ? 41.179 -2.559 -17.049 1.00 14.27 293 ASP A CA 1
ATOM 2111 C C . ASP A 1 293 ? 40.506 -1.981 -18.296 1.00 13.34 293 ASP A C 1
ATOM 2112 O O . ASP A 1 293 ? 40.200 -2.719 -19.233 1.00 15.06 293 ASP A O 1
ATOM 2117 N N . LEU A 1 294 ? 40.159 -0.700 -18.220 1.00 13.80 294 LEU A N 1
ATOM 2118 C CA . LEU A 1 294 ? 39.330 -0.023 -19.259 1.00 14.48 294 LEU A CA 1
ATOM 2119 C C . LEU A 1 294 ? 40.128 0.928 -20.168 1.00 12.92 294 LEU A C 1
ATOM 2120 O O . LEU A 1 294 ? 39.692 1.139 -21.321 1.00 13.38 294 LEU A O 1
ATOM 2125 N N . VAL A 1 295 ? 41.271 1.416 -19.736 1.00 13.55 295 VAL A N 1
ATOM 2126 C CA . VAL A 1 295 ? 42.090 2.326 -20.563 1.00 14.75 295 VAL A CA 1
ATOM 2127 C C . VAL A 1 295 ? 42.437 1.581 -21.846 1.00 15.20 295 VAL A C 1
ATOM 2128 O O . VAL A 1 295 ? 42.857 0.418 -21.789 1.00 17.84 295 VAL A O 1
ATOM 2132 N N . GLY A 1 296 ? 42.285 2.239 -22.986 1.00 14.76 296 GLY A N 1
ATOM 2133 C CA . GLY A 1 296 ? 42.651 1.660 -24.286 1.00 15.11 296 GLY A CA 1
ATOM 2134 C C . GLY A 1 296 ? 41.540 0.853 -24.905 1.00 13.15 296 GLY A C 1
ATOM 2135 O O . GLY A 1 296 ? 41.768 0.384 -26.038 1.00 15.46 296 GLY A O 1
ATOM 2136 N N . LEU A 1 297 ? 40.386 0.688 -24.284 1.00 13.12 297 LEU A N 1
ATOM 2137 C CA . LEU A 1 297 ? 39.282 -0.083 -24.891 1.00 12.50 297 LEU A CA 1
ATOM 2138 C C . LEU A 1 297 ? 38.674 0.707 -26.043 1.00 11.30 297 LEU A C 1
ATOM 2139 O O . LEU A 1 297 ? 38.717 1.951 -26.091 1.00 12.66 297 LEU A O 1
ATOM 2144 N N . PRO A 1 298 ? 38.069 -0.019 -27.013 1.00 12.46 298 PRO A N 1
ATOM 2145 C CA . PRO A 1 298 ? 37.374 0.618 -28.124 1.00 10.27 298 PRO A CA 1
ATOM 2146 C C . PRO A 1 298 ? 36.071 1.282 -27.725 1.00 11.53 298 PRO A C 1
ATOM 2147 O O . PRO A 1 298 ? 35.622 1.194 -26.564 1.00 10.66 298 PRO A O 1
ATOM 2151 N N . PRO A 1 299 ? 35.434 2.027 -28.649 1.00 11.11 299 PRO A N 1
ATOM 2152 C CA . PRO A 1 299 ? 34.214 2.746 -28.335 1.00 11.16 299 PRO A CA 1
ATOM 2153 C C . PRO A 1 299 ? 33.146 1.882 -27.717 1.00 9.85 299 PRO A C 1
ATOM 2154 O O . PRO A 1 299 ? 33.022 0.711 -28.123 1.00 9.79 299 PRO A O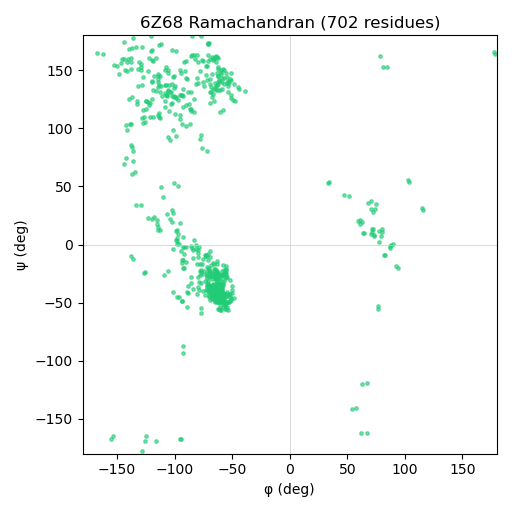 1
ATOM 2158 N N . HIS A 1 300 ? 32.457 2.377 -26.738 1.00 9.36 300 HIS A N 1
ATOM 2159 C CA . HIS A 1 300 ? 31.401 1.693 -26.014 1.00 9.56 300 HIS A CA 1
ATOM 2160 C C . HIS A 1 300 ? 30.112 2.472 -26.065 1.00 9.58 300 HIS A C 1
ATOM 2161 O O . HIS A 1 300 ? 30.174 3.762 -25.894 1.00 10.24 300 HIS A O 1
ATOM 2168 N N . VAL A 1 301 ? 28.978 1.832 -26.037 1.00 8.74 301 VAL A N 1
ATOM 2169 C CA . VAL A 1 301 ? 27.670 2.351 -25.661 1.00 8.97 301 VAL A CA 1
ATOM 2170 C C . VAL A 1 301 ? 27.167 1.568 -24.463 1.00 9.24 301 VAL A C 1
ATOM 2171 O O . VAL A 1 301 ? 27.206 0.325 -24.495 1.00 9.56 301 VAL A O 1
ATOM 2175 N N . ILE A 1 302 ? 26.660 2.284 -23.440 1.00 9.35 302 ILE A N 1
ATOM 2176 C CA . ILE A 1 302 ? 25.916 1.639 -22.325 1.00 9.53 302 ILE A CA 1
ATOM 2177 C C . ILE A 1 302 ? 24.477 2.112 -22.422 1.00 9.46 302 ILE A C 1
ATOM 2178 O O . ILE A 1 302 ? 24.233 3.310 -22.172 1.00 9.60 302 ILE A O 1
ATOM 2183 N N . SER A 1 303 ? 23.517 1.277 -22.715 1.00 9.55 303 SER A N 1
ATOM 2184 C CA . SER A 1 303 ? 22.087 1.592 -22.770 1.00 9.82 303 SER A CA 1
ATOM 2185 C C . SER A 1 303 ? 21.417 1.090 -21.519 1.00 9.31 303 SER A C 1
ATOM 2186 O O . SER A 1 303 ? 21.603 -0.112 -21.200 1.00 11.03 303 SER A O 1
ATOM 2189 N N . VAL A 1 304 ? 20.773 1.954 -20.750 1.00 9.00 304 VAL A N 1
ATOM 2190 C CA . VAL A 1 304 ? 20.054 1.568 -19.514 1.00 9.57 304 VAL A CA 1
ATOM 2191 C C . VAL A 1 304 ? 18.572 1.839 -19.634 1.00 10.24 304 VAL A C 1
ATOM 2192 O O . VAL A 1 304 ? 18.142 2.642 -20.526 1.00 10.80 304 VAL A O 1
ATOM 2196 N N . ASN A 1 305 ? 17.774 1.201 -18.807 1.00 11.40 305 ASN A N 1
ATOM 2197 C CA . ASN A 1 305 ? 16.316 1.289 -18.889 1.00 11.08 305 ASN A CA 1
ATOM 2198 C C . ASN A 1 305 ? 15.767 1.988 -17.630 1.00 12.01 305 ASN A C 1
ATOM 2199 O O . ASN A 1 305 ? 16.250 1.717 -16.527 1.00 12.92 305 ASN A O 1
ATOM 2204 N N . GLU A 1 306 ? 14.773 2.836 -17.814 1.00 11.10 306 GLU A N 1
ATOM 2205 C CA . GLU A 1 306 ? 14.376 3.782 -16.725 1.00 11.85 306 GLU A CA 1
ATOM 2206 C C . GLU A 1 306 ? 13.924 3.026 -15.480 1.00 13.17 306 GLU A C 1
ATOM 2207 O O . GLU A 1 306 ? 14.289 3.451 -14.374 1.00 14.96 306 GLU A O 1
ATOM 2213 N N . VAL A 1 307 ? 13.065 2.033 -15.635 1.00 12.53 307 VAL A N 1
ATOM 2214 C CA . VAL A 1 307 ? 12.468 1.346 -14.459 1.00 13.39 307 VAL A CA 1
ATOM 2215 C C . VAL A 1 307 ? 13.010 -0.090 -14.381 1.00 11.67 307 VAL A C 1
ATOM 2216 O O . VAL A 1 307 ? 12.280 -1.041 -14.047 1.00 14.27 307 VAL A O 1
ATOM 2220 N N . ASP A 1 308 ? 14.321 -0.180 -14.481 1.00 11.88 308 ASP A N 1
ATOM 2221 C CA . ASP A 1 308 ? 15.110 -1.422 -14.373 1.00 11.34 308 ASP A CA 1
ATOM 2222 C C . ASP A 1 308 ? 15.919 -1.357 -13.088 1.00 12.19 308 ASP A C 1
ATOM 2223 O O . ASP A 1 308 ? 16.696 -0.429 -12.859 1.00 12.38 308 ASP A O 1
ATOM 2228 N N . PRO A 1 309 ? 15.850 -2.393 -12.221 1.00 12.16 309 PRO A N 1
ATOM 2229 C CA . PRO A 1 309 ? 16.732 -2.381 -11.063 1.00 13.03 309 PRO A CA 1
ATOM 2230 C C . PRO A 1 309 ? 18.228 -2.279 -11.385 1.00 13.32 309 PRO A C 1
ATOM 2231 O O . PRO A 1 309 ? 19.034 -1.858 -10.547 1.00 13.40 309 PRO A O 1
ATOM 2235 N N . LEU A 1 310 ? 18.612 -2.731 -12.586 1.00 12.15 310 LEU A N 1
ATOM 2236 C CA A LEU A 1 310 ? 20.040 -2.731 -13.005 0.48 11.68 310 LEU A CA 1
ATOM 2237 C CA B LEU A 1 310 ? 20.038 -2.724 -13.005 0.52 11.51 310 LEU A CA 1
ATOM 2238 C C . LEU A 1 310 ? 20.472 -1.360 -13.560 1.00 10.96 310 LEU A C 1
ATOM 2239 O O . LEU A 1 310 ? 21.677 -1.224 -13.870 1.00 11.89 310 LEU A O 1
ATOM 2246 N N . ARG A 1 311 ? 19.567 -0.367 -13.533 1.00 10.94 311 ARG A N 1
ATOM 2247 C CA . ARG A 1 311 ? 19.882 0.949 -14.136 1.00 11.37 311 ARG A CA 1
ATOM 2248 C C . ARG A 1 311 ? 21.170 1.544 -13.540 1.00 10.63 311 ARG A C 1
ATOM 2249 O O . ARG A 1 311 ? 22.071 1.970 -14.294 1.00 11.76 311 ARG A O 1
ATOM 2257 N N . ASP A 1 312 ? 21.258 1.579 -12.203 1.00 11.89 312 ASP A N 1
ATOM 2258 C CA A ASP A 1 312 ? 22.395 2.289 -11.569 0.50 12.69 312 ASP A CA 1
ATOM 2259 C CA B ASP A 1 312 ? 22.391 2.277 -11.552 0.50 12.16 312 ASP A CA 1
ATOM 2260 C C . ASP A 1 312 ? 23.743 1.640 -11.872 1.00 10.84 312 ASP A C 1
ATOM 2261 O O . ASP A 1 312 ? 24.755 2.331 -12.064 1.00 12.09 312 ASP A O 1
ATOM 2270 N N . GLU A 1 313 ? 23.790 0.296 -11.943 1.00 10.98 313 GLU A N 1
ATOM 2271 C CA . GLU A 1 313 ? 25.111 -0.328 -12.176 1.00 11.69 313 GLU A CA 1
ATOM 2272 C C . GLU A 1 313 ? 25.534 -0.050 -13.639 1.00 10.70 313 GLU A C 1
ATOM 2273 O O . GLU A 1 313 ? 26.726 0.034 -13.886 1.00 11.15 313 GLU A O 1
ATOM 2279 N N . GLY A 1 314 ? 24.574 0.014 -14.556 1.00 11.48 314 GLY A N 1
ATOM 2280 C CA . GLY A 1 314 ? 24.893 0.394 -15.951 1.00 10.83 314 GLY A CA 1
ATOM 2281 C C . GLY A 1 314 ? 25.403 1.846 -16.052 1.00 9.85 314 GLY A C 1
ATOM 2282 O O . GLY A 1 314 ? 26.490 2.057 -16.662 1.00 11.23 314 GLY A O 1
ATOM 2283 N N . LEU A 1 315 ? 24.763 2.746 -15.309 1.00 10.34 315 LEU A N 1
ATOM 2284 C CA . LEU A 1 315 ? 25.251 4.157 -15.303 1.00 11.53 315 LEU A CA 1
ATOM 2285 C C . LEU A 1 315 ? 26.644 4.239 -14.687 1.00 11.00 315 LEU A C 1
ATOM 2286 O O . LEU A 1 315 ? 27.494 4.979 -15.163 1.00 13.48 315 LEU A O 1
ATOM 2291 N N . ALA A 1 316 ? 26.894 3.450 -13.630 1.00 11.28 316 ALA A N 1
ATOM 2292 C CA . ALA A 1 316 ? 28.214 3.432 -12.998 1.00 12.16 316 ALA A CA 1
ATOM 2293 C C . ALA A 1 316 ? 29.269 3.013 -14.009 1.00 11.54 316 ALA A C 1
ATOM 2294 O O . ALA A 1 316 ? 30.397 3.528 -13.990 1.00 12.72 316 ALA A O 1
ATOM 2296 N N . TYR A 1 317 ? 28.961 2.006 -14.835 1.00 11.02 317 TYR A N 1
ATOM 2297 C CA . TYR A 1 317 ? 29.977 1.547 -15.805 1.00 11.33 317 TYR A CA 1
ATOM 2298 C C . TYR A 1 317 ? 30.250 2.630 -16.862 1.00 11.16 317 TYR A C 1
ATOM 2299 O O . TYR A 1 317 ? 31.378 2.783 -17.240 1.00 11.39 317 TYR A O 1
ATOM 2308 N N . TYR A 1 318 ? 29.221 3.326 -17.304 1.00 10.92 318 TYR A N 1
ATOM 2309 C CA . TYR A 1 318 ? 29.467 4.483 -18.205 1.00 10.83 318 TYR A CA 1
ATOM 2310 C C . TYR A 1 318 ? 30.425 5.500 -17.575 1.00 10.77 318 TYR A C 1
ATOM 2311 O O . TYR A 1 318 ? 31.443 5.850 -18.168 1.00 11.64 318 TYR A O 1
ATOM 2320 N N . ARG A 1 319 ? 30.231 5.792 -16.277 1.00 11.26 319 ARG A N 1
ATOM 2321 C CA . ARG A 1 319 ? 31.154 6.729 -15.580 1.00 13.28 319 ARG A CA 1
ATOM 2322 C C . ARG A 1 319 ? 32.572 6.189 -15.583 1.00 12.13 319 ARG A C 1
ATOM 2323 O O . ARG A 1 319 ? 33.515 6.911 -15.853 1.00 13.58 319 ARG A O 1
ATOM 2331 N N . LYS A 1 320 ? 32.741 4.889 -15.313 1.00 12.40 320 LYS A N 1
ATOM 2332 C CA . LYS A 1 320 ? 34.086 4.290 -15.282 1.00 13.48 320 LYS A CA 1
ATOM 2333 C C . LYS A 1 320 ? 34.717 4.449 -16.669 1.00 12.99 320 LYS A C 1
ATOM 2334 O O . LYS A 1 320 ? 35.907 4.667 -16.750 1.00 12.81 320 LYS A O 1
ATOM 2340 N N . LEU A 1 321 ? 33.960 4.148 -17.715 1.00 12.06 321 LEU A N 1
ATOM 2341 C CA . LEU A 1 321 ? 34.541 4.249 -19.085 1.00 12.02 321 LEU A CA 1
ATOM 2342 C C . LEU A 1 321 ? 34.962 5.704 -19.390 1.00 12.49 321 LEU A C 1
ATOM 2343 O O . LEU A 1 321 ? 36.064 5.889 -19.914 1.00 13.39 321 LEU A O 1
ATOM 2348 N N . VAL A 1 322 ? 34.122 6.658 -18.997 1.00 11.70 322 VAL A N 1
ATOM 2349 C CA . VAL A 1 322 ? 34.454 8.093 -19.155 1.00 12.09 322 VAL A CA 1
ATOM 2350 C C . VAL A 1 322 ? 35.747 8.423 -18.422 1.00 12.68 322 VAL A C 1
ATOM 2351 O O . VAL A 1 322 ? 36.610 9.104 -18.987 1.00 15.73 322 VAL A O 1
ATOM 2355 N N . GLU A 1 323 ? 35.851 7.947 -17.164 1.00 13.78 323 GLU A N 1
ATOM 2356 C CA . GLU A 1 323 ? 37.055 8.195 -16.343 1.00 16.64 323 GLU A CA 1
ATOM 2357 C C . GLU A 1 323 ? 38.316 7.547 -16.905 1.00 15.45 323 GLU A C 1
ATOM 2358 O O . GLU A 1 323 ? 39.423 7.954 -16.508 1.00 20.20 323 GLU A O 1
ATOM 2364 N N . ALA A 1 324 ? 38.127 6.514 -17.733 1.00 16.32 324 ALA A N 1
ATOM 2365 C CA . ALA A 1 324 ? 39.251 5.788 -18.366 1.00 16.58 324 ALA A CA 1
ATOM 2366 C C . ALA A 1 324 ? 39.519 6.271 -19.790 1.00 17.51 324 ALA A C 1
ATOM 2367 O O . ALA A 1 324 ? 40.445 5.757 -20.410 1.00 22.22 324 ALA A O 1
ATOM 2369 N N . GLY A 1 325 ? 38.837 7.309 -20.253 1.00 17.67 325 GLY A N 1
ATOM 2370 C CA . GLY A 1 325 ? 39.192 7.910 -21.546 1.00 19.88 325 GLY A CA 1
ATOM 2371 C C . GLY A 1 325 ? 38.658 7.147 -22.738 1.00 15.99 325 GLY A C 1
ATOM 2372 O O . GLY A 1 325 ? 39.105 7.373 -23.862 1.00 17.43 325 GLY A O 1
ATOM 2373 N N . VAL A 1 326 ? 37.735 6.226 -22.502 1.00 12.48 326 VAL A N 1
ATOM 2374 C CA . VAL A 1 326 ? 37.133 5.476 -23.625 1.00 13.45 326 VAL A CA 1
ATOM 2375 C C . VAL A 1 326 ? 36.202 6.410 -24.374 1.00 12.03 326 VAL A C 1
ATOM 2376 O O . VAL A 1 326 ? 35.563 7.256 -23.742 1.00 12.12 326 VAL A O 1
ATOM 2380 N N . GLU A 1 327 ? 36.102 6.244 -25.685 1.00 10.95 327 GLU A N 1
ATOM 2381 C CA . GLU A 1 327 ? 35.101 6.937 -26.514 1.00 11.03 327 GLU A CA 1
ATOM 2382 C C . GLU A 1 327 ? 33.732 6.346 -26.228 1.00 11.62 327 GLU A C 1
ATOM 2383 O O . GLU A 1 327 ? 33.292 5.421 -26.924 1.00 12.30 327 GLU A O 1
ATOM 2389 N N . ALA A 1 328 ? 33.113 6.768 -25.158 1.00 11.74 328 ALA A N 1
ATOM 2390 C CA . ALA A 1 328 ? 31.907 6.188 -24.592 1.00 11.09 328 ALA A CA 1
ATOM 2391 C C . ALA A 1 328 ? 30.679 7.045 -24.813 1.00 9.76 328 ALA A C 1
ATOM 2392 O O . ALA A 1 328 ? 30.813 8.306 -24.827 1.00 10.74 328 ALA A O 1
ATOM 2394 N N . ARG A 1 329 ? 29.525 6.453 -24.859 1.00 9.25 329 ARG A N 1
ATOM 2395 C CA . ARG A 1 329 ? 28.192 7.028 -24.982 1.00 11.51 329 ARG A CA 1
ATOM 2396 C C . ARG A 1 329 ? 27.289 6.269 -24.038 1.00 9.51 329 ARG A C 1
ATOM 2397 O O . ARG A 1 329 ? 27.515 5.047 -23.769 1.00 10.15 329 ARG A O 1
ATOM 2405 N N . SER A 1 330 ? 26.209 6.882 -23.639 1.00 10.21 330 SER A N 1
ATOM 2406 C CA . SER A 1 330 ? 25.142 6.254 -22.872 1.00 10.40 330 SER A CA 1
ATOM 2407 C C . SER A 1 330 ? 23.808 6.760 -23.337 1.00 9.76 330 SER A C 1
ATOM 2408 O O . SER A 1 330 ? 23.718 7.975 -23.812 1.00 10.80 330 SER A O 1
ATOM 2411 N N . ARG A 1 331 ? 22.759 6.024 -23.111 1.00 10.18 331 ARG A N 1
ATOM 2412 C CA . ARG A 1 331 ? 21.378 6.405 -23.317 1.00 9.65 331 ARG A CA 1
ATOM 2413 C C . ARG A 1 331 ? 20.516 5.770 -22.265 1.00 9.83 331 ARG A C 1
ATOM 2414 O O . ARG A 1 331 ? 20.911 4.682 -21.735 1.00 10.48 331 ARG A O 1
ATOM 2422 N N . VAL A 1 332 ? 19.354 6.315 -22.054 1.00 10.28 332 VAL A N 1
ATOM 2423 C CA . VAL A 1 332 ? 18.281 5.700 -21.256 1.00 10.31 332 VAL A CA 1
ATOM 2424 C C . VAL A 1 332 ? 17.057 5.502 -22.122 1.00 10.84 332 VAL A C 1
ATOM 2425 O O . VAL A 1 332 ? 16.745 6.381 -22.988 1.00 11.34 332 VAL A O 1
ATOM 2429 N N . VAL A 1 333 ? 16.384 4.377 -21.924 1.00 11.03 333 VAL A N 1
ATOM 2430 C CA . VAL A 1 333 ? 15.081 4.082 -22.556 1.00 11.25 333 VAL A CA 1
ATOM 2431 C C . VAL A 1 333 ? 14.000 4.467 -21.583 1.00 11.97 333 VAL A C 1
ATOM 2432 O O . VAL A 1 333 ? 13.808 3.769 -20.576 1.00 11.96 333 VAL A O 1
ATOM 2436 N N . PRO A 1 334 ? 13.244 5.550 -21.823 1.00 13.27 334 PRO A N 1
ATOM 2437 C CA . PRO A 1 334 ? 12.171 5.924 -20.922 1.00 14.41 334 PRO A CA 1
ATOM 2438 C C . PRO A 1 334 ? 11.083 4.852 -20.845 1.00 14.69 334 PRO A C 1
ATOM 2439 O O . PRO A 1 334 ? 10.753 4.230 -21.861 1.00 16.23 334 PRO A O 1
ATOM 2443 N N . GLY A 1 335 ? 10.527 4.722 -19.650 1.00 16.47 335 GLY A N 1
ATOM 2444 C CA . GLY A 1 335 ? 9.332 3.904 -19.382 1.00 17.21 335 GLY A CA 1
ATOM 2445 C C . GLY A 1 335 ? 9.584 2.415 -19.415 1.00 15.55 335 GLY A C 1
ATOM 2446 O O . GLY A 1 335 ? 8.600 1.702 -19.364 1.00 17.64 335 GLY A O 1
ATOM 2447 N N . ALA A 1 336 ? 10.835 2.025 -19.503 1.00 14.16 336 ALA A N 1
ATOM 2448 C CA . ALA A 1 336 ? 11.178 0.625 -19.850 1.00 12.97 336 ALA A CA 1
ATOM 2449 C C . ALA A 1 336 ? 11.597 -0.157 -18.615 1.00 14.31 336 ALA A C 1
ATOM 2450 O O . ALA A 1 336 ? 12.590 0.198 -17.972 1.00 12.84 336 ALA A O 1
ATOM 2452 N N . CYS A 1 337 ? 10.973 -1.305 -18.409 1.00 13.08 337 CYS A N 1
ATOM 2453 C CA . CYS A 1 337 ? 11.479 -2.321 -17.455 1.00 14.66 337 CYS A CA 1
ATOM 2454 C C . CYS A 1 337 ? 12.738 -2.944 -18.038 1.00 13.40 337 CYS A C 1
ATOM 2455 O O . CYS A 1 337 ? 13.101 -2.707 -19.220 1.00 12.33 337 CYS A O 1
ATOM 2458 N N . HIS A 1 338 ? 13.393 -3.776 -17.257 1.00 12.67 338 HIS A N 1
ATOM 2459 C CA . HIS A 1 338 ? 14.574 -4.537 -17.717 1.00 12.94 338 HIS A CA 1
ATOM 2460 C C . HIS A 1 338 ? 14.261 -5.230 -19.058 1.00 13.39 338 HIS A C 1
ATOM 2461 O O . HIS A 1 338 ? 13.288 -5.979 -19.126 1.00 13.62 338 HIS A O 1
ATOM 2468 N N . ALA A 1 339 ? 15.081 -4.959 -20.057 1.00 12.55 339 ALA A N 1
ATOM 2469 C CA . ALA A 1 339 ? 15.042 -5.567 -21.415 1.00 14.01 339 ALA A CA 1
ATOM 2470 C C . ALA A 1 339 ? 13.704 -5.308 -22.128 1.00 12.46 339 ALA A C 1
ATOM 2471 O O . ALA A 1 339 ? 13.476 -5.938 -23.178 1.00 13.32 339 ALA A O 1
ATOM 2473 N N . ALA A 1 340 ? 12.888 -4.319 -21.774 1.00 12.58 340 ALA A N 1
ATOM 2474 C CA . ALA A 1 340 ? 11.590 -4.082 -22.429 1.00 12.73 340 ALA A CA 1
ATOM 2475 C C . ALA A 1 340 ? 11.804 -3.798 -23.923 1.00 12.56 340 ALA A C 1
ATOM 2476 O O . ALA A 1 340 ? 10.926 -4.181 -24.747 1.00 13.80 340 ALA A O 1
ATOM 2478 N N . ASP A 1 341 ? 12.918 -3.149 -24.242 1.00 12.89 341 ASP A N 1
ATOM 2479 C CA . ASP A 1 341 ? 13.224 -2.718 -25.611 1.00 13.28 341 ASP A CA 1
ATOM 2480 C C . ASP A 1 341 ? 13.565 -3.919 -26.495 1.00 13.77 341 ASP A C 1
ATOM 2481 O O . ASP A 1 341 ? 13.725 -3.716 -27.717 1.00 16.92 341 ASP A O 1
ATOM 2486 N N . MET A 1 342 ? 13.710 -5.108 -25.918 1.00 14.07 342 MET A N 1
ATOM 2487 C CA A MET A 1 342 ? 14.012 -6.357 -26.671 0.55 16.59 342 MET A CA 1
ATOM 2488 C CA B MET A 1 342 ? 13.992 -6.306 -26.752 0.45 14.44 342 MET A CA 1
ATOM 2489 C C . MET A 1 342 ? 12.859 -7.344 -26.593 1.00 15.07 342 MET A C 1
ATOM 2490 O O . MET A 1 342 ? 12.826 -8.272 -27.370 1.00 17.59 342 MET A O 1
ATOM 2499 N N . MET A 1 343 ? 11.888 -7.099 -25.740 1.00 15.97 343 MET A N 1
ATOM 2500 C CA . MET A 1 343 ? 10.767 -8.022 -25.469 1.00 17.10 343 MET A CA 1
ATOM 2501 C C . MET A 1 343 ? 9.491 -7.613 -26.170 1.00 16.67 343 MET A C 1
ATOM 2502 O O . MET A 1 343 ? 8.775 -8.479 -26.680 1.00 16.71 343 MET A O 1
ATOM 2507 N N . PHE A 1 344 ? 9.172 -6.321 -26.202 1.00 14.46 344 PHE A N 1
ATOM 2508 C CA . PHE A 1 344 ? 7.813 -5.890 -26.587 1.00 16.18 344 PHE A CA 1
ATOM 2509 C C . PHE A 1 344 ? 7.784 -5.422 -28.032 1.00 16.62 344 PHE A C 1
ATOM 2510 O O . PHE A 1 344 ? 7.222 -4.334 -28.306 1.00 17.71 344 PHE A O 1
ATOM 2518 N N . ARG A 1 345 ? 8.273 -6.250 -28.938 1.00 15.12 345 ARG A N 1
ATOM 2519 C CA . ARG A 1 345 ? 8.185 -5.958 -30.389 1.00 14.34 345 ARG A CA 1
ATOM 2520 C C . ARG A 1 345 ? 6.722 -5.808 -30.805 1.00 16.79 345 ARG A C 1
ATOM 2521 O O . ARG A 1 345 ? 6.461 -4.955 -31.695 1.00 17.62 345 ARG A O 1
ATOM 2529 N N . LYS A 1 346 ? 5.774 -6.513 -30.175 1.00 16.47 346 LYS A N 1
ATOM 2530 C CA . LYS A 1 346 ? 4.347 -6.327 -30.488 1.00 17.71 346 LYS A CA 1
ATOM 2531 C C . LYS A 1 346 ? 3.809 -5.059 -29.851 1.00 19.25 346 LYS A C 1
ATOM 2532 O O . LYS A 1 346 ? 3.210 -4.292 -30.554 1.00 22.67 346 LYS A O 1
ATOM 2538 N N . ALA A 1 347 ? 3.890 -4.961 -28.541 1.00 19.71 347 ALA A N 1
ATOM 2539 C CA . ALA A 1 347 ? 3.118 -3.988 -27.747 1.00 20.25 347 ALA A CA 1
ATOM 2540 C C . ALA A 1 347 ? 3.773 -2.603 -27.793 1.00 19.58 347 ALA A C 1
ATOM 2541 O O . ALA A 1 347 ? 3.023 -1.596 -27.633 1.00 21.20 347 ALA A O 1
ATOM 2543 N N . ALA A 1 348 ? 5.096 -2.533 -27.971 1.00 17.65 348 ALA A N 1
ATOM 2544 C CA . ALA A 1 348 ? 5.828 -1.232 -27.968 1.00 17.74 348 ALA A CA 1
ATOM 2545 C C . ALA A 1 348 ? 6.859 -1.176 -29.093 1.00 17.40 348 ALA A C 1
ATOM 2546 O O . ALA A 1 348 ? 8.055 -1.145 -28.848 1.00 17.72 348 ALA A O 1
ATOM 2548 N N . PRO A 1 349 ? 6.398 -1.281 -30.371 1.00 17.85 349 PRO A N 1
ATOM 2549 C CA . PRO A 1 349 ? 7.297 -1.433 -31.521 1.00 18.60 349 PRO A CA 1
ATOM 2550 C C . PRO A 1 349 ? 8.256 -0.258 -31.695 1.00 15.64 349 PRO A C 1
ATOM 2551 O O . PRO A 1 349 ? 9.394 -0.409 -32.085 1.00 15.45 349 PRO A O 1
ATOM 2555 N N . ASP A 1 350 ? 7.789 0.918 -31.246 1.00 18.27 350 ASP A N 1
ATOM 2556 C CA . ASP A 1 350 ? 8.642 2.122 -31.374 1.00 18.74 350 ASP A CA 1
ATOM 2557 C C . ASP A 1 350 ? 9.849 2.027 -30.446 1.00 18.91 350 ASP A C 1
ATOM 2558 O O . ASP A 1 350 ? 10.979 2.389 -30.845 1.00 16.52 350 ASP A O 1
ATOM 2563 N N . MET A 1 351 ? 9.630 1.533 -29.233 1.00 18.42 351 MET A N 1
ATOM 2564 C CA . MET A 1 351 ? 10.742 1.348 -28.263 1.00 16.55 351 MET A CA 1
ATOM 2565 C C . MET A 1 351 ? 11.767 0.342 -28.821 1.00 13.34 351 MET A C 1
ATOM 2566 O O . MET A 1 351 ? 13.027 0.543 -28.739 1.00 14.36 351 MET A O 1
ATOM 2571 N N . TYR A 1 352 ? 11.246 -0.769 -29.354 1.00 13.61 352 TYR A N 1
ATOM 2572 C CA . TYR A 1 352 ? 12.092 -1.822 -29.960 1.00 14.79 352 TYR A CA 1
ATOM 2573 C C . TYR A 1 352 ? 12.922 -1.248 -31.114 1.00 12.95 352 TYR A C 1
ATOM 2574 O O . TYR A 1 352 ? 14.158 -1.404 -31.161 1.00 13.75 352 TYR A O 1
ATOM 2583 N N . GLU A 1 353 ? 12.223 -0.522 -32.014 1.00 13.51 353 GLU A N 1
ATOM 2584 C CA . GLU A 1 353 ? 12.875 0.073 -33.204 1.00 15.14 353 GLU A CA 1
ATOM 2585 C C . GLU A 1 353 ? 13.969 1.062 -32.782 1.00 11.28 353 GLU A C 1
ATOM 2586 O O . GLU A 1 353 ? 15.044 1.079 -33.365 1.00 12.10 353 GLU A O 1
ATOM 2592 N N . ALA A 1 354 ? 13.728 1.832 -31.714 1.00 12.86 354 ALA A N 1
ATOM 2593 C CA . ALA A 1 354 ? 14.692 2.869 -31.320 1.00 12.49 354 ALA A CA 1
ATOM 2594 C C . ALA A 1 354 ? 16.003 2.226 -30.867 1.00 11.75 354 ALA A C 1
ATOM 2595 O O . ALA A 1 354 ? 17.126 2.697 -31.177 1.00 11.85 354 ALA A O 1
ATOM 2597 N N . THR A 1 355 ? 15.922 1.071 -30.148 1.00 12.13 355 THR A N 1
ATOM 2598 C CA . THR A 1 355 ? 17.159 0.386 -29.751 1.00 10.90 355 THR A CA 1
ATOM 2599 C C . THR A 1 355 ? 17.874 -0.228 -30.991 1.00 10.61 355 THR A C 1
ATOM 2600 O O . THR A 1 355 ? 19.079 -0.102 -31.120 1.00 11.43 355 THR A O 1
ATOM 2604 N N . VAL A 1 356 ? 17.138 -0.932 -31.846 1.00 11.14 356 VAL A N 1
ATOM 2605 C CA . VAL A 1 356 ? 17.756 -1.545 -33.058 1.00 12.61 356 VAL A CA 1
ATOM 2606 C C . VAL A 1 356 ? 18.448 -0.443 -33.883 1.00 11.98 356 VAL A C 1
ATOM 2607 O O . VAL A 1 356 ? 19.598 -0.585 -34.311 1.00 11.73 356 VAL A O 1
ATOM 2611 N N . GLN A 1 357 ? 17.767 0.706 -34.006 1.00 11.58 357 GLN A N 1
ATOM 2612 C CA . GLN A 1 357 ? 18.302 1.798 -34.838 1.00 12.70 357 GLN A CA 1
ATOM 2613 C C . GLN A 1 357 ? 19.510 2.452 -34.160 1.00 11.58 357 GLN A C 1
ATOM 2614 O O . GLN A 1 357 ? 20.486 2.808 -34.830 1.00 11.22 357 GLN A O 1
ATOM 2620 N N . ASP A 1 358 ? 19.513 2.561 -32.828 1.00 10.67 358 ASP A N 1
ATOM 2621 C CA . ASP A 1 358 ? 20.695 3.099 -32.130 1.00 11.65 358 ASP A CA 1
ATOM 2622 C C . ASP A 1 358 ? 21.901 2.203 -32.323 1.00 9.30 358 ASP A C 1
ATOM 2623 O O . ASP A 1 358 ? 23.039 2.643 -32.501 1.00 10.93 358 ASP A O 1
ATOM 2628 N N . ILE A 1 359 ? 21.659 0.875 -32.264 1.00 9.86 359 ILE A N 1
ATOM 2629 C CA . ILE A 1 359 ? 22.782 -0.074 -32.495 1.00 10.67 359 ILE A CA 1
ATOM 2630 C C . ILE A 1 359 ? 23.262 0.063 -33.943 1.00 10.78 359 ILE A C 1
ATOM 2631 O O . ILE A 1 359 ? 24.480 0.109 -34.155 1.00 10.63 359 ILE A O 1
ATOM 2636 N N . HIS A 1 360 ? 22.329 0.140 -34.890 1.00 10.95 360 HIS A N 1
ATOM 2637 C CA . HIS A 1 360 ? 22.757 0.302 -36.303 1.00 11.91 360 HIS A CA 1
ATOM 2638 C C . HIS A 1 360 ? 23.584 1.584 -36.509 1.00 12.64 360 HIS A C 1
ATOM 2639 O O . HIS A 1 360 ? 24.651 1.574 -37.132 1.00 13.34 360 HIS A O 1
ATOM 2646 N N . ASP A 1 361 ? 23.130 2.643 -35.854 1.00 11.57 361 ASP A N 1
ATOM 2647 C CA . ASP A 1 361 ? 23.839 3.938 -35.995 1.00 11.58 361 ASP A CA 1
ATOM 2648 C C . ASP A 1 361 ? 25.230 3.829 -35.367 1.00 11.37 361 ASP A C 1
ATOM 2649 O O . ASP A 1 361 ? 26.256 4.285 -35.942 1.00 13.12 361 ASP A O 1
ATOM 2654 N N . PHE A 1 362 ? 25.337 3.153 -34.216 1.00 10.71 362 PHE A N 1
ATOM 2655 C CA . PHE A 1 362 ? 26.673 2.989 -33.593 1.00 11.26 362 PHE A CA 1
ATOM 2656 C C . PHE A 1 362 ? 27.598 2.210 -34.518 1.00 9.64 362 PHE A C 1
ATOM 2657 O O . PHE A 1 362 ? 28.746 2.598 -34.757 1.00 11.18 362 PHE A O 1
ATOM 2665 N N . VAL A 1 363 ? 27.188 0.987 -34.943 1.00 10.74 363 VAL A N 1
ATOM 2666 C CA . VAL A 1 363 ? 28.115 0.125 -35.711 1.00 11.59 363 VAL A CA 1
ATOM 2667 C C . VAL A 1 363 ? 28.502 0.766 -37.029 1.00 11.60 363 VAL A C 1
ATOM 2668 O O . VAL A 1 363 ? 29.645 0.612 -37.408 1.00 13.41 363 VAL A O 1
ATOM 2672 N N . THR A 1 364 ? 27.596 1.525 -37.647 1.00 11.32 364 THR A N 1
ATOM 2673 C CA . THR A 1 364 ? 27.906 2.188 -38.917 1.00 13.36 364 THR A CA 1
ATOM 2674 C C . THR A 1 364 ? 28.910 3.320 -38.714 1.00 13.91 364 THR A C 1
ATOM 2675 O O . THR A 1 364 ? 29.645 3.623 -39.650 1.00 18.13 364 THR A O 1
ATOM 2679 N N . SER A 1 365 ? 29.013 3.868 -37.508 1.00 14.90 365 SER A N 1
ATOM 2680 C CA . SER A 1 365 ? 29.928 5.016 -37.190 1.00 14.98 365 SER A CA 1
ATOM 2681 C C . SER A 1 365 ? 31.377 4.546 -37.022 1.00 14.41 365 SER A C 1
ATOM 2682 O O . SER A 1 365 ? 32.300 5.347 -36.981 1.00 16.72 365 SER A O 1
ATOM 2685 N N . LEU A 1 366 ? 31.598 3.225 -36.828 1.00 13.23 366 LEU A N 1
ATOM 2686 C CA . LEU A 1 366 ? 32.913 2.734 -36.365 1.00 13.62 366 LEU A CA 1
ATOM 2687 C C . LEU A 1 366 ? 33.927 2.704 -37.504 1.00 15.88 366 LEU A C 1
ATOM 2688 O O . LEU A 1 366 ? 33.568 2.384 -38.629 1.00 18.58 366 LEU A O 1
ATOM 2693 N N . HIS A 1 367 ? 35.185 2.919 -37.110 1.00 16.43 367 HIS A N 1
ATOM 2694 C CA . HIS A 1 367 ? 36.420 2.709 -37.886 1.00 19.93 367 HIS A CA 1
ATOM 2695 C C . HIS A 1 367 ? 36.981 1.330 -37.552 1.00 17.54 367 HIS A C 1
ATOM 2696 O O . HIS A 1 367 ? 36.793 0.834 -36.433 1.00 20.55 367 HIS A O 1
ATOM 2703 N N . ARG A 1 368 ? 37.663 0.736 -38.502 1.00 18.72 368 ARG A N 1
ATOM 2704 C CA A ARG A 1 368 ? 38.340 -0.571 -38.288 0.51 18.59 368 ARG A CA 1
ATOM 2705 C CA B ARG A 1 368 ? 38.366 -0.560 -38.337 0.49 20.82 368 ARG A CA 1
ATOM 2706 C C . ARG A 1 368 ? 39.685 -0.326 -37.599 1.00 22.21 368 ARG A C 1
ATOM 2707 O O . ARG A 1 368 ? 40.623 0.137 -38.232 1.00 28.73 368 ARG A O 1
ATOM 2722 N N . LEU A 1 369 ? 39.762 -0.672 -36.319 1.00 20.02 369 LEU A N 1
ATOM 2723 C CA . LEU A 1 369 ? 40.935 -0.300 -35.493 1.00 20.23 369 LEU A CA 1
ATOM 2724 C C . LEU A 1 369 ? 42.186 -1.153 -35.748 1.00 20.06 369 LEU A C 1
ATOM 2725 O O . LEU A 1 369 ? 43.271 -0.642 -35.510 1.00 21.88 369 LEU A O 1
ATOM 2730 N N . GLU A 1 370 ? 42.085 -2.406 -36.227 1.00 19.84 370 GLU A N 1
ATOM 2731 C CA . GLU A 1 370 ? 43.298 -3.220 -36.530 1.00 22.26 370 GLU A CA 1
ATOM 2732 C C . GLU A 1 370 ? 44.228 -2.485 -37.523 1.00 29.27 370 GLU A C 1
ATOM 2733 O O . GLU A 1 370 ? 45.480 -2.694 -37.439 1.00 36.12 370 GLU A O 1
ATOM 2739 N N . HIS A 1 371 ? 43.661 -1.611 -38.393 1.00 30.45 371 HIS A N 1
ATOM 2740 C CA . HIS A 1 371 ? 44.432 -0.864 -39.436 1.00 37.06 371 HIS A CA 1
ATOM 2741 C C . HIS A 1 371 ? 44.786 0.553 -38.973 1.00 39.26 371 HIS A C 1
ATOM 2742 O O . HIS A 1 371 ? 45.295 1.332 -39.762 1.00 34.59 371 HIS A O 1
ATOM 2749 N N . HIS A 1 372 ? 44.556 0.890 -37.718 1.00 36.14 372 HIS A N 1
ATOM 2750 C CA . HIS A 1 372 ? 45.029 2.181 -37.139 1.00 40.77 372 HIS A CA 1
ATOM 2751 C C . HIS A 1 372 ? 46.214 1.873 -36.221 1.00 35.22 372 HIS A C 1
ATOM 2752 O O . HIS A 1 372 ? 46.079 0.907 -35.431 1.00 36.14 372 HIS A O 1
ATOM 2759 N N . HIS A 1 373 ? 47.324 2.613 -36.302 1.00 27.05 373 HIS A N 1
ATOM 2760 C CA . HIS A 1 373 ? 48.405 2.619 -35.276 1.00 33.93 373 HIS A CA 1
ATOM 2761 C C . HIS A 1 373 ? 47.765 2.548 -33.873 1.00 40.13 373 HIS A C 1
ATOM 2762 O O . HIS A 1 373 ? 46.804 3.337 -33.677 1.00 46.19 373 HIS A O 1
ATOM 2769 N N . HIS A 1 374 ? 48.238 1.653 -32.975 1.00 52.34 374 HIS A N 1
ATOM 2770 C CA . HIS A 1 374 ? 47.743 1.441 -31.574 1.00 62.89 374 HIS A CA 1
ATOM 2771 C C . HIS A 1 374 ? 48.899 0.986 -30.673 1.00 76.55 374 HIS A C 1
ATOM 2772 O O . HIS A 1 374 ? 49.980 1.673 -30.613 1.00 64.24 374 HIS A O 1
ATOM 2774 N N . ARG B 1 12 ? 49.053 6.590 -8.969 1.00 68.32 12 ARG B N 1
ATOM 2775 C CA . ARG B 1 12 ? 48.138 5.825 -9.857 1.00 51.98 12 ARG B CA 1
ATOM 2776 C C . ARG B 1 12 ? 46.961 6.731 -10.264 1.00 46.18 12 ARG B C 1
ATOM 2777 O O . ARG B 1 12 ? 46.496 6.560 -11.390 1.00 33.57 12 ARG B O 1
ATOM 2779 N N . ARG B 1 13 ? 46.488 7.677 -9.432 1.00 32.55 13 ARG B N 1
ATOM 2780 C CA . ARG B 1 13 ? 45.254 8.443 -9.781 1.00 24.52 13 ARG B CA 1
ATOM 2781 C C . ARG B 1 13 ? 45.597 9.409 -10.910 1.00 17.99 13 ARG B C 1
ATOM 2782 O O . ARG B 1 13 ? 46.720 9.853 -11.015 1.00 21.92 13 ARG B O 1
ATOM 2790 N N . PRO B 1 14 ? 44.686 9.596 -11.874 1.00 18.72 14 PRO B N 1
ATOM 2791 C CA . PRO B 1 14 ? 44.974 10.449 -13.013 1.00 16.73 14 PRO B CA 1
ATOM 2792 C C . PRO B 1 14 ? 45.106 11.932 -12.637 1.00 15.68 14 PRO B C 1
ATOM 2793 O O . PRO B 1 14 ? 44.685 12.384 -11.563 1.00 16.41 14 PRO B O 1
ATOM 2797 N N . GLY B 1 15 ? 45.743 12.655 -13.550 1.00 14.44 15 GLY B N 1
ATOM 2798 C CA . GLY B 1 15 ? 45.879 14.110 -13.451 1.00 15.36 15 GLY B CA 1
ATOM 2799 C C . GLY B 1 15 ? 46.474 14.553 -12.127 1.00 16.35 15 GLY B C 1
ATOM 2800 O O . GLY B 1 15 ? 47.427 13.948 -11.617 1.00 16.71 15 GLY B O 1
ATOM 2801 N N . ARG B 1 16 ? 45.953 15.659 -11.608 1.00 16.19 16 ARG B N 1
ATOM 2802 C CA . ARG B 1 16 ? 46.526 16.314 -10.423 1.00 15.54 16 ARG B CA 1
ATOM 2803 C C . ARG B 1 16 ? 46.067 15.621 -9.129 1.00 17.85 16 ARG B C 1
ATOM 2804 O O . ARG B 1 16 ? 46.556 16.007 -8.044 1.00 20.59 16 ARG B O 1
ATOM 2812 N N . LEU B 1 17 ? 45.254 14.576 -9.203 1.00 17.41 17 LEU B N 1
ATOM 2813 C CA . LEU B 1 17 ? 44.971 13.749 -7.997 1.00 19.23 17 LEU B CA 1
ATOM 2814 C C . LEU B 1 17 ? 46.203 12.873 -7.736 1.00 19.25 17 LEU B C 1
ATOM 2815 O O . LEU B 1 17 ? 46.587 12.691 -6.589 1.00 24.78 17 LEU B O 1
ATOM 2820 N N . GLY B 1 18 ? 46.812 12.337 -8.792 1.00 19.29 18 GLY B N 1
ATOM 2821 C CA . GLY B 1 18 ? 47.975 11.444 -8.655 1.00 24.94 18 GLY B CA 1
ATOM 2822 C C . GLY B 1 18 ? 49.274 12.210 -8.560 1.00 21.46 18 GLY B C 1
ATOM 2823 O O . GLY B 1 18 ? 50.192 11.748 -7.874 1.00 26.33 18 GLY B O 1
ATOM 2824 N N . ASP B 1 19 ? 49.375 13.353 -9.242 1.00 22.86 19 ASP B N 1
ATOM 2825 C CA . ASP B 1 19 ? 50.604 14.187 -9.249 1.00 21.96 19 ASP B CA 1
ATOM 2826 C C . ASP B 1 19 ? 50.142 15.624 -9.249 1.00 21.19 19 ASP B C 1
ATOM 2827 O O . ASP B 1 19 ? 49.704 16.134 -10.286 1.00 18.38 19 ASP B O 1
ATOM 2832 N N . PRO B 1 20 ? 50.201 16.298 -8.097 1.00 22.58 20 PRO B N 1
ATOM 2833 C CA . PRO B 1 20 ? 49.622 17.647 -7.995 1.00 23.72 20 PRO B CA 1
ATOM 2834 C C . PRO B 1 20 ? 50.167 18.674 -9.004 1.00 21.78 20 PRO B C 1
ATOM 2835 O O . PRO B 1 20 ? 49.493 19.681 -9.262 1.00 25.89 20 PRO B O 1
ATOM 2839 N N . ASP B 1 21 ? 51.370 18.429 -9.536 1.00 22.72 21 ASP B N 1
ATOM 2840 C CA . ASP B 1 21 ? 52.045 19.359 -10.484 1.00 24.49 21 ASP B CA 1
ATOM 2841 C C . ASP B 1 21 ? 51.711 19.003 -11.928 1.00 21.59 21 ASP B C 1
ATOM 2842 O O . ASP B 1 21 ? 52.202 19.692 -12.798 1.00 21.71 21 ASP B O 1
ATOM 2847 N N . ARG B 1 22 ? 50.941 17.948 -12.187 1.00 19.64 22 ARG B N 1
ATOM 2848 C CA . ARG B 1 22 ? 50.598 17.561 -13.573 1.00 17.72 22 ARG B CA 1
ATOM 2849 C C . ARG B 1 22 ? 49.852 18.719 -14.251 1.00 16.13 22 ARG B C 1
ATOM 2850 O O . ARG B 1 22 ? 49.091 19.466 -13.586 1.00 17.79 22 ARG B O 1
ATOM 2858 N N . CYS B 1 23 ? 50.002 18.812 -15.560 1.00 16.05 23 CYS B N 1
ATOM 2859 C CA . CYS B 1 23 ? 49.347 19.849 -16.391 1.00 15.18 23 CYS B CA 1
ATOM 2860 C C . CYS B 1 23 ? 48.960 19.231 -17.722 1.00 15.13 23 CYS B C 1
ATOM 2861 O O . CYS B 1 23 ? 49.241 18.015 -17.923 1.00 14.60 23 CYS B O 1
ATOM 2864 N N . LEU B 1 24 ? 48.258 19.951 -18.576 1.00 13.73 24 LEU B N 1
ATOM 2865 C CA . LEU B 1 24 ? 47.812 19.320 -19.843 1.00 13.78 24 LEU B CA 1
ATOM 2866 C C . LEU B 1 24 ? 49.004 18.695 -20.550 1.00 15.16 24 LEU B C 1
ATOM 2867 O O . LEU B 1 24 ? 48.864 17.573 -21.080 1.00 15.85 24 LEU B O 1
ATOM 2872 N N . ARG B 1 25 ? 50.136 19.373 -20.594 1.00 15.84 25 ARG B N 1
ATOM 2873 C CA . ARG B 1 25 ? 51.290 18.886 -21.373 1.00 17.71 25 ARG B CA 1
ATOM 2874 C C . ARG B 1 25 ? 51.799 17.563 -20.791 1.00 18.67 25 ARG B C 1
ATOM 2875 O O . ARG B 1 25 ? 52.146 16.658 -21.584 1.00 18.90 25 ARG B O 1
ATOM 2883 N N . THR B 1 26 ? 51.822 17.421 -19.465 1.00 18.05 26 THR B N 1
ATOM 2884 C CA . THR B 1 26 ? 52.468 16.268 -18.813 1.00 18.36 26 THR B CA 1
ATOM 2885 C C . THR B 1 26 ? 51.416 15.217 -18.470 1.00 16.17 26 THR B C 1
ATOM 2886 O O . THR B 1 26 ? 51.834 14.161 -17.970 1.00 22.62 26 THR B O 1
ATOM 2890 N N . ASP B 1 27 ? 50.146 15.444 -18.775 1.00 14.77 27 ASP B N 1
ATOM 2891 C CA . ASP B 1 27 ? 49.075 14.440 -18.584 1.00 15.49 27 ASP B CA 1
ATOM 2892 C C . ASP B 1 27 ? 49.065 13.571 -19.826 1.00 14.79 27 ASP B C 1
ATOM 2893 O O . ASP B 1 27 ? 48.767 14.091 -20.911 1.00 15.52 27 ASP B O 1
ATOM 2898 N N . PRO B 1 28 ? 49.390 12.253 -19.730 1.00 18.27 28 PRO B N 1
ATOM 2899 C CA . PRO B 1 28 ? 49.472 11.425 -20.935 1.00 17.48 28 PRO B CA 1
ATOM 2900 C C . PRO B 1 28 ? 48.110 11.328 -21.636 1.00 15.17 28 PRO B C 1
ATOM 2901 O O . PRO B 1 28 ? 48.069 10.936 -22.815 1.00 19.25 28 PRO B O 1
ATOM 2905 N N . ARG B 1 29 ? 47.018 11.662 -20.967 1.00 13.96 29 ARG B N 1
ATOM 2906 C CA . ARG B 1 29 ? 45.664 11.587 -21.548 1.00 12.99 29 ARG B CA 1
ATOM 2907 C C . ARG B 1 29 ? 45.367 12.663 -22.595 1.00 13.54 29 ARG B C 1
ATOM 2908 O O . ARG B 1 29 ? 44.487 12.469 -23.434 1.00 14.64 29 ARG B O 1
ATOM 2916 N N . THR B 1 30 ? 46.011 13.826 -22.483 1.00 13.52 30 THR B N 1
ATOM 2917 C CA . THR B 1 30 ? 45.693 14.949 -23.383 1.00 13.38 30 THR B CA 1
ATOM 2918 C C . THR B 1 30 ? 45.997 14.593 -24.832 1.00 13.70 30 THR B C 1
ATOM 2919 O O . THR B 1 30 ? 47.065 14.119 -25.075 1.00 15.13 30 THR B O 1
ATOM 2923 N N . ASP B 1 31 ? 45.109 14.975 -25.751 1.00 12.89 31 ASP B N 1
ATOM 2924 C CA . ASP B 1 31 ? 45.433 14.951 -27.210 1.00 12.49 31 ASP B CA 1
ATOM 2925 C C . ASP B 1 31 ? 46.625 15.892 -27.435 1.00 11.61 31 ASP B C 1
ATOM 2926 O O . ASP B 1 31 ? 46.535 17.114 -27.196 1.00 14.57 31 ASP B O 1
ATOM 2931 N N . PRO B 1 32 ? 47.800 15.398 -27.829 1.00 14.14 32 PRO B N 1
ATOM 2932 C CA . PRO B 1 32 ? 49.014 16.204 -27.918 1.00 16.68 32 PRO B CA 1
ATOM 2933 C C . PRO B 1 32 ? 48.899 17.328 -28.954 1.00 15.46 32 PRO B C 1
ATOM 2934 O O . PRO B 1 32 ? 49.635 18.296 -28.848 1.00 16.75 32 PRO B O 1
ATOM 2938 N N . ARG B 1 33 ? 48.005 17.168 -29.927 1.00 13.35 33 ARG B N 1
ATOM 2939 C CA . ARG B 1 33 ? 47.841 18.229 -30.938 1.00 14.52 33 ARG B CA 1
ATOM 2940 C C . ARG B 1 33 ? 47.257 19.468 -30.227 1.00 14.40 33 ARG B C 1
ATOM 2941 O O . ARG B 1 33 ? 47.582 20.604 -30.623 1.00 15.56 33 ARG B O 1
ATOM 2949 N N . THR B 1 34 ? 46.395 19.266 -29.234 1.00 12.82 34 THR B N 1
ATOM 2950 C CA . THR B 1 34 ? 45.783 20.386 -28.487 1.00 14.06 34 THR B CA 1
ATOM 2951 C C . THR B 1 34 ? 46.819 21.005 -27.551 1.00 15.05 34 THR B C 1
ATOM 2952 O O . THR B 1 34 ? 46.792 22.249 -27.374 1.00 14.60 34 THR B O 1
ATOM 2956 N N . VAL B 1 35 ? 47.768 20.257 -27.034 1.00 14.25 35 VAL B N 1
ATOM 2957 C CA . VAL B 1 35 ? 48.871 20.785 -26.199 1.00 16.49 35 VAL B CA 1
ATOM 2958 C C . VAL B 1 35 ? 49.706 21.775 -27.010 1.00 17.25 35 VAL B C 1
ATOM 2959 O O . VAL B 1 35 ? 49.940 22.907 -26.554 1.00 16.70 35 VAL B O 1
ATOM 2963 N N . GLU B 1 36 ? 50.112 21.385 -28.206 1.00 17.16 36 GLU B N 1
ATOM 2964 C CA . GLU B 1 36 ? 50.936 22.253 -29.062 1.00 18.24 36 GLU B CA 1
ATOM 2965 C C . GLU B 1 36 ? 50.120 23.470 -29.497 1.00 16.83 36 GLU B C 1
ATOM 2966 O O . GLU B 1 36 ? 50.697 24.552 -29.513 1.00 19.24 36 GLU B O 1
ATOM 2972 N N . ALA B 1 37 ? 48.814 23.324 -29.703 1.00 17.75 37 ALA B N 1
ATOM 2973 C CA . ALA B 1 37 ? 47.939 24.436 -30.134 1.00 15.96 37 ALA B CA 1
ATOM 2974 C C . ALA B 1 37 ? 47.814 25.447 -28.993 1.00 15.30 37 ALA B C 1
ATOM 2975 O O . ALA B 1 37 ? 47.645 26.634 -29.271 1.00 17.02 37 ALA B O 1
ATOM 2977 N N . LEU B 1 38 ? 47.934 25.039 -27.740 1.00 16.24 38 LEU B N 1
ATOM 2978 C CA . LEU B 1 38 ? 47.775 25.960 -26.583 1.00 15.67 38 LEU B CA 1
ATOM 2979 C C . LEU B 1 38 ? 49.127 26.533 -26.176 1.00 17.81 38 LEU B C 1
ATOM 2980 O O . LEU B 1 38 ? 49.112 27.559 -25.472 1.00 17.12 38 LEU B O 1
ATOM 2985 N N . ALA B 1 39 ? 50.246 26.001 -26.641 1.00 17.11 39 ALA B N 1
ATOM 2986 C CA . ALA B 1 39 ? 51.592 26.440 -26.210 1.00 18.91 39 ALA B CA 1
ATOM 2987 C C . ALA B 1 39 ? 51.854 27.923 -26.520 1.00 18.60 39 ALA B C 1
ATOM 2988 O O . ALA B 1 39 ? 52.462 28.608 -25.708 1.00 21.77 39 ALA B O 1
ATOM 2990 N N . PRO B 1 40 ? 51.405 28.495 -27.655 1.00 19.67 40 PRO B N 1
ATOM 2991 C CA . PRO B 1 40 ? 51.682 29.907 -27.951 1.00 23.53 40 PRO B CA 1
ATOM 2992 C C . PRO B 1 40 ? 51.129 30.818 -26.853 1.00 22.64 40 PRO B C 1
ATOM 2993 O O . PRO B 1 40 ? 51.606 31.942 -26.712 1.00 29.04 40 PRO B O 1
ATOM 2997 N N . PHE B 1 41 ? 50.076 30.374 -26.159 1.00 19.84 41 PHE B N 1
ATOM 2998 C CA . PHE B 1 41 ? 49.368 31.154 -25.118 1.00 19.93 41 PHE B CA 1
ATOM 2999 C C . PHE B 1 41 ? 49.863 30.811 -23.718 1.00 22.38 41 PHE B C 1
ATOM 3000 O O . PHE B 1 41 ? 49.337 31.400 -22.762 1.00 23.82 41 PHE B O 1
ATOM 3008 N N . GLY B 1 42 ? 50.832 29.910 -23.587 1.00 21.83 42 GLY B N 1
ATOM 3009 C CA . GLY B 1 42 ? 51.247 29.405 -22.258 1.00 22.96 42 GLY B CA 1
ATOM 3010 C C . GLY B 1 42 ? 50.189 28.491 -21.639 1.00 21.67 42 GLY B C 1
ATOM 3011 O O . GLY B 1 42 ? 50.283 28.216 -20.443 1.00 22.83 42 GLY B O 1
ATOM 3012 N N . LEU B 1 43 ? 49.195 28.028 -22.400 1.00 18.07 43 LEU B N 1
ATOM 3013 C CA . LEU B 1 43 ? 48.080 27.236 -21.816 1.00 18.37 43 LEU B CA 1
ATOM 3014 C C . LEU B 1 43 ? 48.288 25.725 -22.000 1.00 16.62 43 LEU B C 1
ATOM 3015 O O . LEU B 1 43 ? 47.366 24.974 -21.655 1.00 17.86 43 LEU B O 1
ATOM 3020 N N . ASP B 1 44 ? 49.487 25.334 -22.393 1.00 16.57 44 ASP B N 1
ATOM 3021 C CA . ASP B 1 44 ? 49.960 23.936 -22.347 1.00 16.45 44 ASP B CA 1
ATOM 3022 C C . ASP B 1 44 ? 50.272 23.559 -20.898 1.00 17.77 44 ASP B C 1
ATOM 3023 O O . ASP B 1 44 ? 50.269 22.343 -20.569 1.00 19.35 44 ASP B O 1
ATOM 3028 N N . VAL B 1 45 ? 50.534 24.547 -20.043 1.00 20.25 45 VAL B N 1
ATOM 3029 C CA . VAL B 1 45 ? 50.865 24.379 -18.608 1.00 20.31 45 VAL B CA 1
ATOM 3030 C C . VAL B 1 45 ? 49.722 24.978 -17.787 1.00 18.55 45 VAL B C 1
ATOM 3031 O O . VAL B 1 45 ? 48.800 25.566 -18.331 1.00 18.21 45 VAL B O 1
ATOM 3035 N N . ASN B 1 46 ? 49.761 24.759 -16.480 1.00 18.01 46 ASN B N 1
ATOM 3036 C CA . ASN B 1 46 ? 48.590 25.097 -15.667 1.00 17.70 46 ASN B CA 1
ATOM 3037 C C . ASN B 1 46 ? 48.416 26.615 -15.734 1.00 20.46 46 ASN B C 1
ATOM 3038 O O . ASN B 1 46 ? 49.437 27.361 -15.615 1.00 26.12 46 ASN B O 1
ATOM 3043 N N . ALA B 1 47 ? 47.156 27.031 -15.857 1.00 21.02 47 ALA B N 1
ATOM 3044 C CA . ALA B 1 47 ? 46.791 28.457 -15.883 1.00 22.78 47 ALA B CA 1
ATOM 3045 C C . ALA B 1 47 ? 47.385 29.142 -14.651 1.00 23.51 47 ALA B C 1
ATOM 3046 O O . ALA B 1 47 ? 47.445 28.566 -13.557 1.00 28.13 47 ALA B O 1
ATOM 3048 N N . ALA B 1 48 ? 47.861 30.337 -14.852 1.00 23.46 48 ALA B N 1
ATOM 3049 C CA . ALA B 1 48 ? 48.326 31.164 -13.731 1.00 24.04 48 ALA B CA 1
ATOM 3050 C C . ALA B 1 48 ? 47.132 31.371 -12.776 1.00 22.58 48 ALA B C 1
ATOM 3051 O O . ALA B 1 48 ? 45.949 31.496 -13.201 1.00 28.58 48 ALA B O 1
ATOM 3053 N N . PRO B 1 49 ? 47.440 31.488 -11.439 1.00 22.02 49 PRO B N 1
ATOM 3054 C CA . PRO B 1 49 ? 46.409 31.685 -10.432 1.00 26.52 49 PRO B CA 1
ATOM 3055 C C . PRO B 1 49 ? 45.813 33.090 -10.535 1.00 26.81 49 PRO B C 1
ATOM 3056 O O . PRO B 1 49 ? 46.408 33.980 -11.116 1.00 34.72 49 PRO B O 1
ATOM 3060 N N . ALA B 1 50 ? 44.615 33.228 -10.009 1.00 26.57 50 ALA B N 1
ATOM 3061 C CA . ALA B 1 50 ? 43.865 34.485 -10.010 1.00 25.41 50 ALA B CA 1
ATOM 3062 C C . ALA B 1 50 ? 44.505 35.401 -8.970 1.00 23.92 50 ALA B C 1
ATOM 3063 O O . ALA B 1 50 ? 44.866 34.985 -7.892 1.00 23.78 50 ALA B O 1
ATOM 3065 N N . PRO B 1 51 ? 44.688 36.677 -9.317 1.00 24.60 51 PRO B N 1
ATOM 3066 C CA . PRO B 1 51 ? 45.296 37.660 -8.419 1.00 24.45 51 PRO B CA 1
ATOM 3067 C C . PRO B 1 51 ? 44.342 38.141 -7.314 1.00 24.63 51 PRO B C 1
ATOM 3068 O O . PRO B 1 51 ? 44.772 38.831 -6.423 1.00 33.41 51 PRO B O 1
ATOM 3072 N N . ILE B 1 52 ? 43.056 37.921 -7.468 1.00 26.36 52 ILE B N 1
ATOM 3073 C CA . ILE B 1 52 ? 42.014 38.242 -6.459 1.00 27.99 52 ILE B CA 1
ATOM 3074 C C . ILE B 1 52 ? 41.143 37.034 -6.202 1.00 23.85 52 ILE B C 1
ATOM 3075 O O . ILE B 1 52 ? 41.167 36.086 -7.031 1.00 20.13 52 ILE B O 1
ATOM 3080 N N . GLY B 1 53 ? 40.321 37.138 -5.171 1.00 22.81 53 GLY B N 1
ATOM 3081 C CA . GLY B 1 53 ? 39.305 36.117 -4.820 1.00 25.38 53 GLY B CA 1
ATOM 3082 C C . GLY B 1 53 ? 37.913 36.685 -4.831 1.00 25.70 53 GLY B C 1
ATOM 3083 O O . GLY B 1 53 ? 37.709 37.923 -5.191 1.00 21.09 53 GLY B O 1
ATOM 3084 N N . PRO B 1 54 ? 36.884 35.880 -4.541 1.00 21.85 54 PRO B N 1
ATOM 3085 C CA . PRO B 1 54 ? 35.473 36.285 -4.622 1.00 22.49 54 PRO B CA 1
ATOM 3086 C C . PRO B 1 54 ? 35.091 37.287 -3.549 1.00 18.19 54 PRO B C 1
ATOM 3087 O O . PRO B 1 54 ? 33.998 37.726 -3.623 1.00 23.30 54 PRO B O 1
ATOM 3091 N N . ASP B 1 55 ? 35.971 37.507 -2.556 1.00 20.57 55 ASP B N 1
ATOM 3092 C CA . ASP B 1 55 ? 35.789 38.523 -1.486 1.00 24.75 55 ASP B CA 1
ATOM 3093 C C . ASP B 1 55 ? 36.248 39.938 -1.939 1.00 22.34 55 ASP B C 1
ATOM 3094 O O . ASP B 1 55 ? 36.066 40.883 -1.189 1.00 23.14 55 ASP B O 1
ATOM 3099 N N . ALA B 1 56 ? 36.944 40.075 -3.070 1.00 21.86 56 ALA B N 1
ATOM 3100 C CA . ALA B 1 56 ? 37.451 41.380 -3.542 1.00 21.79 56 ALA B CA 1
ATOM 3101 C C . ALA B 1 56 ? 36.247 42.280 -3.793 1.00 21.30 56 ALA B C 1
ATOM 3102 O O . ALA B 1 56 ? 35.157 41.825 -4.142 1.00 21.42 56 ALA B O 1
ATOM 3104 N N . PRO B 1 57 ? 36.397 43.619 -3.690 1.00 21.05 57 PRO B N 1
ATOM 3105 C CA . PRO B 1 57 ? 35.314 44.501 -4.085 1.00 20.67 57 PRO B CA 1
ATOM 3106 C C . PRO B 1 57 ? 34.843 44.246 -5.519 1.00 20.62 57 PRO B C 1
ATOM 3107 O O . PRO B 1 57 ? 35.697 43.957 -6.403 1.00 20.30 57 PRO B O 1
ATOM 3111 N N . ARG B 1 58 ? 33.538 44.396 -5.688 1.00 17.72 58 ARG B N 1
ATOM 3112 C CA . ARG B 1 58 ? 32.875 44.234 -6.992 1.00 17.39 58 ARG B CA 1
ATOM 3113 C C . ARG B 1 58 ? 33.604 45.017 -8.084 1.00 16.90 58 ARG B C 1
ATOM 3114 O O . ARG B 1 58 ? 33.823 44.418 -9.214 1.00 17.49 58 ARG B O 1
ATOM 3122 N N . GLU B 1 59 ? 33.976 46.267 -7.852 1.00 19.07 59 GLU B N 1
ATOM 3123 C CA . GLU B 1 59 ? 34.674 47.073 -8.894 1.00 20.17 59 GLU B CA 1
ATOM 3124 C C . GLU B 1 59 ? 35.892 46.246 -9.419 1.00 24.17 59 GLU B C 1
ATOM 3125 O O . GLU B 1 59 ? 36.166 46.218 -10.641 1.00 24.05 59 GLU B O 1
ATOM 3131 N N . GLN B 1 60 ? 36.698 45.710 -8.481 1.00 19.31 60 GLN B N 1
ATOM 3132 C CA . GLN B 1 60 ? 37.976 45.001 -8.841 1.00 18.32 60 GLN B CA 1
ATOM 3133 C C . GLN B 1 60 ? 37.640 43.676 -9.552 1.00 18.38 60 GLN B C 1
ATOM 3134 O O . GLN B 1 60 ? 38.386 43.297 -10.457 1.00 18.28 60 GLN B O 1
ATOM 3140 N N . GLN B 1 61 ? 36.565 43.028 -9.138 1.00 17.77 61 GLN B N 1
ATOM 3141 C CA . GLN B 1 61 ? 36.168 41.740 -9.787 1.00 15.67 61 GLN B CA 1
ATOM 3142 C C . GLN B 1 61 ? 35.765 42.074 -11.243 1.00 16.21 61 GLN B C 1
ATOM 3143 O O . GLN B 1 61 ? 36.148 41.338 -12.146 1.00 16.21 61 GLN B O 1
ATOM 3149 N N . LEU B 1 62 ? 35.097 43.212 -11.500 1.00 17.38 62 LEU B N 1
ATOM 3150 C CA . LEU B 1 62 ? 34.667 43.555 -12.885 1.00 14.64 62 LEU B CA 1
ATOM 3151 C C . LEU B 1 62 ? 35.919 43.892 -13.702 1.00 16.06 62 LEU B C 1
ATOM 3152 O O . LEU B 1 62 ? 35.941 43.512 -14.897 1.00 15.75 62 LEU B O 1
ATOM 3157 N N . GLU B 1 63 ? 36.909 44.599 -13.139 1.00 17.12 63 GLU B N 1
ATOM 3158 C CA . GLU B 1 63 ? 38.186 44.934 -13.845 1.00 20.48 63 GLU B CA 1
ATOM 3159 C C . GLU B 1 63 ? 38.827 43.603 -14.232 1.00 18.93 63 GLU B C 1
ATOM 3160 O O . GLU B 1 63 ? 39.273 43.464 -15.370 1.00 18.69 63 GLU B O 1
ATOM 3166 N N . TYR B 1 64 ? 38.885 42.654 -13.310 1.00 17.09 64 TYR B N 1
ATOM 3167 C CA . TYR B 1 64 ? 39.536 41.343 -13.561 1.00 17.57 64 TYR B CA 1
ATOM 3168 C C . TYR B 1 64 ? 38.782 40.603 -14.677 1.00 16.35 64 TYR B C 1
ATOM 3169 O O . TYR B 1 64 ? 39.446 40.069 -15.591 1.00 16.32 64 TYR B O 1
ATOM 3178 N N . ALA B 1 65 ? 37.461 40.556 -14.607 1.00 14.78 65 ALA B N 1
ATOM 3179 C CA . ALA B 1 65 ? 36.644 39.862 -15.634 1.00 15.10 65 ALA B CA 1
ATOM 3180 C C . ALA B 1 65 ? 36.867 40.511 -16.992 1.00 15.02 65 ALA B C 1
ATOM 3181 O O . ALA B 1 65 ? 36.931 39.802 -18.014 1.00 16.98 65 ALA B O 1
ATOM 3183 N N . MET B 1 66 ? 36.969 41.847 -17.042 1.00 15.98 66 MET B N 1
ATOM 3184 C CA . MET B 1 66 ? 37.176 42.524 -18.336 1.00 16.00 66 MET B CA 1
ATOM 3185 C C . MET B 1 66 ? 38.529 42.112 -18.936 1.00 16.73 66 MET B C 1
ATOM 3186 O O . MET B 1 66 ? 38.595 41.865 -20.150 1.00 17.16 66 MET B O 1
ATOM 3191 N N . GLY B 1 67 ? 39.584 42.035 -18.141 1.00 16.77 67 GLY B N 1
ATOM 3192 C CA . GLY B 1 67 ? 40.921 41.578 -18.612 1.00 15.00 67 GLY B CA 1
ATOM 3193 C C . GLY B 1 67 ? 40.868 40.115 -19.003 1.00 15.51 67 GLY B C 1
ATOM 3194 O O . GLY B 1 67 ? 41.550 39.738 -19.994 1.00 18.42 67 GLY B O 1
ATOM 3195 N N . ALA B 1 68 ? 40.166 39.289 -18.211 1.00 16.59 68 ALA B N 1
ATOM 3196 C CA . ALA B 1 68 ? 40.049 37.851 -18.554 1.00 15.15 68 ALA B CA 1
ATOM 3197 C C . ALA B 1 68 ? 39.316 37.697 -19.899 1.00 15.10 68 ALA B C 1
ATOM 3198 O O . ALA B 1 68 ? 39.707 36.875 -20.746 1.00 15.02 68 ALA B O 1
ATOM 3200 N N . GLU B 1 69 ? 38.265 38.483 -20.118 1.00 14.07 69 GLU B N 1
ATOM 3201 C CA . GLU B 1 69 ? 37.539 38.486 -21.401 1.00 13.94 69 GLU B CA 1
ATOM 3202 C C . GLU B 1 69 ? 38.542 38.758 -22.527 1.00 14.87 69 GLU B C 1
ATOM 3203 O O . GLU B 1 69 ? 38.530 38.081 -23.541 1.00 14.07 69 GLU B O 1
ATOM 3209 N N . ALA B 1 70 ? 39.320 39.839 -22.436 1.00 14.76 70 ALA B N 1
ATOM 3210 C CA . ALA B 1 70 ? 40.210 40.240 -23.551 1.00 16.15 70 ALA B CA 1
ATOM 3211 C C . ALA B 1 70 ? 41.233 39.126 -23.783 1.00 16.68 70 ALA B C 1
ATOM 3212 O O . ALA B 1 70 ? 41.613 38.880 -24.916 1.00 18.00 70 ALA B O 1
ATOM 3214 N N . ALA B 1 71 ? 41.703 38.502 -22.702 1.00 14.26 71 ALA B N 1
ATOM 3215 C CA . ALA B 1 71 ? 42.768 37.492 -22.810 1.00 17.21 71 ALA B CA 1
ATOM 3216 C C . ALA B 1 71 ? 42.189 36.237 -23.486 1.00 16.24 71 ALA B C 1
ATOM 3217 O O . ALA B 1 71 ? 42.834 35.747 -24.450 1.00 19.08 71 ALA B O 1
ATOM 3219 N N . PHE B 1 72 ? 41.001 35.791 -23.107 1.00 14.33 72 PHE B N 1
ATOM 3220 C CA . PHE B 1 72 ? 40.419 34.588 -23.771 1.00 14.32 72 PHE B CA 1
ATOM 3221 C C . PHE B 1 72 ? 40.063 34.944 -25.221 1.00 16.25 72 PHE B C 1
ATOM 3222 O O . PHE B 1 72 ? 40.301 34.150 -26.125 1.00 16.30 72 PHE B O 1
ATOM 3230 N N . GLU B 1 73 ? 39.551 36.163 -25.489 1.00 16.45 73 GLU B N 1
ATOM 3231 C CA A GLU B 1 73 ? 39.219 36.570 -26.868 0.60 16.24 73 GLU B CA 1
ATOM 3232 C CA B GLU B 1 73 ? 39.176 36.545 -26.879 0.40 18.38 73 GLU B CA 1
ATOM 3233 C C . GLU B 1 73 ? 40.461 36.489 -27.741 1.00 16.91 73 GLU B C 1
ATOM 3234 O O . GLU B 1 73 ? 40.346 36.100 -28.896 1.00 19.91 73 GLU B O 1
ATOM 3245 N N . GLY B 1 74 ? 41.611 36.856 -27.202 1.00 18.35 74 GLY B N 1
ATOM 3246 C CA . GLY B 1 74 ? 42.870 36.843 -27.973 1.00 17.97 74 GLY B CA 1
ATOM 3247 C C . GLY B 1 74 ? 43.275 35.433 -28.352 1.00 18.49 74 GLY B C 1
ATOM 3248 O O . GLY B 1 74 ? 43.693 35.165 -29.521 1.00 19.90 74 GLY B O 1
ATOM 3249 N N . VAL B 1 75 ? 43.105 34.518 -27.396 1.00 20.37 75 VAL B N 1
ATOM 3250 C CA . VAL B 1 75 ? 43.365 33.090 -27.695 1.00 17.25 75 VAL B CA 1
ATOM 3251 C C . VAL B 1 75 ? 42.422 32.631 -28.813 1.00 15.18 75 VAL B C 1
ATOM 3252 O O . VAL B 1 75 ? 42.913 31.944 -29.752 1.00 16.64 75 VAL B O 1
ATOM 3256 N N . PHE B 1 76 ? 41.116 32.822 -28.656 1.00 14.70 76 PHE B N 1
ATOM 3257 C CA . PHE B 1 76 ? 40.095 32.351 -29.616 1.00 15.62 76 PHE B CA 1
ATOM 3258 C C . PHE B 1 76 ? 40.327 32.940 -30.997 1.00 16.00 76 PHE B C 1
ATOM 3259 O O . PHE B 1 76 ? 40.239 32.212 -31.998 1.00 16.89 76 PHE B O 1
ATOM 3267 N N . ALA B 1 77 ? 40.670 34.214 -31.086 1.00 15.24 77 ALA B N 1
ATOM 3268 C CA . ALA B 1 77 ? 40.896 34.847 -32.387 1.00 18.17 77 ALA B CA 1
ATOM 3269 C C . ALA B 1 77 ? 42.081 34.154 -33.064 1.00 17.69 77 ALA B C 1
ATOM 3270 O O . ALA B 1 77 ? 42.043 33.951 -34.334 1.00 18.89 77 ALA B O 1
ATOM 3272 N N . ALA B 1 78 ? 43.151 33.912 -32.301 1.00 19.31 78 ALA B N 1
ATOM 3273 C CA . ALA B 1 78 ? 44.361 33.298 -32.906 1.00 17.60 78 ALA B CA 1
ATOM 3274 C C . ALA B 1 78 ? 44.032 31.850 -33.332 1.00 16.21 78 ALA B C 1
ATOM 3275 O O . ALA B 1 78 ? 44.480 31.417 -34.412 1.00 18.85 78 ALA B O 1
ATOM 3277 N N . LEU B 1 79 ? 43.220 31.140 -32.569 1.00 15.74 79 LEU B N 1
ATOM 3278 C CA . LEU B 1 79 ? 42.897 29.728 -32.913 1.00 15.13 79 LEU B CA 1
ATOM 3279 C C . LEU B 1 79 ? 42.010 29.684 -34.163 1.00 14.38 79 LEU B C 1
ATOM 3280 O O . LEU B 1 79 ? 42.069 28.712 -34.896 1.00 16.54 79 LEU B O 1
ATOM 3285 N N . MET B 1 80 ? 41.261 30.747 -34.452 1.00 15.94 80 MET B N 1
ATOM 3286 C CA . MET B 1 80 ? 40.346 30.812 -35.636 1.00 19.62 80 MET B CA 1
ATOM 3287 C C . MET B 1 80 ? 41.020 31.439 -36.853 1.00 23.70 80 MET B C 1
ATOM 3288 O O . MET B 1 80 ? 40.483 31.271 -37.951 1.00 27.73 80 MET B O 1
ATOM 3293 N N . ASP B 1 81 ? 42.160 32.059 -36.640 1.00 22.86 81 ASP B N 1
ATOM 3294 C CA . ASP B 1 81 ? 42.868 32.768 -37.730 1.00 26.66 81 ASP B CA 1
ATOM 3295 C C . ASP B 1 81 ? 43.545 31.736 -38.666 1.00 28.74 81 ASP B C 1
ATOM 3296 O O . ASP B 1 81 ? 44.042 30.689 -38.185 1.00 32.31 81 ASP B O 1
ATOM 3301 N N . GLY B 1 82 ? 43.496 31.969 -39.970 1.00 31.32 82 GLY B N 1
ATOM 3302 C CA . GLY B 1 82 ? 44.154 31.112 -40.978 1.00 32.62 82 GLY B CA 1
ATOM 3303 C C . GLY B 1 82 ? 43.257 29.989 -41.478 1.00 42.60 82 GLY B C 1
ATOM 3304 O O . GLY B 1 82 ? 43.735 29.198 -42.273 1.00 56.00 82 GLY B O 1
ATOM 3305 N N . LEU B 1 83 ? 42.010 29.878 -41.006 1.00 28.03 83 LEU B N 1
ATOM 3306 C CA . LEU B 1 83 ? 41.058 28.861 -41.490 1.00 28.78 83 LEU B CA 1
ATOM 3307 C C . LEU B 1 83 ? 40.427 29.299 -42.815 1.00 31.24 83 LEU B C 1
ATOM 3308 O O . LEU B 1 83 ? 39.977 30.434 -42.896 1.00 35.83 83 LEU B O 1
ATOM 3313 N N . ASP B 1 84 ? 40.257 28.389 -43.764 1.00 35.65 84 ASP B N 1
ATOM 3314 C CA . ASP B 1 84 ? 39.348 28.642 -44.914 1.00 35.90 84 ASP B CA 1
ATOM 3315 C C . ASP B 1 84 ? 37.934 28.828 -44.370 1.00 29.83 84 ASP B C 1
ATOM 3316 O O . ASP B 1 84 ? 37.506 28.022 -43.550 1.00 26.57 84 ASP B O 1
ATOM 3321 N N . PRO B 1 85 ? 37.162 29.857 -44.791 1.00 36.04 85 PRO B N 1
ATOM 3322 C CA . PRO B 1 85 ? 35.772 30.020 -44.373 1.00 31.48 85 PRO B CA 1
ATOM 3323 C C . PRO B 1 85 ? 34.930 28.793 -44.718 1.00 32.22 85 PRO B C 1
ATOM 3324 O O . PRO B 1 85 ? 35.215 28.075 -45.673 1.00 35.63 85 PRO B O 1
ATOM 3328 N N . VAL B 1 86 ? 33.907 28.543 -43.916 1.00 23.92 86 VAL B N 1
ATOM 3329 C CA . VAL B 1 86 ? 32.867 27.558 -44.279 1.00 21.84 86 VAL B CA 1
ATOM 3330 C C . VAL B 1 86 ? 32.138 28.112 -45.498 1.00 25.50 86 VAL B C 1
ATOM 3331 O O . VAL B 1 86 ? 31.586 29.212 -45.414 1.00 24.48 86 VAL B O 1
ATOM 3335 N N . PRO B 1 87 ? 32.077 27.365 -46.611 1.00 24.35 87 PRO B N 1
ATOM 3336 C CA . PRO B 1 87 ? 31.442 27.880 -47.826 1.00 26.61 87 PRO B CA 1
ATOM 3337 C C . PRO B 1 87 ? 29.916 27.765 -47.762 1.00 23.42 87 PRO B C 1
ATOM 3338 O O . PRO B 1 87 ? 29.401 26.933 -47.024 1.00 23.69 87 PRO B O 1
ATOM 3342 N N . GLY B 1 88 ? 29.216 28.581 -48.544 1.00 23.31 88 GLY B N 1
ATOM 3343 C CA . GLY B 1 88 ? 27.790 28.402 -48.807 1.00 25.04 88 GLY B CA 1
ATOM 3344 C C . GLY B 1 88 ? 26.931 28.708 -47.587 1.00 23.58 88 GLY B C 1
ATOM 3345 O O . GLY B 1 88 ? 25.812 28.173 -47.512 1.00 24.38 88 GLY B O 1
ATOM 3346 N N . ILE B 1 89 ? 27.367 29.626 -46.721 1.00 18.94 89 ILE B N 1
ATOM 3347 C CA . ILE B 1 89 ? 26.526 30.047 -45.555 1.00 19.59 89 ILE B CA 1
ATOM 3348 C C . ILE B 1 89 ? 26.005 31.474 -45.783 1.00 22.32 89 ILE B C 1
ATOM 3349 O O . ILE B 1 89 ? 26.825 32.405 -46.039 1.00 27.44 89 ILE B O 1
ATOM 3354 N N . GLU B 1 90 ? 24.700 31.636 -45.596 1.00 17.68 90 GLU B N 1
ATOM 3355 C CA . GLU B 1 90 ? 24.016 32.965 -45.620 1.00 20.55 90 GLU B CA 1
ATOM 3356 C C . GLU B 1 90 ? 23.817 33.438 -44.164 1.00 19.48 90 GLU B C 1
ATOM 3357 O O . GLU B 1 90 ? 23.328 32.628 -43.333 1.00 20.40 90 GLU B O 1
ATOM 3363 N N . ARG B 1 91 ? 24.259 34.644 -43.838 1.00 20.58 91 ARG B N 1
ATOM 3364 C CA A ARG B 1 91 ? 24.214 35.191 -42.465 0.51 18.24 91 ARG B CA 1
ATOM 3365 C CA B ARG B 1 91 ? 24.266 35.207 -42.461 0.49 19.63 91 ARG B CA 1
ATOM 3366 C C . ARG B 1 91 ? 23.340 36.442 -42.439 1.00 19.93 91 ARG B C 1
ATOM 3367 O O . ARG B 1 91 ? 23.372 37.245 -43.411 1.00 23.13 91 ARG B O 1
ATOM 3382 N N . ARG B 1 92 ? 22.523 36.597 -41.424 1.00 17.68 92 ARG B N 1
ATOM 3383 C CA . ARG B 1 92 ? 21.789 37.859 -41.193 1.00 20.71 92 ARG B CA 1
ATOM 3384 C C . ARG B 1 92 ? 21.695 38.126 -39.708 1.00 18.59 92 ARG B C 1
ATOM 3385 O O . ARG B 1 92 ? 21.722 37.184 -38.910 1.00 21.84 92 ARG B O 1
ATOM 3393 N N . THR B 1 93 ? 21.642 39.410 -39.343 1.00 20.08 93 THR B N 1
ATOM 3394 C CA . THR B 1 93 ? 21.459 39.827 -37.934 1.00 20.22 93 THR B CA 1
ATOM 3395 C C . THR B 1 93 ? 20.046 40.356 -37.747 1.00 21.22 93 THR B C 1
ATOM 3396 O O . THR B 1 93 ? 19.710 41.297 -38.463 1.00 23.38 93 THR B O 1
ATOM 3400 N N . GLU B 1 94 ? 19.326 39.860 -36.748 1.00 17.37 94 GLU B N 1
ATOM 3401 C CA . GLU B 1 94 ? 18.009 40.350 -36.323 1.00 19.39 94 GLU B CA 1
ATOM 3402 C C . GLU B 1 94 ? 18.237 41.112 -35.014 1.00 19.32 94 GLU B C 1
ATOM 3403 O O . GLU B 1 94 ? 19.121 40.752 -34.211 1.00 19.83 94 GLU B O 1
ATOM 3409 N N . THR B 1 95 ? 17.448 42.137 -34.789 1.00 17.15 95 THR B N 1
ATOM 3410 C CA . THR B 1 95 ? 17.494 42.865 -33.519 1.00 15.31 95 THR B CA 1
ATOM 3411 C C . THR B 1 95 ? 16.093 42.874 -32.934 1.00 18.19 95 THR B C 1
ATOM 3412 O O . THR B 1 95 ? 15.125 43.252 -33.626 1.00 18.57 95 THR B O 1
ATOM 3416 N N . ILE B 1 96 ? 15.969 42.360 -31.707 1.00 16.62 96 ILE B N 1
ATOM 3417 C CA . ILE B 1 96 ? 14.632 42.217 -31.072 1.00 16.44 96 ILE B CA 1
ATOM 3418 C C . ILE B 1 96 ? 14.589 43.051 -29.773 1.00 18.67 96 ILE B C 1
ATOM 3419 O O . ILE B 1 96 ? 15.665 43.375 -29.237 1.00 19.57 96 ILE B O 1
ATOM 3424 N N . SER B 1 97 ? 13.360 43.194 -29.277 1.00 20.02 97 SER B N 1
ATOM 3425 C CA . SER B 1 97 ? 13.053 43.836 -27.960 1.00 22.59 97 SER B CA 1
ATOM 3426 C C . SER B 1 97 ? 13.230 42.805 -26.891 1.00 18.93 97 SER B C 1
ATOM 3427 O O . SER B 1 97 ? 12.497 41.838 -26.930 1.00 25.80 97 SER B O 1
ATOM 3430 N N . GLY B 1 98 ? 14.055 43.153 -25.929 1.00 18.79 98 GLY B N 1
ATOM 3431 C CA . GLY B 1 98 ? 14.304 42.363 -24.735 1.00 20.42 98 GLY B CA 1
ATOM 3432 C C . GLY B 1 98 ? 13.279 42.626 -23.653 1.00 19.65 98 GLY B C 1
ATOM 3433 O O . GLY B 1 98 ? 12.324 43.393 -23.777 1.00 27.59 98 GLY B O 1
ATOM 3434 N N . PRO B 1 99 ? 13.463 41.906 -22.520 1.00 24.19 99 PRO B N 1
ATOM 3435 C CA . PRO B 1 99 ? 12.475 41.928 -21.446 1.00 28.86 99 PRO B CA 1
ATOM 3436 C C . PRO B 1 99 ? 12.422 43.281 -20.703 1.00 27.75 99 PRO B C 1
ATOM 3437 O O . PRO B 1 99 ? 11.419 43.580 -20.080 1.00 36.84 99 PRO B O 1
ATOM 3441 N N . ALA B 1 100 ? 13.487 44.067 -20.816 1.00 31.33 100 ALA B N 1
ATOM 3442 C CA . ALA B 1 100 ? 13.785 45.196 -19.893 1.00 26.72 100 ALA B CA 1
ATOM 3443 C C . ALA B 1 100 ? 14.177 46.435 -20.704 1.00 24.23 100 ALA B C 1
ATOM 3444 O O . ALA B 1 100 ? 15.033 47.184 -20.223 1.00 24.68 100 ALA B O 1
ATOM 3446 N N . GLY B 1 101 ? 13.584 46.627 -21.885 1.00 21.91 101 GLY B N 1
ATOM 3447 C CA . GLY B 1 101 ? 13.884 47.765 -22.778 1.00 25.77 101 GLY B CA 1
ATOM 3448 C C . GLY B 1 101 ? 15.183 47.635 -23.564 1.00 20.34 101 GLY B C 1
ATOM 3449 O O . GLY B 1 101 ? 15.539 48.582 -24.281 1.00 25.16 101 GLY B O 1
ATOM 3450 N N . ASN B 1 102 ? 15.916 46.542 -23.447 1.00 18.79 102 ASN B N 1
ATOM 3451 C CA . ASN B 1 102 ? 17.255 46.333 -24.042 1.00 17.45 102 ASN B CA 1
ATOM 3452 C C . ASN B 1 102 ? 17.039 45.698 -25.419 1.00 21.10 102 ASN B C 1
ATOM 3453 O O . ASN B 1 102 ? 16.138 44.850 -25.567 1.00 26.48 102 ASN B O 1
ATOM 3458 N N . GLU B 1 103 ? 17.923 45.957 -26.364 1.00 18.90 103 GLU B N 1
ATOM 3459 C CA . GLU B 1 103 ? 17.885 45.282 -27.685 1.00 17.31 103 GLU B CA 1
ATOM 3460 C C . GLU B 1 103 ? 18.749 44.037 -27.532 1.00 15.97 103 GLU B C 1
ATOM 3461 O O . GLU B 1 103 ? 19.820 44.091 -26.932 1.00 18.25 103 GLU B O 1
ATOM 3467 N N . ILE B 1 104 ? 18.301 42.987 -28.196 1.00 15.72 104 ILE B N 1
ATOM 3468 C CA . ILE B 1 104 ? 19.048 41.698 -28.252 1.00 15.53 104 ILE B CA 1
ATOM 3469 C C . ILE B 1 104 ? 19.327 41.375 -29.722 1.00 14.43 104 ILE B C 1
ATOM 3470 O O . ILE B 1 104 ? 18.344 41.300 -30.474 1.00 15.96 104 ILE B O 1
ATOM 3475 N N . LYS B 1 105 ? 20.586 41.226 -30.074 1.00 16.03 105 LYS B N 1
ATOM 3476 C CA . LYS B 1 105 ? 20.954 40.767 -31.437 1.00 15.21 105 LYS B CA 1
ATOM 3477 C C . LYS B 1 105 ? 20.825 39.228 -31.529 1.00 12.91 105 LYS B C 1
ATOM 3478 O O . LYS B 1 105 ? 21.176 38.499 -30.594 1.00 12.89 105 LYS B O 1
ATOM 3484 N N . LEU B 1 106 ? 20.373 38.784 -32.691 1.00 13.95 106 LEU B N 1
ATOM 3485 C CA . LEU B 1 106 ? 20.329 37.360 -33.066 1.00 13.86 106 LEU B CA 1
ATOM 3486 C C . LEU B 1 106 ? 21.121 37.150 -34.350 1.00 13.31 106 LEU B C 1
ATOM 3487 O O . LEU B 1 106 ? 20.837 37.827 -35.345 1.00 16.82 106 LEU B O 1
ATOM 3492 N N . TYR B 1 107 ? 22.126 36.279 -34.321 1.00 15.00 107 TYR B N 1
ATOM 3493 C CA . TYR B 1 107 ? 22.994 35.970 -35.461 1.00 13.65 107 TYR B CA 1
ATOM 3494 C C . TYR B 1 107 ? 22.434 34.732 -36.142 1.00 12.80 107 TYR B C 1
ATOM 3495 O O . TYR B 1 107 ? 22.524 33.644 -35.550 1.00 12.76 107 TYR B O 1
ATOM 3504 N N . VAL B 1 108 ? 21.912 34.895 -37.359 1.00 13.71 108 VAL B N 1
ATOM 3505 C CA . VAL B 1 108 ? 21.243 33.796 -38.075 1.00 14.87 108 VAL B CA 1
ATOM 3506 C C . VAL B 1 108 ? 22.197 33.272 -39.145 1.00 13.31 108 VAL B C 1
ATOM 3507 O O . VAL B 1 108 ? 22.767 34.061 -39.925 1.00 16.66 108 VAL B O 1
ATOM 3511 N N . HIS B 1 109 ? 22.347 31.945 -39.183 1.00 13.85 109 HIS B N 1
ATOM 3512 C CA . HIS B 1 109 ? 23.170 31.214 -40.182 1.00 14.60 109 HIS B CA 1
ATOM 3513 C C . HIS B 1 109 ? 22.324 30.107 -40.807 1.00 14.76 109 HIS B C 1
ATOM 3514 O O . HIS B 1 109 ? 21.622 29.386 -40.070 1.00 14.07 109 HIS B O 1
ATOM 3521 N N . ARG B 1 110 ? 22.430 29.964 -42.134 1.00 14.14 110 ARG B N 1
ATOM 3522 C CA . ARG B 1 110 ? 21.710 28.908 -42.883 1.00 14.97 110 ARG B CA 1
ATOM 3523 C C . ARG B 1 110 ? 22.541 28.532 -44.097 1.00 16.00 110 ARG B C 1
ATOM 3524 O O . ARG B 1 110 ? 23.309 29.351 -44.614 1.00 18.86 110 ARG B O 1
ATOM 3532 N N . PRO B 1 111 ? 22.408 27.291 -44.614 1.00 17.27 111 PRO B N 1
ATOM 3533 C CA . PRO B 1 111 ? 23.052 26.936 -45.864 1.00 20.32 111 PRO B CA 1
ATOM 3534 C C . PRO B 1 111 ? 22.360 27.684 -47.020 1.00 23.89 111 PRO B C 1
ATOM 3535 O O . PRO B 1 111 ? 21.151 27.734 -47.016 1.00 26.39 111 PRO B O 1
ATOM 3539 N N . ALA B 1 112 ? 23.167 28.314 -47.878 1.00 26.20 112 ALA B N 1
ATOM 3540 C CA . ALA B 1 112 ? 22.742 28.891 -49.181 1.00 36.12 112 ALA B CA 1
ATOM 3541 C C . ALA B 1 112 ? 21.976 27.800 -49.956 1.00 40.13 112 ALA B C 1
ATOM 3542 O O . ALA B 1 112 ? 22.451 26.601 -50.006 1.00 42.46 112 ALA B O 1
ATOM 3544 N N . GLY B 1 113 ? 20.764 28.114 -50.395 1.00 36.60 113 GLY B N 1
ATOM 3545 C CA . GLY B 1 113 ? 20.067 27.244 -51.358 1.00 46.55 113 GLY B CA 1
ATOM 3546 C C . GLY B 1 113 ? 19.582 25.951 -50.734 1.00 49.00 113 GLY B C 1
ATOM 3547 O O . GLY B 1 113 ? 19.205 25.041 -51.512 1.00 47.07 113 GLY B O 1
ATOM 3548 N N . ALA B 1 114 ? 19.563 25.837 -49.412 1.00 56.38 114 ALA B N 1
ATOM 3549 C CA . ALA B 1 114 ? 18.643 24.889 -48.759 1.00 51.70 114 ALA B CA 1
ATOM 3550 C C . ALA B 1 114 ? 17.280 25.155 -49.395 1.00 43.52 114 ALA B C 1
ATOM 3551 O O . ALA B 1 114 ? 16.883 26.377 -49.673 1.00 67.94 114 ALA B O 1
ATOM 3553 N N . VAL B 1 115 ? 16.584 24.058 -49.672 1.00 44.01 115 VAL B N 1
ATOM 3554 C CA . VAL B 1 115 ? 15.135 24.064 -50.013 1.00 54.29 115 VAL B CA 1
ATOM 3555 C C . VAL B 1 115 ? 14.469 23.545 -48.747 1.00 54.67 115 VAL B C 1
ATOM 3556 O O . VAL B 1 115 ? 15.077 22.699 -48.081 1.00 61.44 115 VAL B O 1
ATOM 3560 N N . GLY B 1 116 ? 13.369 24.157 -48.348 1.00 49.88 116 GLY B N 1
ATOM 3561 C CA . GLY B 1 116 ? 12.505 23.582 -47.322 1.00 37.26 116 GLY B CA 1
ATOM 3562 C C . GLY B 1 116 ? 13.067 23.801 -45.926 1.00 27.48 116 GLY B C 1
ATOM 3563 O O . GLY B 1 116 ? 14.249 24.128 -45.701 1.00 28.12 116 GLY B O 1
ATOM 3564 N N . PRO B 1 117 ? 12.181 23.648 -44.948 1.00 23.25 117 PRO B N 1
ATOM 3565 C CA . PRO B 1 117 ? 12.578 23.830 -43.555 1.00 20.19 117 PRO B CA 1
ATOM 3566 C C . PRO B 1 117 ? 13.721 22.896 -43.131 1.00 17.74 117 PRO B C 1
ATOM 3567 O O . PRO B 1 117 ? 13.830 21.781 -43.655 1.00 19.11 117 PRO B O 1
ATOM 3571 N N . LEU B 1 118 ? 14.524 23.325 -42.179 1.00 16.33 118 LEU B N 1
ATOM 3572 C CA . LEU B 1 118 ? 15.630 22.574 -41.578 1.00 16.43 118 LEU B CA 1
ATOM 3573 C C . LEU B 1 118 ? 15.516 22.648 -40.069 1.00 15.50 118 LEU B C 1
ATOM 3574 O O . LEU B 1 118 ? 14.922 23.584 -39.492 1.00 15.85 118 LEU B O 1
ATOM 3579 N N . PRO B 1 119 ? 16.117 21.672 -39.370 1.00 14.88 119 PRO B N 1
ATOM 3580 C CA . PRO B 1 119 ? 16.210 21.760 -37.925 1.00 14.91 119 PRO B CA 1
ATOM 3581 C C . PRO B 1 119 ? 16.876 23.084 -37.547 1.00 12.25 119 PRO B C 1
ATOM 3582 O O . PRO B 1 119 ? 17.903 23.459 -38.093 1.00 14.32 119 PRO B O 1
ATOM 3586 N N . GLY B 1 120 ? 16.308 23.661 -36.505 1.00 12.60 120 GLY B N 1
ATOM 3587 C CA . GLY B 1 120 ? 16.825 24.903 -35.923 1.00 12.06 120 GLY B CA 1
ATOM 3588 C C . GLY B 1 120 ? 17.626 24.665 -34.665 1.00 10.99 120 GLY B C 1
ATOM 3589 O O . GLY B 1 120 ? 17.252 23.795 -33.820 1.00 12.17 120 GLY B O 1
ATOM 3590 N N . ILE B 1 121 ? 18.681 25.460 -34.469 1.00 11.35 121 ILE B N 1
ATOM 3591 C CA . ILE B 1 121 ? 19.515 25.462 -33.259 1.00 10.16 121 ILE B CA 1
ATOM 3592 C C . ILE B 1 121 ? 19.564 26.862 -32.690 1.00 11.21 121 ILE B C 1
ATOM 3593 O O . ILE B 1 121 ? 20.038 27.759 -33.377 1.00 13.11 121 ILE B O 1
ATOM 3598 N N . PHE B 1 122 ? 19.035 27.027 -31.493 1.00 10.80 122 PHE B N 1
ATOM 3599 C CA . PHE B 1 122 ? 19.092 28.279 -30.702 1.00 9.94 122 PHE B CA 1
ATOM 3600 C C . PHE B 1 122 ? 20.347 28.159 -29.887 1.00 10.37 122 PHE B C 1
ATOM 3601 O O . PHE B 1 122 ? 20.361 27.322 -28.922 1.00 11.31 122 PHE B O 1
ATOM 3609 N N . HIS B 1 123 ? 21.426 28.822 -30.267 1.00 10.03 123 HIS B N 1
ATOM 3610 C CA . HIS B 1 123 ? 22.772 28.617 -29.730 1.00 10.82 123 HIS B CA 1
ATOM 3611 C C . HIS B 1 123 ? 23.087 29.701 -28.699 1.00 10.31 123 HIS B C 1
ATOM 3612 O O . HIS B 1 123 ? 23.044 30.886 -28.993 1.00 11.51 123 HIS B O 1
ATOM 3619 N N . ILE B 1 124 ? 23.515 29.258 -27.527 1.00 10.53 124 ILE B N 1
ATOM 3620 C CA . ILE B 1 124 ? 23.863 30.060 -26.351 1.00 9.60 124 ILE B CA 1
ATOM 3621 C C . ILE B 1 124 ? 25.344 29.892 -26.114 1.00 10.28 124 ILE B C 1
ATOM 3622 O O . ILE B 1 124 ? 25.789 28.801 -25.630 1.00 10.96 124 ILE B O 1
ATOM 3627 N N . HIS B 1 125 ? 26.133 30.933 -26.318 1.00 11.64 125 HIS B N 1
ATOM 3628 C CA . HIS B 1 125 ? 27.592 30.885 -26.186 1.00 11.58 125 HIS B CA 1
ATOM 3629 C C . HIS B 1 125 ? 28.004 30.756 -24.728 1.00 11.05 125 HIS B C 1
ATOM 3630 O O . HIS B 1 125 ? 27.261 31.188 -23.826 1.00 11.14 125 HIS B O 1
ATOM 3637 N N . GLY B 1 126 ? 29.251 30.359 -24.531 1.00 10.59 126 GLY B N 1
ATOM 3638 C CA . GLY B 1 126 ? 29.835 30.240 -23.187 1.00 11.60 126 GLY B CA 1
ATOM 3639 C C . GLY B 1 126 ? 30.635 31.465 -22.740 1.00 11.67 126 GLY B C 1
ATOM 3640 O O . GLY B 1 126 ? 30.524 32.559 -23.368 1.00 12.83 126 GLY B O 1
ATOM 3641 N N . GLY B 1 127 ? 31.390 31.289 -21.664 1.00 13.04 127 GLY B N 1
ATOM 3642 C CA . GLY B 1 127 ? 32.024 32.420 -20.984 1.00 13.34 127 GLY B CA 1
ATOM 3643 C C . GLY B 1 127 ? 31.478 32.584 -19.569 1.00 11.97 127 GLY B C 1
ATOM 3644 O O . GLY B 1 127 ? 31.501 33.703 -19.032 1.00 12.86 127 GLY B O 1
ATOM 3645 N N . GLY B 1 128 ? 31.049 31.505 -18.891 1.00 11.83 128 GLY B N 1
ATOM 3646 C CA . GLY B 1 128 ? 30.667 31.566 -17.461 1.00 12.42 128 GLY B CA 1
ATOM 3647 C C . GLY B 1 128 ? 29.510 32.496 -17.181 1.00 12.13 128 GLY B C 1
ATOM 3648 O O . GLY B 1 128 ? 29.332 32.906 -16.015 1.00 12.60 128 GLY B O 1
ATOM 3649 N N . MET B 1 129 ? 28.709 32.800 -18.192 1.00 10.56 129 MET B N 1
ATOM 3650 C CA . MET B 1 129 ? 27.563 33.735 -18.133 1.00 11.55 129 MET B CA 1
ATOM 3651 C C . MET B 1 129 ? 28.044 35.181 -17.843 1.00 11.49 129 MET B C 1
ATOM 3652 O O . MET B 1 129 ? 27.169 36.039 -17.645 1.00 12.25 129 MET B O 1
ATOM 3657 N N . VAL B 1 130 ? 29.346 35.405 -17.889 1.00 11.24 130 VAL B N 1
ATOM 3658 C CA . VAL B 1 130 ? 29.890 36.715 -17.473 1.00 11.69 130 VAL B CA 1
ATOM 3659 C C . VAL B 1 130 ? 30.756 37.308 -18.561 1.00 12.93 130 VAL B C 1
ATOM 3660 O O . VAL B 1 130 ? 30.835 38.545 -18.533 1.00 12.05 130 VAL B O 1
ATOM 3664 N N . ILE B 1 131 ? 31.348 36.584 -19.488 1.00 12.84 131 ILE B N 1
ATOM 3665 C CA . ILE B 1 131 ? 32.242 37.187 -20.502 1.00 13.07 131 ILE B CA 1
ATOM 3666 C C . ILE B 1 131 ? 31.999 36.547 -21.861 1.00 12.46 131 ILE B C 1
ATOM 3667 O O . ILE B 1 131 ? 31.355 35.481 -21.944 1.00 12.49 131 ILE B O 1
ATOM 3672 N N . LEU B 1 132 ? 32.571 37.185 -22.880 1.00 13.09 132 LEU B N 1
ATOM 3673 C CA . LEU B 1 132 ? 32.659 36.779 -24.299 1.00 11.79 132 LEU B CA 1
ATOM 3674 C C . LEU B 1 132 ? 31.395 37.180 -25.056 1.00 11.90 132 LEU B C 1
ATOM 3675 O O . LEU B 1 132 ? 30.265 37.165 -24.523 1.00 12.89 132 LEU B O 1
ATOM 3680 N N . GLN B 1 133 ? 31.579 37.385 -26.357 1.00 13.28 133 GLN B N 1
ATOM 3681 C CA . GLN B 1 133 ? 30.445 37.759 -27.229 1.00 12.75 133 GLN B CA 1
ATOM 3682 C C . GLN B 1 133 ? 30.146 36.649 -28.247 1.00 10.52 133 GLN B C 1
ATOM 3683 O O . GLN B 1 133 ? 31.104 36.085 -28.790 1.00 13.12 133 GLN B O 1
ATOM 3689 N N . ALA B 1 134 ? 28.873 36.485 -28.556 1.00 11.80 134 ALA B N 1
ATOM 3690 C CA . ALA B 1 134 ? 28.433 35.595 -29.651 1.00 12.41 134 ALA B CA 1
ATOM 3691 C C . ALA B 1 134 ? 28.996 36.134 -30.967 1.00 12.79 134 ALA B C 1
ATOM 3692 O O . ALA B 1 134 ? 29.154 35.357 -31.930 1.00 14.29 134 ALA B O 1
ATOM 3694 N N . ALA B 1 135 ? 29.295 37.440 -31.052 1.00 12.96 135 ALA B N 1
ATOM 3695 C CA . ALA B 1 135 ? 29.862 38.022 -32.283 1.00 12.67 135 ALA B CA 1
ATOM 3696 C C . ALA B 1 135 ? 31.307 37.625 -32.487 1.00 15.88 135 ALA B C 1
ATOM 3697 O O . ALA B 1 135 ? 31.864 37.844 -33.607 1.00 17.25 135 ALA B O 1
ATOM 3699 N N . GLY B 1 136 ? 31.948 36.998 -31.497 1.00 14.11 136 GLY B N 1
ATOM 3700 C CA . GLY B 1 136 ? 33.375 36.658 -31.592 1.00 14.35 136 GLY B CA 1
ATOM 3701 C C . GLY B 1 136 ? 33.612 35.443 -32.520 1.00 13.27 136 GLY B C 1
ATOM 3702 O O . GLY B 1 136 ? 32.703 34.638 -32.786 1.00 14.17 136 GLY B O 1
ATOM 3703 N N . PRO B 1 137 ? 34.842 35.331 -33.038 1.00 14.84 137 PRO B N 1
ATOM 3704 C CA . PRO B 1 137 ? 35.136 34.444 -34.153 1.00 16.37 137 PRO B CA 1
ATOM 3705 C C . PRO B 1 137 ? 34.941 32.953 -33.811 1.00 15.72 137 PRO B C 1
ATOM 3706 O O . PRO B 1 137 ? 34.597 32.172 -34.705 1.00 16.39 137 PRO B O 1
ATOM 3710 N N . VAL B 1 138 ? 35.143 32.572 -32.560 1.00 14.52 138 VAL B N 1
ATOM 3711 C CA . VAL B 1 138 ? 34.991 31.130 -32.224 1.00 13.06 138 VAL B CA 1
ATOM 3712 C C . VAL B 1 138 ? 33.516 30.754 -32.351 1.00 12.36 138 VAL B C 1
ATOM 3713 O O . VAL B 1 138 ? 33.210 29.620 -32.808 1.00 12.50 138 VAL B O 1
ATOM 3717 N N . TYR B 1 139 ? 32.583 31.623 -32.013 1.00 12.52 139 TYR B N 1
ATOM 3718 C CA . TYR B 1 139 ? 31.139 31.364 -32.099 1.00 11.52 139 TYR B CA 1
ATOM 3719 C C . TYR B 1 139 ? 30.657 31.553 -33.539 1.00 12.25 139 TYR B C 1
ATOM 3720 O O . TYR B 1 139 ? 29.783 30.766 -33.957 1.00 12.78 139 TYR B O 1
ATOM 3729 N N . VAL B 1 140 ? 31.114 32.589 -34.243 1.00 12.78 140 VAL B N 1
ATOM 3730 C CA . VAL B 1 140 ? 30.768 32.684 -35.676 1.00 14.04 140 VAL B CA 1
ATOM 3731 C C . VAL B 1 140 ? 31.166 31.362 -36.350 1.00 12.84 140 VAL B C 1
ATOM 3732 O O . VAL B 1 140 ? 30.344 30.843 -37.151 1.00 13.59 140 VAL B O 1
ATOM 3736 N N . ARG B 1 141 ? 32.385 30.884 -36.128 1.00 11.77 141 ARG B N 1
ATOM 3737 C CA . ARG B 1 141 ? 32.822 29.617 -36.782 1.00 12.11 141 ARG B CA 1
ATOM 3738 C C . ARG B 1 141 ? 31.906 28.456 -36.417 1.00 13.03 141 ARG B C 1
ATOM 3739 O O . ARG B 1 141 ? 31.465 27.719 -37.312 1.00 13.03 141 ARG B O 1
ATOM 3747 N N . PHE B 1 142 ? 31.618 28.280 -35.144 1.00 12.13 142 PHE B N 1
ATOM 3748 C CA . PHE B 1 142 ? 30.814 27.114 -34.701 1.00 11.34 142 PHE B CA 1
ATOM 3749 C C . PHE B 1 142 ? 29.409 27.171 -35.299 1.00 11.47 142 PHE B C 1
ATOM 3750 O O . PHE B 1 142 ? 28.885 26.204 -35.784 1.00 12.44 142 PHE B O 1
ATOM 3758 N N . ARG B 1 143 ? 28.802 28.377 -35.349 1.00 11.57 143 ARG B N 1
ATOM 3759 C CA . ARG B 1 143 ? 27.453 28.496 -35.942 1.00 11.89 143 ARG B CA 1
ATOM 3760 C C . ARG B 1 143 ? 27.508 28.225 -37.459 1.00 12.00 143 ARG B C 1
ATOM 3761 O O . ARG B 1 143 ? 26.585 27.540 -37.958 1.00 12.65 143 ARG B O 1
ATOM 3769 N N . ASP B 1 144 ? 28.544 28.704 -38.161 1.00 12.29 144 ASP B N 1
ATOM 3770 C CA . ASP B 1 144 ? 28.722 28.382 -39.605 1.00 13.83 144 ASP B CA 1
ATOM 3771 C C . ASP B 1 144 ? 28.842 26.851 -39.726 1.00 14.27 144 ASP B C 1
ATOM 3772 O O . ASP B 1 144 ? 28.249 26.283 -40.673 1.00 13.38 144 ASP B O 1
ATOM 3777 N N . GLU B 1 145 ? 29.683 26.245 -38.889 1.00 12.92 145 GLU B N 1
ATOM 3778 C CA . GLU B 1 145 ? 29.929 24.797 -39.008 1.00 12.16 145 GLU B CA 1
ATOM 3779 C C . GLU B 1 145 ? 28.619 24.028 -38.822 1.00 10.76 145 GLU B C 1
ATOM 3780 O O . GLU B 1 145 ? 28.394 23.025 -39.571 1.00 13.34 145 GLU B O 1
ATOM 3786 N N . LEU B 1 146 ? 27.817 24.345 -37.827 1.00 11.59 146 LEU B N 1
ATOM 3787 C CA . LEU B 1 146 ? 26.524 23.701 -37.602 1.00 11.50 146 LEU B CA 1
ATOM 3788 C C . LEU B 1 146 ? 25.601 23.948 -38.788 1.00 12.46 146 LEU B C 1
ATOM 3789 O O . LEU B 1 146 ? 24.969 22.988 -39.255 1.00 13.25 146 LEU B O 1
ATOM 3794 N N . ALA B 1 147 ? 25.520 25.181 -39.293 1.00 12.21 147 ALA B N 1
ATOM 3795 C CA . ALA B 1 147 ? 24.619 25.519 -40.409 1.00 13.75 147 ALA B CA 1
ATOM 3796 C C . ALA B 1 147 ? 24.971 24.636 -41.636 1.00 13.55 147 ALA B C 1
ATOM 3797 O O . ALA B 1 147 ? 24.042 24.186 -42.321 1.00 14.69 147 ALA B O 1
ATOM 3799 N N . ALA B 1 148 ? 26.244 24.424 -41.865 1.00 13.57 148 ALA B N 1
ATOM 3800 C CA . ALA B 1 148 ? 26.768 23.741 -43.074 1.00 14.35 148 ALA B CA 1
ATOM 3801 C C . ALA B 1 148 ? 26.263 22.296 -43.132 1.00 14.93 148 ALA B C 1
ATOM 3802 O O . ALA B 1 148 ? 26.164 21.761 -44.207 1.00 18.41 148 ALA B O 1
ATOM 3804 N N . THR B 1 149 ? 25.913 21.712 -41.997 1.00 14.88 149 THR B N 1
ATOM 3805 C CA . THR B 1 149 ? 25.425 20.332 -41.926 1.00 15.07 149 THR B CA 1
ATOM 3806 C C . THR B 1 149 ? 23.966 20.259 -42.322 1.00 15.93 149 THR B C 1
ATOM 3807 O O . THR B 1 149 ? 23.448 19.138 -42.456 1.00 16.47 149 THR B O 1
ATOM 3811 N N . GLY B 1 150 ? 23.309 21.399 -42.521 1.00 13.94 150 GLY B N 1
ATOM 3812 C CA . GLY B 1 150 ? 21.871 21.423 -42.853 1.00 14.83 150 GLY B CA 1
ATOM 3813 C C . GLY B 1 150 ? 21.004 21.822 -41.685 1.00 14.52 150 GLY B C 1
ATOM 3814 O O . GLY B 1 150 ? 20.002 21.129 -41.368 1.00 16.56 150 GLY B O 1
ATOM 3815 N N . THR B 1 151 ? 21.319 22.970 -41.085 1.00 15.46 151 THR B N 1
ATOM 3816 C CA . THR B 1 151 ? 20.552 23.512 -39.940 1.00 14.11 151 THR B CA 1
ATOM 3817 C C . THR B 1 151 ? 20.450 25.029 -40.106 1.00 13.48 151 THR B C 1
ATOM 3818 O O . THR B 1 151 ? 21.316 25.612 -40.808 1.00 15.56 151 THR B O 1
ATOM 3822 N N . VAL B 1 152 ? 19.466 25.590 -39.419 1.00 13.74 152 VAL B N 1
ATOM 3823 C CA . VAL B 1 152 ? 19.329 27.058 -39.246 1.00 12.83 152 VAL B CA 1
ATOM 3824 C C . VAL B 1 152 ? 19.766 27.367 -37.817 1.00 14.73 152 VAL B C 1
ATOM 3825 O O . VAL B 1 152 ? 19.197 26.806 -36.882 1.00 14.94 152 VAL B O 1
ATOM 3829 N N . VAL B 1 153 ? 20.854 28.099 -37.696 1.00 13.22 153 VAL B N 1
ATOM 3830 C CA . VAL B 1 153 ? 21.427 28.424 -36.379 1.00 12.06 153 VAL B CA 1
ATOM 3831 C C . VAL B 1 153 ? 21.109 29.872 -36.014 1.00 11.28 153 VAL B C 1
ATOM 3832 O O . VAL B 1 153 ? 21.339 30.762 -36.854 1.00 13.93 153 VAL B O 1
ATOM 3836 N N . VAL B 1 154 ? 20.605 30.106 -34.801 1.00 11.44 154 VAL B N 1
ATOM 3837 C CA . VAL B 1 154 ? 20.352 31.474 -34.262 1.00 12.56 154 VAL B CA 1
ATOM 3838 C C . VAL B 1 154 ? 21.216 31.629 -33.021 1.00 12.36 154 VAL B C 1
ATOM 3839 O O . VAL B 1 154 ? 20.914 30.985 -31.993 1.00 13.67 154 VAL B O 1
ATOM 3843 N N . GLY B 1 155 ? 22.262 32.465 -33.084 1.00 12.33 155 GLY B N 1
ATOM 3844 C CA . GLY B 1 155 ? 23.086 32.800 -31.907 1.00 12.10 155 GLY B CA 1
ATOM 3845 C C . GLY B 1 155 ? 22.560 34.004 -31.178 1.00 11.85 155 GLY B C 1
ATOM 3846 O O . GLY B 1 155 ? 22.484 35.090 -31.755 1.00 13.84 155 GLY B O 1
ATOM 3847 N N . VAL B 1 156 ? 22.201 33.840 -29.920 1.00 12.11 156 VAL B N 1
ATOM 3848 C CA . VAL B 1 156 ? 21.658 34.962 -29.130 1.00 10.78 156 VAL B CA 1
ATOM 3849 C C . VAL B 1 156 ? 22.774 35.743 -28.457 1.00 11.18 156 VAL B C 1
ATOM 3850 O O . VAL B 1 156 ? 23.691 35.214 -27.824 1.00 11.92 156 VAL B O 1
ATOM 3854 N N . GLU B 1 157 ? 22.703 37.079 -28.618 1.00 12.31 157 GLU B N 1
ATOM 3855 C CA . GLU B 1 157 ? 23.660 37.952 -27.911 1.00 11.66 157 GLU B CA 1
ATOM 3856 C C . GLU B 1 157 ? 22.898 38.516 -26.709 1.00 13.02 157 GLU B C 1
ATOM 3857 O O . GLU B 1 157 ? 22.118 39.457 -26.821 1.00 18.74 157 GLU B O 1
ATOM 3863 N N . TYR B 1 158 ? 23.087 37.934 -25.555 1.00 12.61 158 TYR B N 1
ATOM 3864 C CA . TYR B 1 158 ? 22.342 38.247 -24.307 1.00 12.81 158 TYR B CA 1
ATOM 3865 C C . TYR B 1 158 ? 23.266 39.120 -23.451 1.00 12.42 158 TYR B C 1
ATOM 3866 O O . TYR B 1 158 ? 24.493 39.224 -23.633 1.00 12.83 158 TYR B O 1
ATOM 3875 N N . ARG B 1 159 ? 22.650 39.704 -22.424 1.00 12.36 159 ARG B N 1
ATOM 3876 C CA . ARG B 1 159 ? 23.405 40.482 -21.420 1.00 12.35 159 ARG B CA 1
ATOM 3877 C C . ARG B 1 159 ? 24.327 39.616 -20.576 1.00 10.45 159 ARG B C 1
ATOM 3878 O O . ARG B 1 159 ? 23.854 38.545 -20.089 1.00 12.34 159 ARG B O 1
ATOM 3886 N N . ASN B 1 160 ? 25.593 39.961 -20.491 1.00 11.11 160 ASN B N 1
ATOM 3887 C CA . ASN B 1 160 ? 26.588 39.244 -19.683 1.00 12.23 160 ASN B CA 1
ATOM 3888 C C . ASN B 1 160 ? 26.696 39.781 -18.265 1.00 12.01 160 ASN B C 1
ATOM 3889 O O . ASN B 1 160 ? 26.457 40.992 -18.010 1.00 12.99 160 ASN B O 1
ATOM 3894 N N . GLY B 1 161 ? 27.180 38.998 -17.340 1.00 13.75 161 GLY B N 1
ATOM 3895 C CA . GLY B 1 161 ? 27.434 39.421 -15.962 1.00 12.54 161 GLY B CA 1
ATOM 3896 C C . GLY B 1 161 ? 28.546 40.457 -15.898 1.00 11.87 161 GLY B C 1
ATOM 3897 O O . GLY B 1 161 ? 28.633 41.144 -14.894 1.00 13.80 161 GLY B O 1
ATOM 3898 N N . ALA B 1 162 ? 29.458 40.483 -16.871 1.00 12.54 162 ALA B N 1
ATOM 3899 C CA . ALA B 1 162 ? 30.636 41.350 -16.860 1.00 13.04 162 ALA B CA 1
ATOM 3900 C C . ALA B 1 162 ? 31.114 41.595 -18.290 1.00 12.24 162 ALA B C 1
ATOM 3901 O O . ALA B 1 162 ? 30.384 41.387 -19.261 1.00 13.61 162 ALA B O 1
ATOM 3903 N N . GLY B 1 163 ? 32.320 42.141 -18.401 1.00 13.59 163 GLY B N 1
ATOM 3904 C CA . GLY B 1 163 ? 32.921 42.408 -19.708 1.00 13.64 163 GLY B CA 1
ATOM 3905 C C . GLY B 1 163 ? 32.195 43.494 -20.482 1.00 16.02 163 GLY B C 1
ATOM 3906 O O . GLY B 1 163 ? 31.351 44.254 -19.945 1.00 14.22 163 GLY B O 1
ATOM 3907 N N . VAL B 1 164 ? 32.468 43.511 -21.784 1.00 14.96 164 VAL B N 1
ATOM 3908 C CA . VAL B 1 164 ? 31.957 44.588 -22.652 1.00 13.40 164 VAL B CA 1
ATOM 3909 C C . VAL B 1 164 ? 30.435 44.545 -22.738 1.00 14.13 164 VAL B C 1
ATOM 3910 O O . VAL B 1 164 ? 29.813 45.621 -22.922 1.00 15.53 164 VAL B O 1
ATOM 3914 N N . LEU B 1 165 ? 29.803 43.369 -22.589 1.00 12.89 165 LEU B N 1
ATOM 3915 C CA . LEU B 1 165 ? 28.338 43.244 -22.673 1.00 13.16 165 LEU B CA 1
ATOM 3916 C C . LEU B 1 165 ? 27.724 43.127 -21.267 1.00 12.63 165 LEU B C 1
ATOM 3917 O O . LEU B 1 165 ? 26.532 42.829 -21.188 1.00 13.90 165 LEU B O 1
ATOM 3922 N N . GLY B 1 166 ? 28.457 43.536 -20.231 1.00 13.92 166 GLY B N 1
ATOM 3923 C CA . GLY B 1 166 ? 27.943 43.621 -18.858 1.00 15.21 166 GLY B CA 1
ATOM 3924 C C . GLY B 1 166 ? 28.128 45.006 -18.273 1.00 14.23 166 GLY B C 1
ATOM 3925 O O . GLY B 1 166 ? 28.524 45.944 -18.971 1.00 16.70 166 GLY B O 1
ATOM 3926 N N . PRO B 1 167 ? 28.004 45.138 -16.960 1.00 14.38 167 PRO B N 1
ATOM 3927 C CA . PRO B 1 167 ? 27.643 44.055 -16.053 1.00 14.10 167 PRO B CA 1
ATOM 3928 C C . PRO B 1 167 ? 26.131 43.997 -15.809 1.00 14.12 167 PRO B C 1
ATOM 3929 O O . PRO B 1 167 ? 25.475 44.987 -15.468 1.00 15.69 167 PRO B O 1
ATOM 3933 N N . HIS B 1 168 ? 25.578 42.777 -15.894 1.00 12.62 168 HIS B N 1
ATOM 3934 C CA . HIS B 1 168 ? 24.140 42.559 -15.679 1.00 12.90 168 HIS B CA 1
ATOM 3935 C C . HIS B 1 168 ? 24.009 41.249 -14.924 1.00 12.86 168 HIS B C 1
ATOM 3936 O O . HIS B 1 168 ? 24.174 40.166 -15.496 1.00 12.90 168 HIS B O 1
ATOM 3943 N N . PRO B 1 169 ? 23.837 41.284 -13.603 1.00 13.86 169 PRO B N 1
ATOM 3944 C CA . PRO B 1 169 ? 23.784 40.063 -12.820 1.00 12.35 169 PRO B CA 1
ATOM 3945 C C . PRO B 1 169 ? 22.613 39.153 -13.198 1.00 12.40 169 PRO B C 1
ATOM 3946 O O . PRO B 1 169 ? 21.578 39.539 -13.747 1.00 11.93 169 PRO B O 1
ATOM 3950 N N . PHE B 1 170 ? 22.771 37.871 -12.797 1.00 11.33 170 PHE B N 1
ATOM 3951 C CA . PHE B 1 170 ? 21.656 36.903 -12.855 1.00 11.61 170 PHE B CA 1
ATOM 3952 C C . PHE B 1 170 ? 20.393 37.550 -12.306 1.00 11.86 170 PHE B C 1
ATOM 3953 O O . PHE B 1 170 ? 20.471 38.215 -11.229 1.00 12.65 170 PHE B O 1
ATOM 3961 N N . PRO B 1 171 ? 19.183 37.440 -12.901 1.00 12.15 171 PRO B N 1
ATOM 3962 C CA . PRO B 1 171 ? 18.902 36.559 -14.067 1.00 12.39 171 PRO B CA 1
ATOM 3963 C C . PRO B 1 171 ? 18.824 37.265 -15.443 1.00 14.70 171 PRO B C 1
ATOM 3964 O O . PRO B 1 171 ? 18.058 36.828 -16.288 1.00 13.73 171 PRO B O 1
ATOM 3968 N N . ALA B 1 172 ? 19.560 38.373 -15.623 1.00 12.76 172 ALA B N 1
ATOM 3969 C CA . ALA B 1 172 ? 19.413 39.168 -16.863 1.00 13.44 172 ALA B CA 1
ATOM 3970 C C . ALA B 1 172 ? 19.639 38.301 -18.119 1.00 11.99 172 ALA B C 1
ATOM 3971 O O . ALA B 1 172 ? 18.779 38.343 -19.028 1.00 13.02 172 ALA B O 1
ATOM 3973 N N . GLY B 1 173 ? 20.801 37.640 -18.188 1.00 11.76 173 GLY B N 1
ATOM 3974 C CA . GLY B 1 173 ? 21.132 36.799 -19.353 1.00 11.29 173 GLY B CA 1
ATOM 3975 C C . GLY B 1 173 ? 20.071 35.728 -19.576 1.00 12.26 173 GLY B C 1
ATOM 3976 O O . GLY B 1 173 ? 19.626 35.488 -20.738 1.00 12.90 173 GLY B O 1
ATOM 3977 N N . LEU B 1 174 ? 19.656 35.081 -18.475 1.00 11.74 174 LEU B N 1
ATOM 3978 C CA . LEU B 1 174 ? 18.624 34.007 -18.556 1.00 11.85 174 LEU B CA 1
ATOM 3979 C C . LEU B 1 174 ? 17.304 34.574 -19.125 1.00 11.85 174 LEU B C 1
ATOM 3980 O O . LEU B 1 174 ? 16.651 33.979 -19.993 1.00 12.64 174 LEU B O 1
ATOM 3985 N N . HIS B 1 175 ? 16.891 35.759 -18.671 1.00 12.35 175 HIS B N 1
ATOM 3986 C CA . HIS B 1 175 ? 15.669 36.463 -19.149 1.00 12.83 175 HIS B CA 1
ATOM 3987 C C . HIS B 1 175 ? 15.798 36.789 -20.650 1.00 11.56 175 HIS B C 1
ATOM 3988 O O . HIS B 1 175 ? 14.833 36.594 -21.367 1.00 12.98 175 HIS B O 1
ATOM 3995 N N . ASP B 1 176 ? 16.976 37.240 -21.073 1.00 11.45 176 ASP B N 1
ATOM 3996 C CA . ASP B 1 176 ? 17.233 37.587 -22.492 1.00 11.66 176 ASP B CA 1
ATOM 3997 C C . ASP B 1 176 ? 17.139 36.284 -23.320 1.00 12.62 176 ASP B C 1
ATOM 3998 O O . ASP B 1 176 ? 16.499 36.275 -24.401 1.00 12.90 176 ASP B O 1
ATOM 4003 N N . CYS B 1 177 ? 17.695 35.180 -22.808 1.00 11.40 177 CYS B N 1
ATOM 4004 C CA . CYS B 1 177 ? 17.606 33.891 -23.557 1.00 10.77 177 CYS B CA 1
ATOM 4005 C C . CYS B 1 177 ? 16.144 33.502 -23.688 1.00 11.61 177 CYS B C 1
ATOM 4006 O O . CYS B 1 177 ? 15.760 32.966 -24.753 1.00 12.36 177 CYS B O 1
ATOM 4009 N N . ALA B 1 178 ? 15.336 33.668 -22.650 1.00 12.26 178 ALA B N 1
ATOM 4010 C CA . ALA B 1 178 ? 13.920 33.256 -22.680 1.00 13.09 178 ALA B CA 1
ATOM 4011 C C . ALA B 1 178 ? 13.167 34.043 -23.753 1.00 13.15 178 ALA B C 1
ATOM 4012 O O . ALA B 1 178 ? 12.423 33.456 -24.570 1.00 13.72 178 ALA B O 1
ATOM 4014 N N . VAL B 1 179 ? 13.353 35.363 -23.771 1.00 12.77 179 VAL B N 1
ATOM 4015 C CA . VAL B 1 179 ? 12.656 36.253 -24.720 1.00 13.71 179 VAL B CA 1
ATOM 4016 C C . VAL B 1 179 ? 13.125 35.918 -26.157 1.00 13.08 179 VAL B C 1
ATOM 4017 O O . VAL B 1 179 ? 12.260 35.878 -27.053 1.00 13.73 179 VAL B O 1
ATOM 4021 N N . ALA B 1 180 ? 14.422 35.754 -26.374 1.00 12.23 180 ALA B N 1
ATOM 4022 C CA . ALA B 1 180 ? 14.949 35.409 -27.712 1.00 12.70 180 ALA B CA 1
ATOM 4023 C C . ALA B 1 180 ? 14.448 34.035 -28.163 1.00 13.08 180 ALA B C 1
ATOM 4024 O O . ALA B 1 180 ? 14.105 33.905 -29.330 1.00 13.98 180 ALA B O 1
ATOM 4026 N N . LEU B 1 181 ? 14.430 33.055 -27.273 1.00 13.58 181 LEU B N 1
ATOM 4027 C CA . LEU B 1 181 ? 13.922 31.731 -27.680 1.00 13.43 181 LEU B CA 1
ATOM 4028 C C . LEU B 1 181 ? 12.446 31.882 -28.098 1.00 13.48 181 LEU B C 1
ATOM 4029 O O . LEU B 1 181 ? 11.991 31.305 -29.107 1.00 14.26 181 LEU B O 1
ATOM 4034 N N . ASP B 1 182 ? 11.660 32.636 -27.330 1.00 13.59 182 ASP B N 1
ATOM 4035 C CA . ASP B 1 182 ? 10.220 32.822 -27.643 1.00 14.33 182 ASP B CA 1
ATOM 4036 C C . ASP B 1 182 ? 10.095 33.439 -29.044 1.00 15.78 182 ASP B C 1
ATOM 4037 O O . ASP B 1 182 ? 9.166 33.095 -29.813 1.00 15.58 182 ASP B O 1
ATOM 4042 N N . TRP B 1 183 ? 10.969 34.394 -29.353 1.00 14.15 183 TRP B N 1
ATOM 4043 C CA . TRP B 1 183 ? 10.914 35.131 -30.639 1.00 14.44 183 TRP B CA 1
ATOM 4044 C C . TRP B 1 183 ? 11.190 34.181 -31.795 1.00 15.11 183 TRP B C 1
ATOM 4045 O O . TRP B 1 183 ? 10.438 34.242 -32.768 1.00 16.94 183 TRP B O 1
ATOM 4056 N N . VAL B 1 184 ? 12.171 33.291 -31.621 1.00 14.15 184 VAL B N 1
ATOM 4057 C CA . VAL B 1 184 ? 12.518 32.302 -32.674 1.00 15.63 184 VAL B CA 1
ATOM 4058 C C . VAL B 1 184 ? 11.366 31.307 -32.827 1.00 16.04 184 VAL B C 1
ATOM 4059 O O . VAL B 1 184 ? 10.937 30.972 -33.923 1.00 14.87 184 VAL B O 1
ATOM 4063 N N . HIS B 1 185 ? 10.858 30.803 -31.729 1.00 14.18 185 HIS B N 1
ATOM 4064 C CA . HIS B 1 185 ? 9.757 29.834 -31.743 1.00 14.88 185 HIS B CA 1
ATOM 4065 C C . HIS B 1 185 ? 8.548 30.413 -32.473 1.00 15.39 185 HIS B C 1
ATOM 4066 O O . HIS B 1 185 ? 7.902 29.711 -33.269 1.00 16.34 185 HIS B O 1
ATOM 4073 N N . ALA B 1 186 ? 8.219 31.692 -32.194 1.00 16.01 186 ALA B N 1
ATOM 4074 C CA . ALA B 1 186 ? 7.031 32.327 -32.787 1.00 16.82 186 ALA B CA 1
ATOM 4075 C C . ALA B 1 186 ? 7.223 32.448 -34.312 1.00 18.51 186 ALA B C 1
ATOM 4076 O O . ALA B 1 186 ? 6.200 32.622 -34.980 1.00 20.68 186 ALA B O 1
ATOM 4078 N N . ARG B 1 187 ? 8.471 32.411 -34.808 1.00 17.84 187 ARG B N 1
ATOM 4079 C CA . ARG B 1 187 ? 8.814 32.693 -36.224 1.00 18.72 187 ARG B CA 1
ATOM 4080 C C . ARG B 1 187 ? 9.448 31.481 -36.932 1.00 17.53 187 ARG B C 1
ATOM 4081 O O . ARG B 1 187 ? 10.189 31.648 -37.917 1.00 19.86 187 ARG B O 1
ATOM 4089 N N . ARG B 1 188 ? 9.199 30.270 -36.461 1.00 17.52 188 ARG B N 1
ATOM 4090 C CA . ARG B 1 188 ? 9.815 29.089 -37.127 1.00 16.74 188 ARG B CA 1
ATOM 4091 C C . ARG B 1 188 ? 9.561 29.135 -38.642 1.00 15.28 188 ARG B C 1
ATOM 4092 O O . ARG B 1 188 ? 10.508 28.946 -39.387 1.00 18.30 188 ARG B O 1
ATOM 4100 N N . ALA B 1 189 ? 8.334 29.389 -39.060 1.00 18.70 189 ALA B N 1
ATOM 4101 C CA . ALA B 1 189 ? 7.948 29.421 -40.497 1.00 21.71 189 ALA B CA 1
ATOM 4102 C C . ALA B 1 189 ? 8.831 30.427 -41.263 1.00 21.27 189 ALA B C 1
ATOM 4103 O O . ALA B 1 189 ? 9.518 30.042 -42.230 1.00 23.30 189 ALA B O 1
ATOM 4105 N N . GLU B 1 190 ? 8.859 31.671 -40.794 1.00 22.48 190 GLU B N 1
ATOM 4106 C CA . GLU B 1 190 ? 9.584 32.817 -41.437 1.00 22.69 190 GLU B CA 1
ATOM 4107 C C . GLU B 1 190 ? 11.075 32.471 -41.486 1.00 22.44 190 GLU B C 1
ATOM 4108 O O . GLU B 1 190 ? 11.717 32.750 -42.499 1.00 27.68 190 GLU B O 1
ATOM 4114 N N . LEU B 1 191 ? 11.595 31.764 -40.458 1.00 19.43 191 LEU B N 1
ATOM 4115 C CA . LEU B 1 191 ? 13.040 31.471 -40.342 1.00 17.56 191 LEU B CA 1
ATOM 4116 C C . LEU B 1 191 ? 13.420 30.138 -41.041 1.00 18.78 191 LEU B C 1
ATOM 4117 O O . LEU B 1 191 ? 14.615 29.855 -41.113 1.00 18.27 191 LEU B O 1
ATOM 4122 N N . GLY B 1 192 ? 12.443 29.429 -41.586 1.00 18.96 192 GLY B N 1
ATOM 4123 C CA . GLY B 1 192 ? 12.729 28.130 -42.244 1.00 18.39 192 GLY B CA 1
ATOM 4124 C C . GLY B 1 192 ? 13.172 27.029 -41.294 1.00 19.43 192 GLY B C 1
ATOM 4125 O O . GLY B 1 192 ? 13.989 26.140 -41.701 1.00 18.67 192 GLY B O 1
ATOM 4126 N N . ILE B 1 193 ? 12.603 27.022 -40.089 1.00 17.94 193 ILE B N 1
ATOM 4127 C CA . ILE B 1 193 ? 12.975 26.052 -39.029 1.00 16.20 193 ILE B CA 1
ATOM 4128 C C . ILE B 1 193 ? 11.852 25.053 -38.890 1.00 17.01 193 ILE B C 1
ATOM 4129 O O . ILE B 1 193 ? 10.686 25.472 -38.801 1.00 16.47 193 ILE B O 1
ATOM 4134 N N . SER B 1 194 ? 12.234 23.760 -38.755 1.00 16.65 194 SER B N 1
ATOM 4135 C CA . SER B 1 194 ? 11.273 22.700 -38.397 1.00 15.70 194 SER B CA 1
ATOM 4136 C C . SER B 1 194 ? 11.281 22.544 -36.868 1.00 14.77 194 SER B C 1
ATOM 4137 O O . SER B 1 194 ? 10.476 23.182 -36.195 1.00 15.55 194 SER B O 1
ATOM 4140 N N . THR B 1 195 ? 12.181 21.724 -36.366 1.00 14.99 195 THR B N 1
ATOM 4141 C CA . THR B 1 195 ? 12.323 21.483 -34.921 1.00 13.75 195 THR B CA 1
ATOM 4142 C C . THR B 1 195 ? 13.227 22.560 -34.355 1.00 13.20 195 THR B C 1
ATOM 4143 O O . THR B 1 195 ? 13.959 23.187 -35.140 1.00 13.60 195 THR B O 1
ATOM 4147 N N . LEU B 1 196 ? 13.191 22.746 -33.051 1.00 13.32 196 LEU B N 1
ATOM 4148 C CA . LEU B 1 196 ? 14.045 23.775 -32.419 1.00 12.46 196 LEU B CA 1
ATOM 4149 C C . LEU B 1 196 ? 14.769 23.191 -31.201 1.00 11.11 196 LEU B C 1
ATOM 4150 O O . LEU B 1 196 ? 14.111 22.699 -30.269 1.00 12.27 196 LEU B O 1
ATOM 4155 N N . THR B 1 197 ? 16.086 23.237 -31.236 1.00 10.57 197 THR B N 1
ATOM 4156 C CA . THR B 1 197 ? 16.950 22.703 -30.181 1.00 11.45 197 THR B CA 1
ATOM 4157 C C . THR B 1 197 ? 17.647 23.879 -29.499 1.00 11.08 197 THR B C 1
ATOM 4158 O O . THR B 1 197 ? 18.138 24.771 -30.198 1.00 12.52 197 THR B O 1
ATOM 4162 N N . VAL B 1 198 ? 17.714 23.855 -28.185 1.00 10.80 198 VAL B N 1
ATOM 4163 C CA . VAL B 1 198 ? 18.535 24.843 -27.439 1.00 10.02 198 VAL B CA 1
ATOM 4164 C C . VAL B 1 198 ? 19.884 24.183 -27.190 1.00 9.88 198 VAL B C 1
ATOM 4165 O O . VAL B 1 198 ? 19.889 23.016 -26.665 1.00 9.97 198 VAL B O 1
ATOM 4169 N N . ALA B 1 199 ? 20.988 24.801 -27.516 1.00 10.17 199 ALA B N 1
ATOM 4170 C CA . ALA B 1 199 ? 22.320 24.210 -27.411 1.00 10.25 199 ALA B CA 1
ATOM 4171 C C . ALA B 1 199 ? 23.333 25.219 -26.945 1.00 9.66 199 ALA B C 1
ATOM 4172 O O . ALA B 1 199 ? 23.219 26.436 -27.314 1.00 10.52 199 ALA B O 1
ATOM 4174 N N . GLY B 1 200 ? 24.356 24.826 -26.248 1.00 10.16 200 GLY B N 1
ATOM 4175 C CA . GLY B 1 200 ? 25.443 25.728 -25.880 1.00 10.91 200 GLY B CA 1
ATOM 4176 C C . GLY B 1 200 ? 26.463 25.058 -25.040 1.00 10.17 200 GLY B C 1
ATOM 4177 O O . GLY B 1 200 ? 26.151 23.933 -24.498 1.00 9.54 200 GLY B O 1
ATOM 4178 N N . GLU B 1 201 ? 27.631 25.643 -24.866 1.00 9.99 201 GLU B N 1
ATOM 4179 C CA . GLU B 1 201 ? 28.767 25.003 -24.167 1.00 9.33 201 GLU B CA 1
ATOM 4180 C C . GLU B 1 201 ? 29.086 25.837 -22.935 1.00 9.50 201 GLU B C 1
ATOM 4181 O O . GLU B 1 201 ? 29.016 27.073 -22.911 1.00 10.32 201 GLU B O 1
ATOM 4187 N N . SER B 1 202 ? 29.481 25.169 -21.877 1.00 10.28 202 SER B N 1
ATOM 4188 C CA . SER B 1 202 ? 30.086 25.803 -20.686 1.00 9.81 202 SER B CA 1
ATOM 4189 C C . SER B 1 202 ? 29.049 26.658 -19.983 1.00 9.38 202 SER B C 1
ATOM 4190 O O . SER B 1 202 ? 27.968 26.200 -19.638 1.00 10.05 202 SER B O 1
ATOM 4193 N N . GLY B 1 203 ? 29.312 27.953 -19.889 1.00 10.61 203 GLY B N 1
ATOM 4194 C CA . GLY B 1 203 ? 28.274 28.841 -19.348 1.00 10.87 203 GLY B CA 1
ATOM 4195 C C . GLY B 1 203 ? 27.053 28.929 -20.241 1.00 10.89 203 GLY B C 1
ATOM 4196 O O . GLY B 1 203 ? 25.968 29.116 -19.763 1.00 10.88 203 GLY B O 1
ATOM 4197 N N . GLY B 1 204 ? 27.240 28.666 -21.565 1.00 10.15 204 GLY B N 1
ATOM 4198 C CA . GLY B 1 204 ? 26.049 28.535 -22.421 1.00 10.59 204 GLY B CA 1
ATOM 4199 C C . GLY B 1 204 ? 25.332 27.199 -22.257 1.00 9.74 204 GLY B C 1
ATOM 4200 O O . GLY B 1 204 ? 24.142 27.118 -22.506 1.00 9.63 204 GLY B O 1
ATOM 4201 N N . GLY B 1 205 ? 26.056 26.201 -21.761 1.00 10.01 205 GLY B N 1
ATOM 4202 C CA . GLY B 1 205 ? 25.462 24.940 -21.332 1.00 11.03 205 GLY B CA 1
ATOM 4203 C C . GLY B 1 205 ? 24.611 25.087 -20.068 1.00 10.02 205 GLY B C 1
ATOM 4204 O O . GLY B 1 205 ? 23.497 24.645 -20.002 1.00 9.54 205 GLY B O 1
ATOM 4205 N N . ASN B 1 206 ? 25.090 25.950 -19.163 1.00 11.25 206 ASN B N 1
ATOM 4206 C CA . ASN B 1 206 ? 24.310 26.329 -17.984 1.00 10.22 206 ASN B CA 1
ATOM 4207 C C . ASN B 1 206 ? 22.995 26.989 -18.41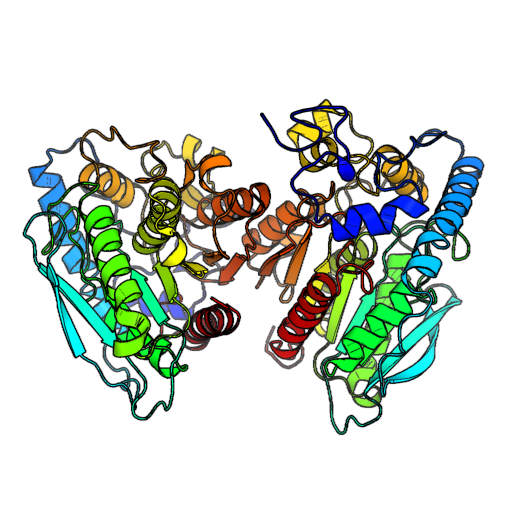8 1.00 9.65 206 ASN B C 1
ATOM 4208 O O . ASN B 1 206 ? 21.854 26.597 -18.080 1.00 10.54 206 ASN B O 1
ATOM 4213 N N . LEU B 1 207 ? 23.129 28.064 -19.215 1.00 10.15 207 LEU B N 1
ATOM 4214 C CA . LEU B 1 207 ? 21.932 28.797 -19.663 1.00 10.74 207 LEU B CA 1
ATOM 4215 C C . LEU B 1 207 ? 21.004 27.934 -20.502 1.00 9.87 207 LEU B C 1
ATOM 4216 O O . LEU B 1 207 ? 19.773 28.085 -20.407 1.00 10.28 207 LEU B O 1
ATOM 4221 N N . THR B 1 208 ? 21.566 26.999 -21.279 1.00 10.53 208 THR B N 1
ATOM 4222 C CA . THR B 1 208 ? 20.739 26.043 -22.045 1.00 10.86 208 THR B CA 1
ATOM 4223 C C . THR B 1 208 ? 19.863 25.179 -21.118 1.00 9.66 208 THR B C 1
ATOM 4224 O O . THR B 1 208 ? 18.655 25.064 -21.322 1.00 10.12 208 THR B O 1
ATOM 4228 N N . LEU B 1 209 ? 20.497 24.619 -20.098 1.00 9.40 209 LEU B N 1
ATOM 4229 C CA . LEU B 1 209 ? 19.802 23.676 -19.194 1.00 10.05 209 LEU B CA 1
ATOM 4230 C C . LEU B 1 209 ? 18.788 24.427 -18.332 1.00 9.17 209 LEU B C 1
ATOM 4231 O O . LEU B 1 209 ? 17.612 23.985 -18.196 1.00 10.54 209 LEU B O 1
ATOM 4236 N N . ALA B 1 210 ? 19.184 25.642 -17.857 1.00 10.12 210 ALA B N 1
ATOM 4237 C CA . ALA B 1 210 ? 18.310 26.510 -17.055 1.00 10.69 210 ALA B CA 1
ATOM 4238 C C . ALA B 1 210 ? 17.141 27.023 -17.917 1.00 10.84 210 ALA B C 1
ATOM 4239 O O . ALA B 1 210 ? 15.989 27.120 -17.456 1.00 11.88 210 ALA B O 1
ATOM 4241 N N . THR B 1 211 ? 17.401 27.306 -19.190 1.00 10.87 211 THR B N 1
ATOM 4242 C CA . THR B 1 211 ? 16.321 27.770 -20.102 1.00 11.62 211 THR B CA 1
ATOM 4243 C C . THR B 1 211 ? 15.220 26.705 -20.192 1.00 10.80 211 THR B C 1
ATOM 4244 O O . THR B 1 211 ? 14.030 27.028 -20.231 1.00 11.58 211 THR B O 1
ATOM 4248 N N . ALA B 1 212 ? 15.613 25.410 -20.288 1.00 10.83 212 ALA B N 1
ATOM 4249 C CA . ALA B 1 212 ? 14.616 24.322 -20.357 1.00 11.60 212 ALA B CA 1
ATOM 4250 C C . ALA B 1 212 ? 13.867 24.179 -19.027 1.00 11.28 212 ALA B C 1
ATOM 4251 O O . ALA B 1 212 ? 12.641 24.031 -19.041 1.00 13.06 212 ALA B O 1
ATOM 4253 N N . ILE B 1 213 ? 14.585 24.244 -17.906 1.00 11.62 213 ILE B N 1
ATOM 4254 C CA . ILE B 1 213 ? 13.900 24.103 -16.567 1.00 12.38 213 ILE B CA 1
ATOM 4255 C C . ILE B 1 213 ? 12.896 25.277 -16.419 1.00 11.93 213 ILE B C 1
ATOM 4256 O O . ILE B 1 213 ? 11.740 25.095 -16.032 1.00 12.85 213 ILE B O 1
ATOM 4261 N N . ARG B 1 214 ? 13.310 26.487 -16.825 1.00 12.75 214 ARG B N 1
ATOM 4262 C CA . ARG B 1 214 ? 12.428 27.670 -16.722 1.00 13.91 214 ARG B CA 1
ATOM 4263 C C . ARG B 1 214 ? 11.232 27.570 -17.663 1.00 13.05 214 ARG B C 1
ATOM 4264 O O . ARG B 1 214 ? 10.113 27.845 -17.251 1.00 14.27 214 ARG B O 1
ATOM 4272 N N . ALA B 1 215 ? 11.456 27.066 -18.875 1.00 12.86 215 ALA B N 1
ATOM 4273 C CA . ALA B 1 215 ? 10.359 26.931 -19.851 1.00 14.91 215 ALA B CA 1
ATOM 4274 C C . ALA B 1 215 ? 9.269 26.009 -19.295 1.00 13.47 215 ALA B C 1
ATOM 4275 O O . ALA B 1 215 ? 8.076 26.285 -19.413 1.00 15.32 215 ALA B O 1
ATOM 4277 N N . LYS B 1 216 ? 9.680 24.886 -18.680 1.00 14.24 216 LYS B N 1
ATOM 4278 C CA . LYS B 1 216 ? 8.658 24.007 -18.090 1.00 17.88 216 LYS B CA 1
ATOM 4279 C C . LYS B 1 216 ? 7.854 24.750 -17.024 1.00 17.79 216 LYS B C 1
ATOM 4280 O O . LYS B 1 216 ? 6.632 24.658 -16.995 1.00 17.98 216 LYS B O 1
ATOM 4286 N N . ARG B 1 217 ? 8.549 25.441 -16.133 1.00 16.60 217 ARG B N 1
ATOM 4287 C CA . ARG B 1 217 ? 7.852 26.189 -15.066 1.00 17.91 217 ARG B CA 1
ATOM 4288 C C . ARG B 1 217 ? 6.869 27.203 -15.650 1.00 17.67 217 ARG B C 1
ATOM 4289 O O . ARG B 1 217 ? 5.865 27.466 -15.020 1.00 23.10 217 ARG B O 1
ATOM 4297 N N . GLU B 1 218 ? 7.209 27.787 -16.792 1.00 17.85 218 GLU B N 1
ATOM 4298 C CA . GLU B 1 218 ? 6.453 28.940 -17.331 1.00 19.02 218 GLU B CA 1
ATOM 4299 C C . GLU B 1 218 ? 5.461 28.528 -18.412 1.00 18.43 218 GLU B C 1
ATOM 4300 O O . GLU B 1 218 ? 4.793 29.424 -18.976 1.00 21.59 218 GLU B O 1
ATOM 4306 N N . GLY B 1 219 ? 5.329 27.226 -18.674 1.00 19.85 219 GLY B N 1
ATOM 4307 C CA . GLY B 1 219 ? 4.378 26.757 -19.691 1.00 20.90 219 GLY B CA 1
ATOM 4308 C C . GLY B 1 219 ? 4.852 27.064 -21.114 1.00 19.67 219 GLY B C 1
ATOM 4309 O O . GLY B 1 219 ? 3.981 27.208 -21.990 1.00 23.12 219 GLY B O 1
ATOM 4310 N N . ARG B 1 220 ? 6.167 27.149 -21.325 1.00 19.05 220 ARG B N 1
ATOM 4311 C CA . ARG B 1 220 ? 6.779 27.585 -22.604 1.00 19.16 220 ARG B CA 1
ATOM 4312 C C . ARG B 1 220 ? 7.518 26.426 -23.293 1.00 16.07 220 ARG B C 1
ATOM 4313 O O . ARG B 1 220 ? 8.317 26.681 -24.188 1.00 17.59 220 ARG B O 1
ATOM 4321 N N . LEU B 1 221 ? 7.318 25.183 -22.847 1.00 16.63 221 LEU B N 1
ATOM 4322 C CA . LEU B 1 221 ? 8.097 24.027 -23.379 1.00 20.16 221 LEU B CA 1
ATOM 4323 C C . LEU B 1 221 ? 7.786 23.771 -24.858 1.00 19.06 221 LEU B C 1
ATOM 4324 O O . LEU B 1 221 ? 8.617 23.089 -25.466 1.00 21.78 221 LEU B O 1
ATOM 4329 N N . ASP B 1 222 ? 6.686 24.297 -25.427 1.00 17.00 222 ASP B N 1
ATOM 4330 C CA . ASP B 1 222 ? 6.427 24.166 -26.891 1.00 18.70 222 ASP B CA 1
ATOM 4331 C C . ASP B 1 222 ? 7.602 24.732 -27.696 1.00 16.46 222 ASP B C 1
ATOM 4332 O O . ASP B 1 222 ? 7.775 24.353 -28.862 1.00 17.48 222 ASP B O 1
ATOM 4337 N N . ALA B 1 223 ? 8.389 25.638 -27.108 1.00 14.79 223 ALA B N 1
ATOM 4338 C CA . ALA B 1 223 ? 9.541 26.260 -27.792 1.00 14.15 223 ALA B CA 1
ATOM 4339 C C . ALA B 1 223 ? 10.734 25.328 -27.904 1.00 14.38 223 ALA B C 1
ATOM 4340 O O . ALA B 1 223 ? 11.684 25.728 -28.600 1.00 15.63 223 ALA B O 1
ATOM 4342 N N . ILE B 1 224 ? 10.724 24.188 -27.185 1.00 13.36 224 ILE B N 1
ATOM 4343 C CA . ILE B 1 224 ? 11.959 23.369 -27.058 1.00 11.70 224 ILE B CA 1
ATOM 4344 C C . ILE B 1 224 ? 11.677 21.899 -27.421 1.00 11.99 224 ILE B C 1
ATOM 4345 O O . ILE B 1 224 ? 10.962 21.198 -26.667 1.00 13.63 224 ILE B O 1
ATOM 4350 N N . ASP B 1 225 ? 12.196 21.492 -28.563 1.00 10.85 225 ASP B N 1
ATOM 4351 C CA . ASP B 1 225 ? 12.055 20.079 -29.010 1.00 11.21 225 ASP B CA 1
ATOM 4352 C C . ASP B 1 225 ? 13.236 19.246 -28.536 1.00 10.45 225 ASP B C 1
ATOM 4353 O O . ASP B 1 225 ? 13.085 17.992 -28.499 1.00 14.35 225 ASP B O 1
ATOM 4358 N N . GLY B 1 226 ? 14.352 19.842 -28.196 1.00 10.79 226 GLY B N 1
ATOM 4359 C CA . GLY B 1 226 ? 15.524 19.141 -27.673 1.00 10.85 226 GLY B CA 1
ATOM 4360 C C . GLY B 1 226 ? 16.546 20.092 -27.079 1.00 9.54 226 GLY B C 1
ATOM 4361 O O . GLY B 1 226 ? 16.486 21.325 -27.331 1.00 10.06 226 GLY B O 1
ATOM 4362 N N . VAL B 1 227 ? 17.473 19.565 -26.314 1.00 9.67 227 VAL B N 1
ATOM 4363 C CA . VAL B 1 227 ? 18.478 20.312 -25.550 1.00 10.12 227 VAL B CA 1
ATOM 4364 C C . VAL B 1 227 ? 19.815 19.647 -25.690 1.00 8.54 227 VAL B C 1
ATOM 4365 O O . VAL B 1 227 ? 19.880 18.404 -25.436 1.00 10.23 227 VAL B O 1
ATOM 4369 N N . TYR B 1 228 ? 20.849 20.336 -26.071 1.00 9.56 228 TYR B N 1
ATOM 4370 C CA . TYR B 1 228 ? 22.199 19.812 -26.265 1.00 9.25 228 TYR B CA 1
ATOM 4371 C C . TYR B 1 228 ? 23.173 20.654 -25.476 1.00 9.26 228 TYR B C 1
ATOM 4372 O O . TYR B 1 228 ? 23.442 21.799 -25.889 1.00 9.82 228 TYR B O 1
ATOM 4381 N N . ALA B 1 229 ? 23.652 20.160 -24.370 1.00 9.88 229 ALA B N 1
ATOM 4382 C CA . ALA B 1 229 ? 24.546 20.904 -23.474 1.00 9.34 229 ALA B CA 1
ATOM 4383 C C . ALA B 1 229 ? 25.927 20.314 -23.596 1.00 9.13 229 ALA B C 1
ATOM 4384 O O . ALA B 1 229 ? 26.096 19.117 -23.289 1.00 9.56 229 ALA B O 1
ATOM 4386 N N . LEU B 1 230 ? 26.910 21.093 -23.935 1.00 10.31 230 LEU B N 1
ATOM 4387 C CA . LEU B 1 230 ? 28.334 20.721 -24.029 1.00 9.80 230 LEU B CA 1
ATOM 4388 C C . LEU B 1 230 ? 29.077 21.222 -22.814 1.00 9.01 230 LEU B C 1
ATOM 4389 O O . LEU B 1 230 ? 28.931 22.419 -22.464 1.00 9.88 230 LEU B O 1
ATOM 4394 N N . VAL B 1 231 ? 29.952 20.450 -22.263 1.00 9.68 231 VAL B N 1
ATOM 4395 C CA . VAL B 1 231 ? 30.836 20.777 -21.144 1.00 9.43 231 VAL B CA 1
ATOM 4396 C C . VAL B 1 231 ? 30.149 21.739 -20.184 1.00 9.57 231 VAL B C 1
ATOM 4397 O O . VAL B 1 231 ? 30.704 22.814 -19.874 1.00 10.28 231 VAL B O 1
ATOM 4401 N N . PRO B 1 232 ? 28.932 21.452 -19.677 1.00 10.02 232 PRO B N 1
ATOM 4402 C CA . PRO B 1 232 ? 28.188 22.437 -18.881 1.00 9.49 232 PRO B CA 1
ATOM 4403 C C . PRO B 1 232 ? 28.908 22.855 -17.603 1.00 9.56 232 PRO B C 1
ATOM 4404 O O . PRO B 1 232 ? 29.504 22.061 -16.904 1.00 11.01 232 PRO B O 1
ATOM 4408 N N . TYR B 1 233 ? 28.784 24.166 -17.306 1.00 9.99 233 TYR B N 1
ATOM 4409 C CA . TYR B 1 233 ? 29.368 24.882 -16.147 1.00 9.71 233 TYR B CA 1
ATOM 4410 C C . TYR B 1 233 ? 28.196 25.125 -15.228 1.00 10.43 233 TYR B C 1
ATOM 4411 O O . TYR B 1 233 ? 27.531 26.187 -15.339 1.00 11.83 233 TYR B O 1
ATOM 4420 N N . ILE B 1 234 ? 27.944 24.213 -14.274 1.00 10.11 234 ILE B N 1
ATOM 4421 C CA . ILE B 1 234 ? 26.605 24.178 -13.656 1.00 10.16 234 ILE B CA 1
ATOM 4422 C C . ILE B 1 234 ? 26.655 23.974 -12.107 1.00 9.85 234 ILE B C 1
ATOM 4423 O O . ILE B 1 234 ? 25.601 24.063 -11.516 1.00 10.54 234 ILE B O 1
ATOM 4428 N N . SER B 1 235 ? 27.801 23.658 -11.518 1.00 10.25 235 SER B N 1
ATOM 4429 C CA . SER B 1 235 ? 27.812 23.347 -10.076 1.00 10.29 235 SER B CA 1
ATOM 4430 C C . SER B 1 235 ? 27.901 24.602 -9.236 1.00 12.21 235 SER B C 1
ATOM 4431 O O . SER B 1 235 ? 27.294 24.608 -8.164 1.00 13.21 235 SER B O 1
ATOM 4434 N N . GLY B 1 236 ? 28.671 25.584 -9.674 1.00 10.97 236 GLY B N 1
ATOM 4435 C CA . GLY B 1 236 ? 28.925 26.761 -8.830 1.00 12.18 236 GLY B CA 1
ATOM 4436 C C . GLY B 1 236 ? 29.823 26.492 -7.669 1.00 13.98 236 GLY B C 1
ATOM 4437 O O . GLY B 1 236 ? 29.937 27.386 -6.839 1.00 16.42 236 GLY B O 1
ATOM 4438 N N . MET B 1 237 ? 30.487 25.323 -7.613 1.00 12.38 237 MET B N 1
ATOM 4439 C CA A MET B 1 237 ? 31.183 24.860 -6.380 0.60 13.11 237 MET B CA 1
ATOM 4440 C CA B MET B 1 237 ? 31.180 24.811 -6.389 0.40 15.58 237 MET B CA 1
ATOM 4441 C C . MET B 1 237 ? 32.698 25.092 -6.449 1.00 13.16 237 MET B C 1
ATOM 4442 O O . MET B 1 237 ? 33.425 24.578 -5.583 1.00 14.66 237 MET B O 1
ATOM 4451 N N . TYR B 1 238 ? 33.141 25.957 -7.381 1.00 14.98 238 TYR B N 1
ATOM 4452 C CA . TYR B 1 238 ? 34.576 26.109 -7.706 1.00 13.85 238 TYR B CA 1
ATOM 4453 C C . TYR B 1 238 ? 35.354 26.669 -6.505 1.00 15.30 238 TYR B C 1
ATOM 4454 O O . TYR B 1 238 ? 36.573 26.505 -6.448 1.00 16.18 238 TYR B O 1
ATOM 4463 N N . GLY B 1 239 ? 34.653 27.440 -5.628 1.00 18.80 239 GLY B N 1
ATOM 4464 C CA . GLY B 1 239 ? 35.276 28.068 -4.470 1.00 17.90 239 GLY B CA 1
ATOM 4465 C C . GLY B 1 239 ? 35.399 27.207 -3.234 1.00 20.66 239 GLY B C 1
ATOM 4466 O O . GLY B 1 239 ? 35.994 27.663 -2.232 1.00 23.31 239 GLY B O 1
ATOM 4467 N N . ARG B 1 240 ? 34.852 25.999 -3.268 1.00 18.60 240 ARG B N 1
ATOM 4468 C CA . ARG B 1 240 ? 35.013 25.048 -2.172 1.00 19.67 240 ARG B CA 1
ATOM 4469 C C . ARG B 1 240 ? 36.467 24.595 -2.053 1.00 21.50 240 ARG B C 1
ATOM 4470 O O . ARG B 1 240 ? 37.274 24.844 -2.981 1.00 21.54 240 ARG B O 1
ATOM 4478 N N . SER B 1 241 ? 36.821 24.096 -0.846 1.00 27.67 241 SER B N 1
ATOM 4479 C CA . SER B 1 241 ? 38.223 23.717 -0.590 1.00 28.86 241 SER B CA 1
ATOM 4480 C C . SER B 1 241 ? 38.604 22.586 -1.531 1.00 24.97 241 SER B C 1
ATOM 4481 O O . SER B 1 241 ? 37.678 21.912 -2.087 1.00 21.94 241 SER B O 1
ATOM 4484 N N . ARG B 1 242 ? 39.897 22.405 -1.687 1.00 18.62 242 ARG B N 1
ATOM 4485 C CA . ARG B 1 242 ? 40.396 21.268 -2.488 1.00 17.48 242 ARG B CA 1
ATOM 4486 C C . ARG B 1 242 ? 39.761 19.951 -1.992 1.00 18.83 242 ARG B C 1
ATOM 4487 O O . ARG B 1 242 ? 39.324 19.090 -2.798 1.00 19.46 242 ARG B O 1
ATOM 4495 N N . GLU B 1 243 ? 39.713 19.743 -0.681 1.00 17.60 243 GLU B N 1
ATOM 4496 C CA . GLU B 1 243 ? 39.162 18.503 -0.085 1.00 19.84 243 GLU B CA 1
ATOM 4497 C C . GLU B 1 243 ? 37.650 18.366 -0.392 1.00 22.49 243 GLU B C 1
ATOM 4498 O O . GLU B 1 243 ? 37.187 17.244 -0.686 1.00 22.71 243 GLU B O 1
ATOM 4504 N N . GLU B 1 244 ? 36.874 19.447 -0.323 1.00 23.08 244 GLU B N 1
ATOM 4505 C CA . GLU B 1 244 ? 35.416 19.423 -0.619 1.00 26.14 244 GLU B CA 1
ATOM 4506 C C . GLU B 1 244 ? 35.219 19.082 -2.118 1.00 21.37 244 GLU B C 1
ATOM 4507 O O . GLU B 1 244 ? 34.308 18.338 -2.486 1.00 25.13 244 GLU B O 1
ATOM 4513 N N . ARG B 1 245 ? 36.040 19.696 -2.936 1.00 18.57 245 ARG B N 1
ATOM 4514 C CA . ARG B 1 245 ? 35.890 19.504 -4.401 1.00 17.04 245 ARG B CA 1
ATOM 4515 C C . ARG B 1 245 ? 36.242 18.055 -4.731 1.00 16.31 245 ARG B C 1
ATOM 4516 O O . ARG B 1 245 ? 35.503 17.407 -5.506 1.00 16.20 245 ARG B O 1
ATOM 4524 N N . GLU B 1 246 ? 37.310 17.555 -4.123 1.00 15.84 246 GLU B N 1
ATOM 4525 C CA . GLU B 1 246 ? 37.726 16.162 -4.344 1.00 15.51 246 GLU B CA 1
ATOM 4526 C C . GLU B 1 246 ? 36.585 15.230 -3.961 1.00 18.19 246 GLU B C 1
ATOM 4527 O O . GLU B 1 246 ? 36.386 14.204 -4.686 1.00 23.13 246 GLU B O 1
ATOM 4533 N N . ALA B 1 247 ? 35.899 15.478 -2.843 1.00 18.72 247 ALA B N 1
ATOM 4534 C CA . ALA B 1 247 ? 34.901 14.519 -2.343 1.00 22.14 247 ALA B CA 1
ATOM 4535 C C . ALA B 1 247 ? 33.685 14.502 -3.263 1.00 22.43 247 ALA B C 1
ATOM 4536 O O . ALA B 1 247 ? 33.068 13.477 -3.403 1.00 28.57 247 ALA B O 1
ATOM 4538 N N . GLU B 1 248 ? 33.285 15.665 -3.782 1.00 20.35 248 GLU B N 1
ATOM 4539 C CA . GLU B 1 248 ? 31.976 15.788 -4.478 1.00 20.37 248 GLU B CA 1
ATOM 4540 C C . GLU B 1 248 ? 32.159 15.643 -5.994 1.00 18.32 248 GLU B C 1
ATOM 4541 O O . GLU B 1 248 ? 31.298 14.974 -6.619 1.00 18.03 248 GLU B O 1
ATOM 4547 N N . LEU B 1 249 ? 33.174 16.308 -6.554 1.00 14.26 249 LEU B N 1
ATOM 4548 C CA . LEU B 1 249 ? 33.338 16.445 -8.020 1.00 11.69 249 LEU B CA 1
ATOM 4549 C C . LEU B 1 249 ? 34.832 16.350 -8.265 1.00 13.31 249 LEU B C 1
ATOM 4550 O O . LEU B 1 249 ? 35.508 17.352 -8.524 1.00 13.49 249 LEU B O 1
ATOM 4555 N N . PRO B 1 250 ? 35.431 15.142 -8.169 1.00 12.33 250 PRO B N 1
ATOM 4556 C CA . PRO B 1 250 ? 36.885 15.026 -8.201 1.00 13.71 250 PRO B CA 1
ATOM 4557 C C . PRO B 1 250 ? 37.590 15.640 -9.418 1.00 11.09 250 PRO B C 1
ATOM 4558 O O . PRO B 1 250 ? 38.777 15.941 -9.318 1.00 12.78 250 PRO B O 1
ATOM 4562 N N . SER B 1 251 ? 36.886 15.672 -10.565 1.00 11.14 251 SER B N 1
ATOM 4563 C CA . SER B 1 251 ? 37.483 16.306 -11.776 1.00 10.17 251 SER B CA 1
ATOM 4564 C C . SER B 1 251 ? 37.866 17.773 -11.537 1.00 10.22 251 SER B C 1
ATOM 4565 O O . SER B 1 251 ? 38.857 18.199 -12.164 1.00 11.43 251 SER B O 1
ATOM 4568 N N . LEU B 1 252 ? 37.194 18.419 -10.591 1.00 10.71 252 LEU B N 1
ATOM 4569 C CA . LEU B 1 252 ? 37.509 19.826 -10.247 1.00 11.41 252 LEU B CA 1
ATOM 4570 C C . LEU B 1 252 ? 38.919 19.928 -9.692 1.00 13.01 252 LEU B C 1
ATOM 4571 O O . LEU B 1 252 ? 39.494 21.029 -9.738 1.00 15.75 252 LEU B O 1
ATOM 4576 N N . VAL B 1 253 ? 39.421 18.862 -9.062 1.00 12.29 253 VAL B N 1
ATOM 4577 C CA . VAL B 1 253 ? 40.810 18.838 -8.603 1.00 12.99 253 VAL B CA 1
ATOM 4578 C C . VAL B 1 253 ? 41.707 18.206 -9.655 1.00 13.68 253 VAL B C 1
ATOM 4579 O O . VAL B 1 253 ? 42.829 18.704 -9.931 1.00 14.55 253 VAL B O 1
ATOM 4583 N N . GLU B 1 254 ? 41.294 17.044 -10.169 1.00 11.88 254 GLU B N 1
ATOM 4584 C CA . GLU B 1 254 ? 42.085 16.265 -11.154 1.00 12.97 254 GLU B CA 1
ATOM 4585 C C . GLU B 1 254 ? 42.558 17.119 -12.334 1.00 12.80 254 GLU B C 1
ATOM 4586 O O . GLU B 1 254 ? 43.702 16.988 -12.745 1.00 13.27 254 GLU B O 1
ATOM 4592 N N . CYS B 1 255 ? 41.707 18.018 -12.808 1.00 12.02 255 CYS B N 1
ATOM 4593 C CA . CYS B 1 255 ? 42.030 18.789 -14.013 1.00 13.19 255 CYS B CA 1
ATOM 4594 C C . CYS B 1 255 ? 41.973 20.290 -13.699 1.00 13.45 255 CYS B C 1
ATOM 4595 O O . CYS B 1 255 ? 41.811 21.097 -14.607 1.00 12.87 255 CYS B O 1
ATOM 4598 N N . ASP B 1 256 ? 42.114 20.686 -12.440 1.00 12.54 256 ASP B N 1
ATOM 4599 C CA . ASP B 1 256 ? 42.143 22.131 -12.163 1.00 12.96 256 ASP B CA 1
ATOM 4600 C C . ASP B 1 256 ? 43.336 22.727 -12.904 1.00 12.27 256 ASP B C 1
ATOM 4601 O O . ASP B 1 256 ? 44.431 22.227 -12.817 1.00 14.48 256 ASP B O 1
ATOM 4606 N N . GLY B 1 257 ? 43.121 23.927 -13.463 1.00 12.30 257 GLY B N 1
ATOM 4607 C CA . GLY B 1 257 ? 44.202 24.654 -14.150 1.00 14.21 257 GLY B CA 1
ATOM 4608 C C . GLY B 1 257 ? 44.409 24.184 -15.585 1.00 14.36 257 GLY B C 1
ATOM 4609 O O . GLY B 1 257 ? 45.266 24.746 -16.269 1.00 14.70 257 GLY B O 1
ATOM 4610 N N . TYR B 1 258 ? 43.750 23.087 -15.985 1.00 13.69 258 TYR B N 1
ATOM 4611 C CA . TYR B 1 258 ? 43.802 22.627 -17.385 1.00 14.14 258 TYR B CA 1
ATOM 4612 C C . TYR B 1 258 ? 42.869 23.539 -18.185 1.00 12.17 258 TYR B C 1
ATOM 4613 O O . TYR B 1 258 ? 41.638 23.347 -18.182 1.00 12.92 258 TYR B O 1
ATOM 4622 N N . PHE B 1 259 ? 43.464 24.593 -18.776 1.00 13.41 259 PHE B N 1
ATOM 4623 C CA . PHE B 1 259 ? 42.810 25.639 -19.589 1.00 14.53 259 PHE B CA 1
ATOM 4624 C C . PHE B 1 259 ? 42.077 26.637 -18.669 1.00 14.76 259 PHE B C 1
ATOM 4625 O O . PHE B 1 259 ? 42.297 27.835 -18.802 1.00 16.87 259 PHE B O 1
ATOM 4633 N N . ILE B 1 260 ? 41.177 26.157 -17.811 1.00 13.90 260 ILE B N 1
ATOM 4634 C CA . ILE B 1 260 ? 40.436 26.963 -16.815 1.00 12.97 260 ILE B CA 1
ATOM 4635 C C . ILE B 1 260 ? 40.759 26.477 -15.425 1.00 13.54 260 ILE B C 1
ATOM 4636 O O . ILE B 1 260 ? 41.148 25.322 -15.212 1.00 13.60 260 ILE B O 1
ATOM 4641 N N . SER B 1 261 ? 40.546 27.365 -14.469 1.00 14.50 261 SER B N 1
ATOM 4642 C CA . SER B 1 261 ? 40.887 27.116 -13.062 1.00 14.88 261 SER B CA 1
ATOM 4643 C C . SER B 1 261 ? 39.695 27.421 -12.158 1.00 14.76 261 SER B C 1
ATOM 4644 O O . SER B 1 261 ? 38.945 28.377 -12.400 1.00 15.26 261 SER B O 1
ATOM 4647 N N . CYS B 1 262 ? 39.637 26.703 -11.044 1.00 14.60 262 CYS B N 1
ATOM 4648 C CA . CYS B 1 262 ? 38.570 26.916 -10.015 1.00 15.56 262 CYS B CA 1
ATOM 4649 C C . CYS B 1 262 ? 38.641 28.321 -9.371 1.00 15.38 262 CYS B C 1
ATOM 4650 O O . CYS B 1 262 ? 37.566 28.824 -9.073 1.00 15.54 262 CYS B O 1
ATOM 4653 N N . ASP B 1 263 ? 39.828 28.884 -9.217 1.00 16.25 263 ASP B N 1
ATOM 4654 C CA . ASP B 1 263 ? 39.930 30.227 -8.602 1.00 16.83 263 ASP B CA 1
ATOM 4655 C C . ASP B 1 263 ? 39.260 31.270 -9.507 1.00 14.84 263 ASP B C 1
ATOM 4656 O O . ASP B 1 263 ? 38.486 32.107 -8.980 1.00 15.58 263 ASP B O 1
ATOM 4661 N N . LEU B 1 264 ? 39.567 31.233 -10.794 1.00 15.16 264 LEU B N 1
ATOM 4662 C CA . LEU B 1 264 ? 38.921 32.108 -11.816 1.00 15.65 264 LEU B CA 1
ATOM 4663 C C . LEU B 1 264 ? 37.426 31.890 -11.760 1.00 13.35 264 LEU B C 1
ATOM 4664 O O . LEU B 1 264 ? 36.641 32.818 -11.668 1.00 15.73 264 LEU B O 1
ATOM 4669 N N . CYS B 1 265 ? 37.003 30.624 -11.782 1.00 13.44 265 CYS B N 1
ATOM 4670 C CA . CYS B 1 265 ? 35.573 30.317 -11.800 1.00 13.38 265 CYS B CA 1
ATOM 4671 C C . CYS B 1 265 ? 34.874 30.831 -10.541 1.00 13.18 265 CYS B C 1
ATOM 4672 O O . CYS B 1 265 ? 33.710 31.272 -10.621 1.00 14.13 265 CYS B O 1
ATOM 4675 N N . ALA B 1 266 ? 35.517 30.709 -9.390 1.00 14.19 266 ALA B N 1
ATOM 4676 C CA . ALA B 1 266 ? 34.880 31.149 -8.110 1.00 14.37 266 ALA B CA 1
ATOM 4677 C C . ALA B 1 266 ? 34.666 32.683 -8.100 1.00 15.48 266 ALA B C 1
ATOM 4678 O O . ALA B 1 266 ? 33.584 33.107 -7.656 1.00 16.33 266 ALA B O 1
ATOM 4680 N N . VAL B 1 267 ? 35.588 33.426 -8.708 1.00 15.16 267 VAL B N 1
ATOM 4681 C CA . VAL B 1 267 ? 35.352 34.889 -8.871 1.00 14.22 267 VAL B CA 1
ATOM 4682 C C . VAL B 1 267 ? 34.174 35.093 -9.817 1.00 14.69 267 VAL B C 1
ATOM 4683 O O . VAL B 1 267 ? 33.267 35.908 -9.548 1.00 14.37 267 VAL B O 1
ATOM 4687 N N . PHE B 1 268 ? 34.136 34.348 -10.914 1.00 12.37 268 PHE B N 1
ATOM 4688 C CA . PHE B 1 268 ? 33.023 34.470 -11.880 1.00 12.85 268 PHE B CA 1
ATOM 4689 C C . PHE B 1 268 ? 31.669 34.133 -11.270 1.00 13.01 268 PHE B C 1
ATOM 4690 O O . PHE B 1 268 ? 30.633 34.716 -11.685 1.00 12.43 268 PHE B O 1
ATOM 4698 N N . VAL B 1 269 ? 31.613 33.148 -10.328 1.00 12.10 269 VAL B N 1
ATOM 4699 C CA . VAL B 1 269 ? 30.325 32.866 -9.651 1.00 13.02 269 VAL B CA 1
ATOM 4700 C C . VAL B 1 269 ? 29.835 34.151 -8.958 1.00 13.02 269 VAL B C 1
ATOM 4701 O O . VAL B 1 269 ? 28.629 34.424 -9.026 1.00 12.61 269 VAL B O 1
ATOM 4705 N N . GLU B 1 270 ? 30.719 34.749 -8.169 1.00 13.63 270 GLU B N 1
ATOM 4706 C CA . GLU B 1 270 ? 30.357 35.978 -7.415 1.00 13.71 270 GLU B CA 1
ATOM 4707 C C . GLU B 1 270 ? 29.968 37.137 -8.346 1.00 13.21 270 GLU B C 1
ATOM 4708 O O . GLU B 1 270 ? 28.952 37.770 -8.090 1.00 14.07 270 GLU B O 1
ATOM 4714 N N . VAL B 1 271 ? 30.713 37.312 -9.420 1.00 13.63 271 VAL B N 1
ATOM 4715 C CA . VAL B 1 271 ? 30.379 38.338 -10.431 1.00 13.85 271 VAL B CA 1
ATOM 4716 C C . VAL B 1 271 ? 28.979 38.104 -10.947 1.00 12.82 271 VAL B C 1
ATOM 4717 O O . VAL B 1 271 ? 28.210 39.050 -11.124 1.00 14.16 271 VAL B O 1
ATOM 4721 N N . TYR B 1 272 ? 28.665 36.855 -11.352 1.00 12.43 272 TYR B N 1
ATOM 4722 C CA . TYR B 1 272 ? 27.347 36.553 -11.950 1.00 12.84 272 TYR B CA 1
ATOM 4723 C C . TYR B 1 272 ? 26.189 36.901 -11.017 1.00 15.23 272 TYR B C 1
ATOM 4724 O O . TYR B 1 272 ? 25.129 37.305 -11.416 1.00 15.39 272 TYR B O 1
ATOM 4733 N N . ASP B 1 273 ? 26.388 36.461 -9.722 1.00 13.86 273 ASP B N 1
ATOM 4734 C CA . ASP B 1 273 ? 25.268 36.543 -8.769 1.00 13.36 273 ASP B CA 1
ATOM 4735 C C . ASP B 1 273 ? 25.816 37.078 -7.462 1.00 13.42 273 ASP B C 1
ATOM 4736 O O . ASP B 1 273 ? 26.077 36.323 -6.525 1.00 14.34 273 ASP B O 1
ATOM 4741 N N . PRO B 1 274 ? 25.998 38.419 -7.387 1.00 13.65 274 PRO B N 1
ATOM 4742 C CA . PRO B 1 274 ? 26.684 38.981 -6.232 1.00 15.60 274 PRO B CA 1
ATOM 4743 C C . PRO B 1 274 ? 25.847 38.785 -4.954 1.00 19.57 274 PRO B C 1
ATOM 4744 O O . PRO B 1 274 ? 24.661 38.867 -4.883 1.00 19.30 274 PRO B O 1
ATOM 4748 N N . GLY B 1 275 ? 26.749 38.272 -3.890 1.00 18.04 275 GLY B N 1
ATOM 4749 C CA . GLY B 1 275 ? 26.004 37.922 -2.625 1.00 17.15 275 GLY B CA 1
ATOM 4750 C C . GLY B 1 275 ? 25.589 36.453 -2.614 1.00 16.70 275 GLY B C 1
ATOM 4751 O O . GLY B 1 275 ? 25.236 35.944 -1.558 1.00 17.07 275 GLY B O 1
ATOM 4752 N N . THR B 1 276 ? 25.577 35.823 -3.793 1.00 13.46 276 THR B N 1
ATOM 4753 C CA . THR B 1 276 ? 25.365 34.364 -4.055 1.00 14.26 276 THR B CA 1
ATOM 4754 C C . THR B 1 276 ? 24.080 33.922 -3.338 1.00 14.07 276 THR B C 1
ATOM 4755 O O . THR B 1 276 ? 23.975 32.738 -2.938 1.00 16.25 276 THR B O 1
ATOM 4759 N N . ALA B 1 277 ? 23.004 34.702 -3.361 1.00 14.27 277 ALA B N 1
ATOM 4760 C CA . ALA B 1 277 ? 21.664 34.273 -2.896 1.00 16.12 277 ALA B CA 1
ATOM 4761 C C . ALA B 1 277 ? 21.098 33.119 -3.733 1.00 16.32 277 ALA B C 1
ATOM 4762 O O . ALA B 1 277 ? 20.196 32.442 -3.238 1.00 18.49 277 ALA B O 1
ATOM 4764 N N . HIS B 1 278 ? 21.551 33.005 -4.974 1.00 15.15 278 HIS B N 1
ATOM 4765 C CA . HIS B 1 278 ? 21.047 31.963 -5.906 1.00 12.95 278 HIS B CA 1
ATOM 4766 C C . HIS B 1 278 ? 22.044 30.828 -6.066 1.00 11.45 278 HIS B C 1
ATOM 4767 O O . HIS B 1 278 ? 21.923 30.060 -7.030 1.00 12.78 278 HIS B O 1
ATOM 4774 N N . LEU B 1 279 ? 22.944 30.652 -5.114 1.00 13.04 279 LEU B N 1
ATOM 4775 C CA . LEU B 1 279 ? 24.009 29.620 -5.222 1.00 12.76 279 LEU B CA 1
ATOM 4776 C C . LEU B 1 279 ? 23.396 28.202 -5.293 1.00 12.75 279 LEU B C 1
ATOM 4777 O O . LEU B 1 279 ? 24.025 27.384 -5.998 1.00 13.57 279 LEU B O 1
ATOM 4782 N N . THR B 1 280 ? 22.197 27.974 -4.767 1.00 13.40 280 THR B N 1
ATOM 4783 C CA . THR B 1 280 ? 21.549 26.651 -4.837 1.00 14.38 280 THR B CA 1
ATOM 4784 C C . THR B 1 280 ? 20.291 26.681 -5.692 1.00 15.08 280 THR B C 1
ATOM 4785 O O . THR B 1 280 ? 19.524 25.750 -5.648 1.00 15.86 280 THR B O 1
ATOM 4789 N N . ASP B 1 281 ? 20.125 27.735 -6.470 1.00 12.59 281 ASP B N 1
ATOM 4790 C CA . ASP B 1 281 ? 18.947 27.937 -7.346 1.00 11.52 281 ASP B CA 1
ATOM 4791 C C . ASP B 1 281 ? 19.219 27.228 -8.668 1.00 12.65 281 ASP B C 1
ATOM 4792 O O . ASP B 1 281 ? 20.223 27.572 -9.295 1.00 11.35 281 ASP B O 1
ATOM 4797 N N . PRO B 1 282 ? 18.445 26.180 -9.077 1.00 12.50 282 PRO B N 1
ATOM 4798 C CA . PRO B 1 282 ? 18.709 25.479 -10.325 1.00 12.42 282 PRO B CA 1
ATOM 4799 C C . PRO B 1 282 ? 18.713 26.394 -11.563 1.00 11.66 282 PRO B C 1
ATOM 4800 O O . PRO B 1 282 ? 19.356 26.023 -12.544 1.00 11.86 282 PRO B O 1
ATOM 4804 N N . LEU B 1 283 ? 18.043 27.547 -11.504 1.00 11.37 283 LEU B N 1
ATOM 4805 C CA . LEU B 1 283 ? 18.069 28.495 -12.633 1.00 10.91 283 LEU B CA 1
ATOM 4806 C C . LEU B 1 283 ? 19.432 29.179 -12.759 1.00 11.21 283 LEU B C 1
ATOM 4807 O O . LEU B 1 283 ? 19.725 29.665 -13.873 1.00 11.15 283 LEU B O 1
ATOM 4812 N N . ALA B 1 284 ? 20.184 29.330 -11.686 1.00 11.26 284 ALA B N 1
ATOM 4813 C CA . ALA B 1 284 ? 21.550 29.853 -11.714 1.00 10.22 284 ALA B CA 1
ATOM 4814 C C . ALA B 1 284 ? 22.573 28.740 -11.929 1.00 9.58 284 ALA B C 1
ATOM 4815 O O . ALA B 1 284 ? 23.585 28.934 -12.582 1.00 10.59 284 ALA B O 1
ATOM 4817 N N . TRP B 1 285 ? 22.344 27.611 -11.232 1.00 11.29 285 TRP B N 1
ATOM 4818 C CA . TRP B 1 285 ? 23.314 26.503 -11.142 1.00 11.69 285 TRP B CA 1
ATOM 4819 C C . TRP B 1 285 ? 22.556 25.189 -11.283 1.00 10.52 285 TRP B C 1
ATOM 4820 O O . TRP B 1 285 ? 22.147 24.594 -10.282 1.00 11.03 285 TRP B O 1
ATOM 4831 N N . PRO B 1 286 ? 22.302 24.715 -12.515 1.00 10.11 286 PRO B N 1
ATOM 4832 C CA . PRO B 1 286 ? 21.442 23.555 -12.806 1.00 11.59 286 PRO B CA 1
ATOM 4833 C C . PRO B 1 286 ? 21.837 22.249 -12.079 1.00 11.16 286 PRO B C 1
ATOM 4834 O O . PRO B 1 286 ? 20.971 21.404 -11.967 1.00 12.06 286 PRO B O 1
ATOM 4838 N N . TYR B 1 287 ? 23.091 22.141 -11.619 1.00 10.35 287 TYR B N 1
ATOM 4839 C CA . TYR B 1 287 ? 23.524 20.974 -10.803 1.00 11.91 287 TYR B CA 1
ATOM 4840 C C . TYR B 1 287 ? 22.557 20.787 -9.658 1.00 11.99 287 TYR B C 1
ATOM 4841 O O . TYR B 1 287 ? 22.458 19.636 -9.208 1.00 13.64 287 TYR B O 1
ATOM 4850 N N . HIS B 1 288 ? 21.939 21.841 -9.145 1.00 11.67 288 HIS B N 1
ATOM 4851 C CA . HIS B 1 288 ? 20.999 21.723 -8.019 1.00 13.25 288 HIS B CA 1
ATOM 4852 C C . HIS B 1 288 ? 19.581 21.334 -8.400 1.00 12.30 288 HIS B C 1
ATOM 4853 O O . HIS B 1 288 ? 18.733 21.186 -7.479 1.00 15.02 288 HIS B O 1
ATOM 4860 N N . ALA B 1 289 ? 19.320 21.052 -9.669 1.00 12.18 289 ALA B N 1
ATOM 4861 C CA . ALA B 1 289 ? 17.949 20.724 -10.071 1.00 12.28 289 ALA B CA 1
ATOM 4862 C C . ALA B 1 289 ? 17.430 19.526 -9.248 1.00 14.42 289 ALA B C 1
ATOM 4863 O O . ALA B 1 289 ? 18.134 18.469 -9.142 1.00 16.44 289 ALA B O 1
ATOM 4865 N N . ALA B 1 290 ? 16.181 19.627 -8.823 1.00 14.47 290 ALA B N 1
ATOM 4866 C CA . ALA B 1 290 ? 15.447 18.501 -8.189 1.00 16.09 290 ALA B CA 1
ATOM 4867 C C . ALA B 1 290 ? 14.824 17.627 -9.286 1.00 15.28 290 ALA B C 1
ATOM 4868 O O . ALA B 1 290 ? 14.666 18.076 -10.454 1.00 14.63 290 ALA B O 1
ATOM 4870 N N . ARG B 1 291 ? 14.431 16.394 -8.928 1.00 15.79 291 ARG B N 1
ATOM 4871 C CA . ARG B 1 291 ? 13.807 15.523 -9.942 1.00 14.83 291 ARG B CA 1
ATOM 4872 C C . ARG B 1 291 ? 12.612 16.239 -10.576 1.00 14.11 291 ARG B C 1
ATOM 4873 O O . ARG B 1 291 ? 12.424 16.154 -11.795 1.00 15.98 291 ARG B O 1
ATOM 4881 N N . GLU B 1 292 ? 11.805 16.950 -9.789 1.00 16.30 292 GLU B N 1
ATOM 4882 C CA . GLU B 1 292 ? 10.537 17.581 -10.246 1.00 19.62 292 GLU B CA 1
ATOM 4883 C C . GLU B 1 292 ? 10.863 18.698 -11.266 1.00 16.93 292 GLU B C 1
ATOM 4884 O O . GLU B 1 292 ? 9.980 19.034 -12.072 1.00 19.42 292 GLU B O 1
ATOM 4890 N N . ASP B 1 293 ? 12.069 19.256 -11.232 1.00 15.21 293 ASP B N 1
ATOM 4891 C CA . ASP B 1 293 ? 12.498 20.287 -12.199 1.00 15.92 293 ASP B CA 1
ATOM 4892 C C . ASP B 1 293 ? 12.734 19.664 -13.575 1.00 13.05 293 ASP B C 1
ATOM 4893 O O . ASP B 1 293 ? 12.698 20.428 -14.555 1.00 15.07 293 ASP B O 1
ATOM 4898 N N . LEU B 1 294 ? 13.026 18.365 -13.660 1.00 13.87 294 LEU B N 1
ATOM 4899 C CA . LEU B 1 294 ? 13.509 17.688 -14.887 1.00 14.04 294 LEU B CA 1
ATOM 4900 C C . LEU B 1 294 ? 12.429 16.766 -15.459 1.00 13.76 294 LEU B C 1
ATOM 4901 O O . LEU B 1 294 ? 12.480 16.507 -16.642 1.00 14.76 294 LEU B O 1
ATOM 4906 N N . VAL B 1 295 ? 11.519 16.268 -14.636 1.00 13.72 295 VAL B N 1
ATOM 4907 C CA . VAL B 1 295 ? 10.445 15.394 -15.156 1.00 15.68 295 VAL B CA 1
ATOM 4908 C C . VAL B 1 295 ? 9.715 16.113 -16.311 1.00 13.30 295 VAL B C 1
ATOM 4909 O O . VAL B 1 295 ? 9.345 17.334 -16.181 1.00 17.07 295 VAL B O 1
ATOM 4913 N N . GLY B 1 296 ? 9.515 15.444 -17.435 1.00 15.66 296 GLY B N 1
ATOM 4914 C CA . GLY B 1 296 ? 8.702 15.987 -18.535 1.00 17.24 296 GLY B CA 1
ATOM 4915 C C . GLY B 1 296 ? 9.513 16.830 -19.504 1.00 15.00 296 GLY B C 1
ATOM 4916 O O . GLY B 1 296 ? 8.932 17.303 -20.474 1.00 17.90 296 GLY B O 1
ATOM 4917 N N . LEU B 1 297 ? 10.800 16.997 -19.294 1.00 14.14 297 LEU B N 1
ATOM 4918 C CA . LEU B 1 297 ? 11.628 17.788 -20.230 1.00 13.47 297 LEU B CA 1
ATOM 4919 C C . LEU B 1 297 ? 11.841 17.020 -21.519 1.00 13.01 297 LEU B C 1
ATOM 4920 O O . LEU B 1 297 ? 11.874 15.802 -21.538 1.00 13.20 297 LEU B O 1
ATOM 4925 N N . PRO B 1 298 ? 12.067 17.739 -22.620 1.00 12.43 298 PRO B N 1
ATOM 4926 C CA . PRO B 1 298 ? 12.334 17.095 -23.904 1.00 13.65 298 PRO B CA 1
ATOM 4927 C C . PRO B 1 298 ? 13.708 16.440 -23.939 1.00 13.14 298 PRO B C 1
ATOM 4928 O O . PRO B 1 298 ? 14.509 16.551 -23.021 1.00 10.50 298 PRO B O 1
ATOM 4932 N N . PRO B 1 299 ? 14.015 15.684 -25.024 1.00 11.86 299 PRO B N 1
ATOM 4933 C CA . PRO B 1 299 ? 15.281 14.992 -25.132 1.00 11.11 299 PRO B CA 1
ATOM 4934 C C . PRO B 1 299 ? 16.493 15.864 -24.887 1.00 9.29 299 PRO B C 1
ATOM 4935 O O . PRO B 1 299 ? 16.490 17.034 -25.326 1.00 10.27 299 PRO B O 1
ATOM 4939 N N . HIS B 1 300 ? 17.491 15.337 -24.221 1.00 9.70 300 HIS B N 1
ATOM 4940 C CA . HIS B 1 300 ? 18.727 15.991 -23.827 1.00 10.17 300 HIS B CA 1
ATOM 4941 C C . HIS B 1 300 ? 19.919 15.184 -24.272 1.00 9.23 300 HIS B C 1
ATOM 4942 O O . HIS B 1 300 ? 19.907 13.935 -24.163 1.00 10.08 300 HIS B O 1
ATOM 4949 N N . VAL B 1 301 ? 20.982 15.847 -24.664 1.00 9.33 301 VAL B N 1
ATOM 4950 C CA . VAL B 1 301 ? 22.350 15.331 -24.724 1.00 9.01 301 VAL B CA 1
ATOM 4951 C C . VAL B 1 301 ? 23.246 16.080 -23.779 1.00 8.97 301 VAL B C 1
ATOM 4952 O O . VAL B 1 301 ? 23.181 17.346 -23.799 1.00 9.32 301 VAL B O 1
ATOM 4956 N N . ILE B 1 302 ? 24.040 15.404 -22.969 1.00 8.81 302 ILE B N 1
ATOM 4957 C CA . ILE B 1 302 ? 25.128 15.992 -22.184 1.00 9.33 302 ILE B CA 1
ATOM 4958 C C . ILE B 1 302 ? 26.460 15.512 -22.663 1.00 9.26 302 ILE B C 1
ATOM 4959 O O . ILE B 1 302 ? 26.718 14.294 -22.560 1.00 9.63 302 ILE B O 1
ATOM 4964 N N . SER B 1 303 ? 27.235 16.356 -23.303 1.00 9.65 303 SER B N 1
ATOM 4965 C CA . SER B 1 303 ? 28.577 16.047 -23.819 1.00 9.31 303 SER B CA 1
ATOM 4966 C C . SER B 1 303 ? 29.603 16.519 -22.842 1.00 8.32 303 SER B C 1
ATOM 4967 O O . SER B 1 303 ? 29.554 17.720 -22.513 1.00 10.48 303 SER B O 1
ATOM 4970 N N . VAL B 1 304 ? 30.493 15.677 -22.376 1.00 8.65 304 VAL B N 1
ATOM 4971 C CA . VAL B 1 304 ? 31.570 16.054 -21.441 1.00 8.58 304 VAL B CA 1
ATOM 4972 C C . VAL B 1 304 ? 32.915 15.743 -22.007 1.00 8.70 304 VAL B C 1
ATOM 4973 O O . VAL B 1 304 ? 33.015 14.947 -22.987 1.00 9.13 304 VAL B O 1
ATOM 4977 N N . ASN B 1 305 ? 33.949 16.361 -21.492 1.00 9.71 305 ASN B N 1
ATOM 4978 C CA . ASN B 1 305 ? 35.312 16.287 -22.036 1.00 10.00 305 ASN B CA 1
ATOM 4979 C C . ASN B 1 305 ? 36.225 15.592 -21.035 1.00 10.28 305 ASN B C 1
ATOM 4980 O O . ASN B 1 305 ? 36.142 15.881 -19.856 1.00 11.38 305 ASN B O 1
ATOM 4985 N N . GLU B 1 306 ? 37.064 14.683 -21.508 1.00 10.12 306 GLU B N 1
ATOM 4986 C CA . GLU B 1 306 ? 37.824 13.797 -20.600 1.00 11.23 306 GLU B CA 1
ATOM 4987 C C . GLU B 1 306 ? 38.666 14.572 -19.595 1.00 10.12 306 GLU B C 1
ATOM 4988 O O . GLU B 1 306 ? 38.677 14.184 -18.430 1.00 12.70 306 GLU B O 1
ATOM 4994 N N . VAL B 1 307 ? 39.435 15.574 -20.036 1.00 9.77 307 VAL B N 1
ATOM 4995 C CA . VAL B 1 307 ? 40.423 16.224 -19.150 1.00 11.02 307 VAL B CA 1
ATOM 4996 C C . VAL B 1 307 ? 39.952 17.661 -18.812 1.00 10.26 307 VAL B C 1
ATOM 4997 O O . VAL B 1 307 ? 40.759 18.604 -18.801 1.00 12.19 307 VAL B O 1
ATOM 5001 N N . ASP B 1 308 ? 38.643 17.769 -18.566 1.00 10.69 308 ASP B N 1
ATOM 5002 C CA . ASP B 1 308 ? 37.958 19.028 -18.228 1.00 10.41 308 ASP B CA 1
ATOM 5003 C C . ASP B 1 308 ? 37.612 18.986 -16.747 1.00 10.98 308 ASP B C 1
ATOM 5004 O O . ASP B 1 308 ? 36.970 18.007 -16.286 1.00 10.52 308 ASP B O 1
ATOM 5009 N N . PRO B 1 309 ? 37.979 20.003 -15.923 1.00 10.77 309 PRO B N 1
ATOM 5010 C CA . PRO B 1 309 ? 37.572 19.977 -14.520 1.00 11.72 309 PRO B CA 1
ATOM 5011 C C . PRO B 1 309 ? 36.044 19.916 -14.335 1.00 11.51 309 PRO B C 1
ATOM 5012 O O . PRO B 1 309 ? 35.547 19.452 -13.299 1.00 11.66 309 PRO B O 1
ATOM 5016 N N . LEU B 1 310 ? 35.262 20.338 -15.322 1.00 10.83 310 LEU B N 1
ATOM 5017 C CA A LEU B 1 310 ? 33.772 20.355 -15.264 0.50 10.85 310 LEU B CA 1
ATOM 5018 C CA B LEU B 1 310 ? 33.776 20.342 -15.258 0.50 9.70 310 LEU B CA 1
ATOM 5019 C C . LEU B 1 310 ? 33.184 18.972 -15.646 1.00 9.32 310 LEU B C 1
ATOM 5020 O O . LEU B 1 310 ? 31.954 18.822 -15.600 1.00 10.03 310 LEU B O 1
ATOM 5027 N N . ARG B 1 311 ? 34.020 17.978 -15.942 1.00 10.45 311 ARG B N 1
ATOM 5028 C CA . ARG B 1 311 ? 33.507 16.654 -16.408 1.00 10.55 311 ARG B CA 1
ATOM 5029 C C . ARG B 1 311 ? 32.487 16.075 -15.433 1.00 9.75 311 ARG B C 1
ATOM 5030 O O . ARG B 1 311 ? 31.428 15.659 -15.823 1.00 10.38 311 ARG B O 1
ATOM 5038 N N . ASP B 1 312 ? 32.820 16.042 -14.137 1.00 10.78 312 ASP B N 1
ATOM 5039 C CA A ASP B 1 312 ? 31.969 15.321 -13.180 0.61 11.53 312 ASP B CA 1
ATOM 5040 C CA B ASP B 1 312 ? 32.001 15.357 -13.108 0.39 11.49 312 ASP B CA 1
ATOM 5041 C C . ASP B 1 312 ? 30.615 15.987 -12.976 1.00 10.04 312 ASP B C 1
ATOM 5042 O O . ASP B 1 312 ? 29.588 15.306 -12.835 1.00 11.42 312 ASP B O 1
ATOM 5051 N N . GLU B 1 313 ? 30.557 17.324 -13.030 1.00 10.34 313 GLU B N 1
ATOM 5052 C CA . GLU B 1 313 ? 29.254 17.961 -12.848 1.00 10.32 313 GLU B CA 1
ATOM 5053 C C . GLU B 1 313 ? 28.369 17.675 -14.056 1.00 9.74 313 GLU B C 1
ATOM 5054 O O . GLU B 1 313 ? 27.156 17.610 -13.915 1.00 10.32 313 GLU B O 1
ATOM 5060 N N . GLY B 1 314 ? 28.963 17.609 -15.241 1.00 10.21 314 GLY B N 1
ATOM 5061 C CA . GLY B 1 314 ? 28.144 17.284 -16.432 1.00 10.51 314 GLY B CA 1
ATOM 5062 C C . GLY B 1 314 ? 27.630 15.808 -16.372 1.00 9.76 314 GLY B C 1
ATOM 5063 O O . GLY B 1 314 ? 26.457 15.569 -16.617 1.00 10.41 314 GLY B O 1
ATOM 5064 N N . LEU B 1 315 ? 28.478 14.890 -15.909 1.00 10.18 315 LEU B N 1
ATOM 5065 C CA . LEU B 1 315 ? 28.054 13.487 -15.752 1.00 11.21 315 LEU B CA 1
ATOM 5066 C C . LEU B 1 315 ? 26.936 13.413 -14.722 1.00 10.58 315 LEU B C 1
ATOM 5067 O O . LEU B 1 315 ? 25.960 12.715 -14.911 1.00 12.05 315 LEU B O 1
ATOM 5072 N N . ALA B 1 316 ? 27.053 14.213 -13.650 1.00 10.74 316 ALA B N 1
ATOM 5073 C CA . ALA B 1 316 ? 26.010 14.237 -12.624 1.00 11.34 316 ALA B CA 1
ATOM 5074 C C . ALA B 1 316 ? 24.667 14.640 -13.194 1.00 9.59 316 ALA B C 1
ATOM 5075 O O . ALA B 1 316 ? 23.611 14.099 -12.847 1.00 12.32 316 ALA B O 1
ATOM 5077 N N . TYR B 1 317 ? 24.687 15.634 -14.101 1.00 10.37 317 TYR B N 1
ATOM 5078 C CA . TYR B 1 317 ? 23.428 16.103 -14.666 1.00 10.54 317 TYR B CA 1
ATOM 5079 C C . TYR B 1 317 ? 22.816 15.033 -15.576 1.00 9.84 317 TYR B C 1
ATOM 5080 O O . TYR B 1 317 ? 21.572 14.886 -15.570 1.00 10.87 317 TYR B O 1
ATOM 5089 N N . TYR B 1 318 ? 23.642 14.330 -16.335 1.00 10.58 318 TYR B N 1
ATOM 5090 C CA . TYR B 1 318 ? 23.104 13.177 -17.111 1.00 10.26 318 TYR B CA 1
ATOM 5091 C C . TYR B 1 318 ? 22.386 12.141 -16.226 1.00 9.92 318 TYR B C 1
ATOM 5092 O O . TYR B 1 318 ? 21.241 11.815 -16.478 1.00 10.83 318 TYR B O 1
ATOM 5101 N N . ARG B 1 319 ? 22.985 11.842 -15.065 1.00 11.36 319 ARG B N 1
ATOM 5102 C CA . ARG B 1 319 ? 22.380 10.905 -14.096 1.00 12.23 319 ARG B CA 1
ATOM 5103 C C . ARG B 1 319 ? 21.027 11.433 -13.632 1.00 11.04 319 ARG B C 1
ATOM 5104 O O . ARG B 1 319 ? 20.015 10.730 -13.584 1.00 11.89 319 ARG B O 1
ATOM 5112 N N . LYS B 1 320 ? 21.003 12.759 -13.318 1.00 11.38 320 LYS B N 1
ATOM 5113 C CA . LYS B 1 320 ? 19.724 13.367 -12.863 1.00 12.60 320 LYS B CA 1
ATOM 5114 C C . LYS B 1 320 ? 18.643 13.221 -13.935 1.00 12.95 320 LYS B C 1
ATOM 5115 O O . LYS B 1 320 ? 17.486 13.001 -13.621 1.00 12.84 320 LYS B O 1
ATOM 5121 N N . LEU B 1 321 ? 19.004 13.513 -15.194 1.00 11.48 321 LEU B N 1
ATOM 5122 C CA . LEU B 1 321 ? 17.993 13.430 -16.287 1.00 11.67 321 LEU B CA 1
ATOM 5123 C C . LEU B 1 321 ? 17.499 11.986 -16.420 1.00 12.05 321 LEU B C 1
ATOM 5124 O O . LEU B 1 321 ? 16.282 11.808 -16.602 1.00 12.93 321 LEU B O 1
ATOM 5129 N N . VAL B 1 322 ? 18.435 11.025 -16.344 1.00 11.01 322 VAL B N 1
ATOM 5130 C CA . VAL B 1 322 ? 18.060 9.578 -16.417 1.00 11.20 322 VAL B CA 1
ATOM 5131 C C . VAL B 1 322 ? 17.073 9.262 -15.288 1.00 13.68 322 VAL B C 1
ATOM 5132 O O . VAL B 1 322 ? 15.964 8.649 -15.540 1.00 14.69 322 VAL B O 1
ATOM 5136 N N . GLU B 1 323 ? 17.372 9.746 -14.074 1.00 14.45 323 GLU B N 1
ATOM 5137 C CA . GLU B 1 323 ? 16.535 9.435 -12.887 1.00 15.69 323 GLU B CA 1
ATOM 5138 C C . GLU B 1 323 ? 15.153 10.113 -12.976 1.00 15.86 323 GLU B C 1
ATOM 5139 O O . GLU B 1 323 ? 14.223 9.741 -12.255 1.00 17.03 323 GLU B O 1
ATOM 5145 N N . ALA B 1 324 ? 15.055 11.202 -13.768 1.00 16.27 324 ALA B N 1
ATOM 5146 C CA . ALA B 1 324 ? 13.764 11.859 -14.021 1.00 15.99 324 ALA B CA 1
ATOM 5147 C C . ALA B 1 324 ? 13.049 11.364 -15.274 1.00 15.85 324 ALA B C 1
ATOM 5148 O O . ALA B 1 324 ? 11.987 11.906 -15.584 1.00 22.24 324 ALA B O 1
ATOM 5150 N N . GLY B 1 325 ? 13.555 10.334 -15.949 1.00 16.52 325 GLY B N 1
ATOM 5151 C CA . GLY B 1 325 ? 12.797 9.759 -17.099 1.00 18.20 325 GLY B CA 1
ATOM 5152 C C . GLY B 1 325 ? 12.934 10.544 -18.389 1.00 17.01 325 GLY B C 1
ATOM 5153 O O . GLY B 1 325 ? 12.155 10.322 -19.317 1.00 17.35 325 GLY B O 1
ATOM 5154 N N . VAL B 1 326 ? 13.844 11.498 -18.431 1.00 14.06 326 VAL B N 1
ATOM 5155 C CA . VAL B 1 326 ? 14.078 12.241 -19.697 1.00 13.01 326 VAL B CA 1
ATOM 5156 C C . VAL B 1 326 ? 14.686 11.271 -20.724 1.00 12.86 326 VAL B C 1
ATOM 5157 O O . VAL B 1 326 ? 15.496 10.401 -20.329 1.00 12.92 326 VAL B O 1
ATOM 5161 N N . GLU B 1 327 ? 14.361 11.476 -21.986 1.00 12.21 327 GLU B N 1
ATOM 5162 C CA . GLU B 1 327 ? 15.025 10.711 -23.069 1.00 12.63 327 GLU B CA 1
ATOM 5163 C C . GLU B 1 327 ? 16.415 11.327 -23.233 1.00 10.75 327 GLU B C 1
ATOM 5164 O O . GLU B 1 327 ? 16.590 12.291 -24.038 1.00 12.33 327 GLU B O 1
ATOM 5170 N N . ALA B 1 328 ? 17.352 10.920 -22.421 1.00 11.06 328 ALA B N 1
ATOM 5171 C CA . ALA B 1 328 ? 18.683 11.502 -22.274 1.00 11.89 328 ALA B CA 1
ATOM 5172 C C . ALA B 1 328 ? 19.751 10.646 -22.912 1.00 9.82 328 ALA B C 1
ATOM 5173 O O . ALA B 1 328 ? 19.637 9.384 -22.870 1.00 11.47 328 ALA B O 1
ATOM 5175 N N . ARG B 1 329 ? 20.803 11.243 -23.373 1.00 9.94 329 ARG B N 1
ATOM 5176 C CA A ARG B 1 329 ? 22.029 10.631 -23.924 0.60 12.11 329 ARG B CA 1
ATOM 5177 C CA B ARG B 1 329 ? 22.024 10.574 -23.846 0.40 9.91 329 ARG B CA 1
ATOM 5178 C C . ARG B 1 329 ? 23.229 11.350 -23.325 1.00 9.33 329 ARG B C 1
ATOM 5179 O O . ARG B 1 329 ? 23.098 12.603 -23.033 1.00 9.64 329 ARG B O 1
ATOM 5194 N N . SER B 1 330 ? 24.371 10.762 -23.333 1.00 10.19 330 SER B N 1
ATOM 5195 C CA . SER B 1 330 ? 25.619 11.426 -22.948 1.00 10.30 330 SER B CA 1
ATOM 5196 C C . SER B 1 330 ? 26.753 10.883 -23.762 1.00 8.59 330 SER B C 1
ATOM 5197 O O . SER B 1 330 ? 26.647 9.737 -24.311 1.00 10.83 330 SER B O 1
ATOM 5200 N N . ARG B 1 331 ? 27.812 11.636 -23.909 1.00 9.27 331 ARG B N 1
ATOM 5201 C CA . ARG B 1 331 ? 29.028 11.234 -24.581 1.00 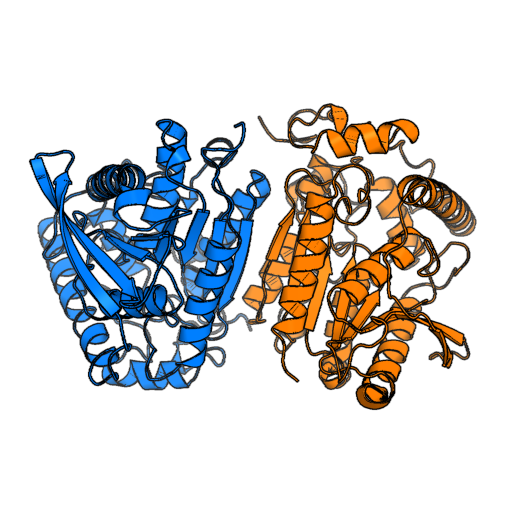9.14 331 ARG B CA 1
ATOM 5202 C C . ARG B 1 331 ? 30.194 11.845 -23.856 1.00 8.19 331 ARG B C 1
ATOM 5203 O O . ARG B 1 331 ? 29.999 12.967 -23.271 1.00 9.29 331 ARG B O 1
ATOM 5211 N N . VAL B 1 332 ? 31.372 11.328 -24.016 1.00 9.06 332 VAL B N 1
ATOM 5212 C CA . VAL B 1 332 ? 32.639 11.922 -23.632 1.00 9.67 332 VAL B CA 1
ATOM 5213 C C . VAL B 1 332 ? 33.514 12.109 -24.845 1.00 9.68 332 VAL B C 1
ATOM 5214 O O . VAL B 1 332 ? 33.552 11.246 -25.745 1.00 10.74 332 VAL B O 1
ATOM 5218 N N . VAL B 1 333 ? 34.213 13.224 -24.902 1.00 10.15 333 VAL B N 1
ATOM 5219 C CA . VAL B 1 333 ? 35.273 13.506 -25.892 1.00 8.74 333 VAL B CA 1
ATOM 5220 C C . VAL B 1 333 ? 36.633 13.131 -25.325 1.00 9.71 333 VAL B C 1
ATOM 5221 O O . VAL B 1 333 ? 37.118 13.767 -24.388 1.00 10.92 333 VAL B O 1
ATOM 5225 N N . PRO B 1 334 ? 37.245 11.991 -25.742 1.00 11.14 334 PRO B N 1
ATOM 5226 C CA . PRO B 1 334 ? 38.557 11.612 -25.240 1.00 12.18 334 PRO B CA 1
ATOM 5227 C C . PRO B 1 334 ? 39.617 12.695 -25.490 1.00 11.56 334 PRO B C 1
ATOM 5228 O O . PRO B 1 334 ? 39.585 13.322 -26.525 1.00 12.93 334 PRO B O 1
ATOM 5232 N N . GLY B 1 335 ? 40.524 12.851 -24.539 1.00 12.87 335 GLY B N 1
ATOM 5233 C CA . GLY B 1 335 ? 41.748 13.633 -24.682 1.00 12.63 335 GLY B CA 1
ATOM 5234 C C . GLY B 1 335 ? 41.498 15.140 -24.688 1.00 11.45 335 GLY B C 1
ATOM 5235 O O . GLY B 1 335 ? 42.476 15.835 -24.919 1.00 13.83 335 GLY B O 1
ATOM 5236 N N . ALA B 1 336 ? 40.271 15.540 -24.426 1.00 10.37 336 ALA B N 1
ATOM 5237 C CA . ALA B 1 336 ? 39.816 16.945 -24.631 1.00 11.32 336 ALA B CA 1
ATOM 5238 C C . ALA B 1 336 ? 39.842 17.723 -23.310 1.00 10.75 336 ALA B C 1
ATOM 5239 O O . ALA B 1 336 ? 39.111 17.377 -22.359 1.00 10.48 336 ALA B O 1
ATOM 5241 N N . CYS B 1 337 ? 40.533 18.861 -23.342 1.00 10.30 337 CYS B N 1
ATOM 5242 C CA . CYS B 1 337 ? 40.372 19.872 -22.294 1.00 11.25 337 CYS B CA 1
ATOM 5243 C C . CYS B 1 337 ? 38.994 20.508 -22.453 1.00 10.59 337 CYS B C 1
ATOM 5244 O O . CYS B 1 337 ? 38.240 20.266 -23.406 1.00 9.99 337 CYS B O 1
ATOM 5247 N N . HIS B 1 338 ? 38.657 21.358 -21.477 1.00 11.58 338 HIS B N 1
ATOM 5248 C CA . HIS B 1 338 ? 37.401 22.138 -21.534 1.00 10.86 338 HIS B CA 1
ATOM 5249 C C . HIS B 1 338 ? 37.243 22.790 -22.923 1.00 11.35 338 HIS B C 1
ATOM 5250 O O . HIS B 1 338 ? 38.144 23.552 -23.307 1.00 13.02 338 HIS B O 1
ATOM 5257 N N . ALA B 1 339 ? 36.123 22.511 -23.598 1.00 11.51 339 ALA B N 1
ATOM 5258 C CA . ALA B 1 339 ? 35.747 23.136 -24.882 1.00 11.92 339 ALA B CA 1
ATOM 5259 C C . ALA B 1 339 ? 36.755 22.851 -25.988 1.00 11.65 339 ALA B C 1
ATOM 5260 O O . ALA B 1 339 ? 36.628 23.493 -27.038 1.00 12.33 339 ALA B O 1
ATOM 5262 N N . ALA B 1 340 ? 37.624 21.858 -25.884 1.00 10.94 340 ALA B N 1
ATOM 5263 C CA . ALA B 1 340 ? 38.640 21.593 -26.921 1.00 11.96 340 ALA B CA 1
ATOM 5264 C C . ALA B 1 340 ? 37.955 21.266 -28.265 1.00 12.04 340 ALA B C 1
ATOM 5265 O O . ALA B 1 340 ? 38.457 21.676 -29.312 1.00 12.82 340 ALA B O 1
ATOM 5267 N N . ASP B 1 341 ? 36.783 20.657 -28.213 1.00 11.66 341 ASP B N 1
ATOM 5268 C CA . ASP B 1 341 ? 36.044 20.192 -29.397 1.00 11.71 341 ASP B CA 1
ATOM 5269 C C . ASP B 1 341 ? 35.451 21.375 -30.150 1.00 12.06 341 ASP B C 1
ATOM 5270 O O . ASP B 1 341 ? 34.981 21.162 -31.272 1.00 14.10 341 ASP B O 1
ATOM 5275 N N . MET B 1 342 ? 35.479 22.586 -29.584 1.00 13.08 342 MET B N 1
ATOM 5276 C CA A MET B 1 342 ? 34.992 23.818 -30.248 0.50 15.25 342 MET B CA 1
ATOM 5277 C CA B MET B 1 342 ? 34.996 23.735 -30.374 0.50 13.80 342 MET B CA 1
ATOM 5278 C C . MET B 1 342 ? 36.144 24.762 -30.549 1.00 11.50 342 MET B C 1
ATOM 5279 O O . MET B 1 342 ? 35.940 25.814 -31.175 1.00 17.15 342 MET B O 1
ATOM 5288 N N . MET B 1 343 ? 37.334 24.494 -30.035 1.00 13.78 343 MET B N 1
ATOM 5289 C CA A MET B 1 343 ? 38.491 25.419 -30.168 0.56 13.89 343 MET B CA 1
ATOM 5290 C CA B MET B 1 343 ? 38.478 25.432 -30.173 0.44 15.19 343 MET B CA 1
ATOM 5291 C C . MET B 1 343 ? 39.460 24.968 -31.261 1.00 14.31 343 MET B C 1
ATOM 5292 O O . MET B 1 343 ? 39.967 25.801 -31.966 1.00 15.67 343 MET B O 1
ATOM 5301 N N . PHE B 1 344 ? 39.759 23.679 -31.336 1.00 11.69 344 PHE B N 1
ATOM 5302 C CA . PHE B 1 344 ? 40.934 23.208 -32.127 1.00 13.04 344 PHE B CA 1
ATOM 5303 C C . PHE B 1 344 ? 40.503 22.743 -33.511 1.00 13.35 344 PHE B C 1
ATOM 5304 O O . PHE B 1 344 ? 40.887 21.647 -33.973 1.00 12.92 344 PHE B O 1
ATOM 5312 N N . ARG B 1 345 ? 39.745 23.560 -34.209 1.00 14.04 345 ARG B N 1
ATOM 5313 C CA . ARG B 1 345 ? 39.306 23.276 -35.592 1.00 13.86 345 ARG B CA 1
ATOM 5314 C C . ARG B 1 345 ? 40.546 23.075 -36.458 1.00 13.63 345 ARG B C 1
ATOM 5315 O O . ARG B 1 345 ? 40.499 22.191 -37.307 1.00 15.72 345 ARG B O 1
ATOM 5323 N N . LYS B 1 346 ? 41.655 23.768 -36.247 1.00 12.67 346 LYS B N 1
ATOM 5324 C CA . LYS B 1 346 ? 42.885 23.650 -37.078 1.00 15.01 346 LYS B CA 1
ATOM 5325 C C . LYS B 1 346 ? 43.639 22.367 -36.703 1.00 14.51 346 LYS B C 1
ATOM 5326 O O . LYS B 1 346 ? 43.887 21.520 -37.580 1.00 16.96 346 LYS B O 1
ATOM 5332 N N . ALA B 1 347 ? 43.964 22.184 -35.433 1.00 15.34 347 ALA B N 1
ATOM 5333 C CA . ALA B 1 347 ? 44.937 21.151 -34.998 1.00 16.67 347 ALA B CA 1
ATOM 5334 C C . ALA B 1 347 ? 44.279 19.777 -34.791 1.00 15.26 347 ALA B C 1
ATOM 5335 O O . ALA B 1 347 ? 45.041 18.776 -34.940 1.00 14.70 347 ALA B O 1
ATOM 5337 N N . ALA B 1 348 ? 42.986 19.761 -34.447 1.00 14.30 348 ALA B N 1
ATOM 5338 C CA . ALA B 1 348 ? 42.263 18.516 -34.134 1.00 13.63 348 ALA B CA 1
ATOM 5339 C C . ALA B 1 348 ? 40.918 18.529 -34.839 1.00 11.88 348 ALA B C 1
ATOM 5340 O O . ALA B 1 348 ? 39.868 18.525 -34.215 1.00 13.24 348 ALA B O 1
ATOM 5342 N N . PRO B 1 349 ? 40.927 18.570 -36.201 1.00 14.36 349 PRO B N 1
ATOM 5343 C CA . PRO B 1 349 ? 39.683 18.719 -36.966 1.00 14.40 349 PRO B CA 1
ATOM 5344 C C . PRO B 1 349 ? 38.707 17.539 -36.828 1.00 12.63 349 PRO B C 1
ATOM 5345 O O . PRO B 1 349 ? 37.512 17.711 -36.925 1.00 12.57 349 PRO B O 1
ATOM 5349 N N . ASP B 1 350 ? 39.275 16.354 -36.537 1.00 13.57 350 ASP B N 1
ATOM 5350 C CA . ASP B 1 350 ? 38.476 15.125 -36.327 1.00 13.90 350 ASP B CA 1
ATOM 5351 C C . ASP B 1 350 ? 37.635 15.294 -35.044 1.00 11.96 350 ASP B C 1
ATOM 5352 O O . ASP B 1 350 ? 36.428 15.008 -35.041 1.00 11.71 350 ASP B O 1
ATOM 5357 N N . MET B 1 351 ? 38.239 15.861 -33.998 1.00 13.01 351 MET B N 1
ATOM 5358 C CA . MET B 1 351 ? 37.536 16.073 -32.719 1.00 12.17 351 MET B CA 1
ATOM 5359 C C . MET B 1 351 ? 36.401 17.094 -32.897 1.00 10.39 351 MET B C 1
ATOM 5360 O O . MET B 1 351 ? 35.234 16.895 -32.486 1.00 10.73 351 MET B O 1
ATOM 5365 N N . TYR B 1 352 ? 36.723 18.148 -33.648 1.00 11.93 352 TYR B N 1
ATOM 5366 C CA . TYR B 1 352 ? 35.768 19.243 -33.886 1.00 12.58 352 TYR B CA 1
ATOM 5367 C C . TYR B 1 352 ? 34.581 18.708 -34.695 1.00 10.12 352 TYR B C 1
ATOM 5368 O O . TYR B 1 352 ? 33.393 18.901 -34.378 1.00 10.97 352 TYR B O 1
ATOM 5377 N N . GLU B 1 353 ? 34.908 17.987 -35.794 1.00 11.89 353 GLU B N 1
ATOM 5378 C CA . GLU B 1 353 ? 33.845 17.464 -36.674 1.00 13.13 353 GLU B CA 1
ATOM 5379 C C . GLU B 1 353 ? 32.949 16.458 -35.933 1.00 10.61 353 GLU B C 1
ATOM 5380 O O . GLU B 1 353 ? 31.763 16.415 -36.171 1.00 11.00 353 GLU B O 1
ATOM 5386 N N . ALA B 1 354 ? 33.541 15.641 -35.054 1.00 11.05 354 ALA B N 1
ATOM 5387 C CA . ALA B 1 354 ? 32.726 14.636 -34.347 1.00 12.02 354 ALA B CA 1
ATOM 5388 C C . ALA B 1 354 ? 31.650 15.283 -33.479 1.00 10.15 354 ALA B C 1
ATOM 5389 O O . ALA B 1 354 ? 30.481 14.855 -33.444 1.00 11.38 354 ALA B O 1
ATOM 5391 N N . THR B 1 355 ? 31.977 16.415 -32.841 1.00 9.91 355 THR B N 1
ATOM 5392 C CA . THR B 1 355 ? 30.955 17.140 -32.054 1.00 11.42 355 THR B CA 1
ATOM 5393 C C . THR B 1 355 ? 29.921 17.783 -32.982 1.00 10.02 355 THR B C 1
ATOM 5394 O O . THR B 1 355 ? 28.746 17.666 -32.747 1.00 10.96 355 THR B O 1
ATOM 5398 N N . VAL B 1 356 ? 30.372 18.445 -34.062 1.00 11.83 356 VAL B N 1
ATOM 5399 C CA . VAL B 1 356 ? 29.399 19.015 -35.031 1.00 13.07 356 VAL B CA 1
ATOM 5400 C C . VAL B 1 356 ? 28.440 17.943 -35.558 1.00 10.55 356 VAL B C 1
ATOM 5401 O O . VAL B 1 356 ? 27.244 18.154 -35.603 1.00 11.02 356 VAL B O 1
ATOM 5405 N N . GLN B 1 357 ? 28.987 16.765 -35.904 1.00 11.36 357 GLN B N 1
ATOM 5406 C C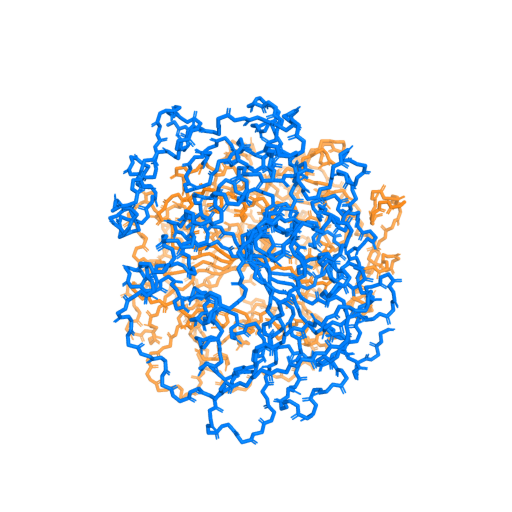A . GLN B 1 357 ? 28.129 15.697 -36.459 1.00 12.87 357 GLN B CA 1
ATOM 5407 C C . GLN B 1 357 ? 27.212 15.084 -35.394 1.00 10.00 357 GLN B C 1
ATOM 5408 O O . GLN B 1 357 ? 26.061 14.789 -35.712 1.00 11.02 357 GLN B O 1
ATOM 5414 N N . ASP B 1 358 ? 27.666 15.043 -34.127 1.00 10.67 358 ASP B N 1
ATOM 5415 C CA . ASP B 1 358 ? 26.765 14.507 -33.097 1.00 12.21 358 ASP B CA 1
ATOM 5416 C C . ASP B 1 358 ? 25.578 15.426 -32.873 1.00 9.32 358 ASP B C 1
ATOM 5417 O O . ASP B 1 358 ? 24.450 15.009 -32.679 1.00 11.25 358 ASP B O 1
ATOM 5422 N N . ILE B 1 359 ? 25.836 16.764 -32.960 1.00 9.95 359 ILE B N 1
ATOM 5423 C CA . ILE B 1 359 ? 24.730 17.738 -32.797 1.00 11.03 359 ILE B CA 1
ATOM 5424 C C . ILE B 1 359 ? 23.790 17.596 -34.003 1.00 10.43 359 ILE B C 1
ATOM 5425 O O . ILE B 1 359 ? 22.548 17.567 -33.846 1.00 11.86 359 ILE B O 1
ATOM 5430 N N . HIS B 1 360 ? 24.359 17.537 -35.196 1.00 10.70 360 HIS B N 1
ATOM 5431 C CA . HIS B 1 360 ? 23.537 17.337 -36.399 1.00 12.91 360 HIS B CA 1
ATOM 5432 C C . HIS B 1 360 ? 22.688 16.077 -36.288 1.00 11.94 360 HIS B C 1
ATOM 5433 O O . HIS B 1 360 ? 21.484 16.134 -36.563 1.00 13.00 360 HIS B O 1
ATOM 5440 N N . ASP B 1 361 ? 23.290 14.967 -35.825 1.00 12.90 361 ASP B N 1
ATOM 5441 C CA . ASP B 1 361 ? 22.551 13.683 -35.683 1.00 14.72 361 ASP B CA 1
ATOM 5442 C C . ASP B 1 361 ? 21.417 13.839 -34.678 1.00 11.36 361 ASP B C 1
ATOM 5443 O O . ASP B 1 361 ? 20.283 13.402 -34.892 1.00 13.18 361 ASP B O 1
ATOM 5448 N N . PHE B 1 362 ? 21.711 14.537 -33.579 1.00 11.13 362 PHE B N 1
ATOM 5449 C CA . PHE B 1 362 ? 20.681 14.737 -32.548 1.00 11.92 362 PHE B CA 1
ATOM 5450 C C . PHE B 1 362 ? 19.499 15.533 -33.130 1.00 10.29 362 PHE B C 1
ATOM 5451 O O . PHE B 1 362 ? 18.321 15.174 -32.999 1.00 12.13 362 PHE B O 1
ATOM 5459 N N . VAL B 1 363 ? 19.797 16.723 -33.694 1.00 11.65 363 VAL B N 1
ATOM 5460 C CA . VAL B 1 363 ? 18.665 17.611 -34.084 1.00 13.33 363 VAL B CA 1
ATOM 5461 C C . VAL B 1 363 ? 17.870 17.019 -35.239 1.00 11.98 363 VAL B C 1
ATOM 5462 O O . VAL B 1 363 ? 16.654 17.167 -35.243 1.00 14.71 363 VAL B O 1
ATOM 5466 N N . THR B 1 364 ? 18.524 16.242 -36.101 1.00 14.76 364 THR B N 1
ATOM 5467 C CA . THR B 1 364 ? 17.800 15.566 -37.206 1.00 16.61 364 THR B CA 1
ATOM 5468 C C . THR B 1 364 ? 16.910 14.435 -36.661 1.00 15.04 364 THR B C 1
ATOM 5469 O O . THR B 1 364 ? 15.922 14.120 -37.349 1.00 20.81 364 THR B O 1
ATOM 5473 N N . SER B 1 365 ? 17.192 13.918 -35.439 1.00 15.47 365 SER B N 1
ATOM 5474 C CA . SER B 1 365 ? 16.441 12.781 -34.833 1.00 17.02 365 SER B CA 1
ATOM 5475 C C . SER B 1 365 ? 15.140 13.252 -34.200 1.00 16.77 365 SER B C 1
ATOM 5476 O O . SER B 1 365 ? 14.244 12.457 -33.947 1.00 19.61 365 SER B O 1
ATOM 5479 N N . LEU B 1 366 ? 15.020 14.572 -33.957 1.00 14.14 366 LEU B N 1
ATOM 5480 C CA . LEU B 1 366 ? 13.882 15.094 -33.170 1.00 14.46 366 LEU B CA 1
ATOM 5481 C C . LEU B 1 366 ? 12.623 15.266 -34.024 1.00 14.10 366 LEU B C 1
ATOM 5482 O O . LEU B 1 366 ? 12.718 15.453 -35.235 1.00 18.07 366 LEU B O 1
ATOM 5487 N N . HIS B 1 367 ? 11.480 15.313 -33.381 1.00 17.15 367 HIS B N 1
ATOM 5488 C CA . HIS B 1 367 ? 10.194 15.702 -33.984 1.00 18.54 367 HIS B CA 1
ATOM 5489 C C . HIS B 1 367 ? 9.553 16.762 -33.108 1.00 19.64 367 HIS B C 1
ATOM 5490 O O . HIS B 1 367 ? 9.836 16.832 -31.897 1.00 23.46 367 HIS B O 1
ATOM 5497 N N . ARG B 1 368 ? 8.738 17.603 -33.735 1.00 21.76 368 ARG B N 1
ATOM 5498 C CA . ARG B 1 368 ? 7.795 18.489 -33.007 1.00 25.67 368 ARG B CA 1
ATOM 5499 C C . ARG B 1 368 ? 6.714 17.638 -32.301 1.00 31.54 368 ARG B C 1
ATOM 5500 O O . ARG B 1 368 ? 6.705 17.591 -31.071 1.00 35.39 368 ARG B O 1
#

B-factor: mean 20.33, std 11.43, range [7.23, 126.09]

Foldseek 3Di:
DDFFCVVPVQGELLNGPQADVLVLVLCVVLPLVGFADFDPDFQPPPLVVLQVSLQVVQVSVLVSQCVLLPPDDDLPQKDWDWDWDQFPPRDIKIKIKIARNPDDAAFAEEEEFEDDLQAHDFCPGRLNVRLQNLLRSLTYIYIYIGFAGCHHPSDVDAPPRRLRSSLVVLVVCLVCRRVSRHDAYEYEYEANSLLSQLLNQLVCVVVVNQLSHQEYEYELYNAQLCLPPDLVVCCVQQVLLSRQASNSHHSRNSNSSSCSRHPVPPCNLPCSSHVLNDDLVSQAPTHEYEQEHEDRESSRRSSVSVQVSNVVSVYNYYYYYQTSDYGCNLSRNCPSCVVSVNVVSVVVSVVSVPTDSPVPPDD/DDFFCVVPVQGELLNGPQAPVLVLVLCVVLVLVGFADFDPDFLPDDLVVLQVSLQVVQVSVLVSLQVLLPPDDALPQKDWDWDWDQAPPRDIKIKIKIAGHPDDAAFAEEEEFEDDLQAHDFCPRRLNVRLQSLLRSLTYIYIYIGFAGCHHPSDVDAPPRRLRRSLVVLLVCQVCSVVSRHFAYEYEYEANSLLSQLLNQLVCVVVVNLSSHQEYEYELYNAQLCLPPDLVVCCVQQVLLSRQARNSHHSRNSNNSSCSRHPVCPCNLPCSSHVLNDDLVSQAPTHEYEQEHEDNESSRRSSVSVQVSNVVSVYNYDYYYQTSDYGCNLSRNCPSCVVSVVVVSVVVVVVSVPTHD

Sequence (720 aa):
RRPGRLGDPDRCLRTDPRTDPRTVEALAPFGLDVNAAPAPIGPDAPREQQLEYAMGAEAAFEEGVFAALMDGLDPVPGIERRTETISGPAGNEIKLYVHRPAGAVGPLPGIFHIHGGGMVILQAAGPVYVRFRDELAATGTVVVGVEYRNGAGVLGPHPFPAGLHDCAVALDWVHARRAELGISTLTVAGESGGGNLTLATAIRAKREGRLDAIDGVYALVPYISGMMYGRSREEREAELPSLVECDGYFISCDLCAVFVEVYDPGTAHLTDPLAWPYHAAREDLVGLPPHVISVNEVDPLLRDDEGLAYYRKLVEAGVEARSRVVPGACHAADMMMFRKAAPDMYEATVQDIHDFVTSLHRRLEHHHHRRPGRLGD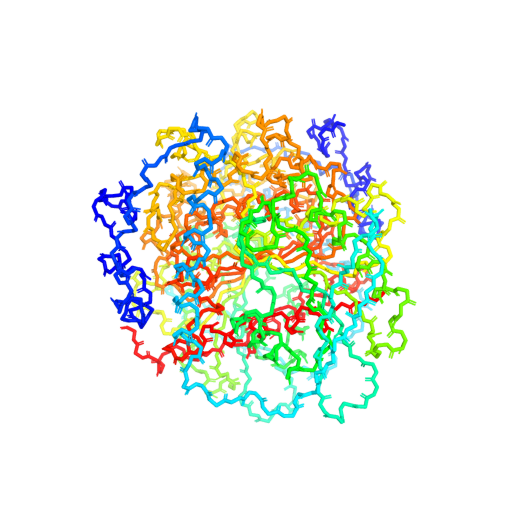PDRCLRTDPRTDPRTVEALAPFGLDVNAAPAPIGPDAPREQQLEYAMGAEAAFEEGVFAALMDGLDPVPGIERRRTETISGPAGNEIKLYVHRPAGAVGPLPGIFHIHGGGMVILQAAGPVYVRFRDELAATGTVVVGVEYRNGAGVLGPHPFPAGLHDCAVALDWVHARRAELGISTLTVAGESGGGNLTLATAIRAKREGRLDAIDGVYALVPYISGMMYGRSREEREAELPSLVECDGYFISCDLCAVFVEVYDPGTAHLTDPLAWPYHAAREDLVGLPPHVISVNEVDPLLRDDEGLAYYRKLVEAGVEARRSRVVPGACHAADMMMMFRKAAPDMYEATVQDIHDFVTSLHR

Radius of gyration: 26.02 Å; Cα contacts (8 Å, |Δi|>4): 1674; chains: 2; bounding box: 54×78×55 Å

InterPro domains:
  IPR013094 Alpha/beta hydrolase fold-3 [PF07859] (121-339)
  IPR029058 Alpha/Beta hydrolase fold [G3DSA:3.40.50.1820] (13-367)
  IPR029058 Alpha/Beta hydrolase fold [SSF53474] (70-363)
  IPR050300 GDXG lipolytic enzyme [PTHR48081] (101-361)